Protein AF-A0A6G2RZP7-F1 (afdb_monomer)

Sequence (414 aa):
MEPIDTIKNPLIVTARSLATRGGRDAAGLCLVEGAGLIRQARAAGARLAYVLTSVDAATGEPCEPCLYDELNDARVPVHTVREGLLRKITGGAKPVDWLAVAHLPAPVQASEPYGDFAVVCERIADPGNLGTIVRTARALGVRDVVLTDEATDLSSRRVVDASRGSVLDCRARRFADPATAVAALRAAGFQIVVTSPRGTHLQAMAPLRGQRLALVVGNETEGVSEAVQAQADLVVQIPMAGAVESLNVGVATGISIYELRMRMILTMLTDRIRDTLGRNLGVSATLVRQVFDAELRRIGDLDSSQAVLLMVLACEQRTPLDQLGRDIGAGSTEVRDVVAPLLDRGYVETVADNPADLTLTTEGKQAIAALWAVQERVEDALYAGFSAAERDQLQGLLRRVQDNALRLAQTPDD

pLDDT: mean 85.37, std 11.04, range [41.47, 98.25]

Structure (mmCIF, N/CA/C/O backbone):
data_AF-A0A6G2RZP7-F1
#
_entry.id   AF-A0A6G2RZP7-F1
#
loop_
_atom_site.group_PDB
_atom_site.id
_atom_site.type_symbol
_atom_site.label_atom_id
_atom_site.label_alt_id
_atom_site.label_comp_id
_atom_site.label_asym_id
_atom_site.label_entity_id
_atom_site.label_seq_id
_atom_site.pdbx_PDB_ins_code
_atom_site.Cartn_x
_atom_site.Cartn_y
_atom_site.Cartn_z
_atom_site.occupancy
_atom_site.B_iso_or_equiv
_atom_site.auth_seq_id
_atom_site.auth_comp_id
_atom_site.auth_asym_id
_atom_site.auth_atom_id
_atom_site.pdbx_PDB_model_num
ATOM 1 N N . MET A 1 1 ? 34.193 -15.082 -14.127 1.00 68.50 1 MET A N 1
ATOM 2 C CA . MET A 1 1 ? 33.648 -14.144 -15.130 1.00 68.50 1 MET A CA 1
ATOM 3 C C . MET A 1 1 ? 33.738 -14.769 -16.509 1.00 68.50 1 MET A C 1
ATOM 5 O O . MET A 1 1 ? 34.828 -15.159 -16.903 1.00 68.50 1 MET A O 1
ATOM 9 N N . GLU A 1 2 ? 32.620 -14.894 -17.220 1.00 74.06 2 GLU A N 1
ATOM 10 C CA . GLU A 1 2 ? 32.614 -15.351 -18.616 1.00 74.06 2 GLU A CA 1
ATOM 11 C C . GLU A 1 2 ? 32.500 -14.123 -19.542 1.00 74.06 2 GLU A C 1
ATOM 13 O O . GLU A 1 2 ? 31.507 -13.392 -19.434 1.00 74.06 2 GLU A O 1
ATOM 18 N N . PRO A 1 3 ? 33.502 -13.842 -20.398 1.00 83.00 3 PRO A N 1
ATOM 19 C CA . PRO A 1 3 ? 33.484 -12.677 -21.275 1.00 83.00 3 PRO A CA 1
ATOM 20 C C . PRO A 1 3 ? 32.537 -12.871 -22.463 1.00 83.00 3 PRO A C 1
ATOM 22 O O . PRO A 1 3 ? 32.521 -13.916 -23.114 1.00 83.00 3 PRO A O 1
ATOM 25 N N . ILE A 1 4 ? 31.766 -11.832 -22.784 1.00 86.19 4 ILE A N 1
ATOM 26 C CA . ILE A 1 4 ? 30.863 -11.787 -23.934 1.00 86.19 4 ILE A CA 1
ATOM 27 C C . ILE A 1 4 ? 31.326 -10.693 -24.900 1.00 86.19 4 ILE A C 1
ATOM 29 O O . ILE A 1 4 ? 31.142 -9.496 -24.677 1.00 86.19 4 ILE A O 1
ATOM 33 N N . ASP A 1 5 ? 31.877 -11.125 -26.034 1.00 80.94 5 ASP A N 1
ATOM 34 C CA . ASP A 1 5 ? 32.471 -10.227 -27.032 1.00 80.94 5 ASP A CA 1
ATOM 35 C C . ASP A 1 5 ? 31.560 -9.897 -28.223 1.00 80.94 5 ASP A C 1
ATOM 37 O O . ASP A 1 5 ? 31.864 -9.004 -29.017 1.00 80.94 5 ASP A O 1
ATOM 41 N N . THR A 1 6 ? 30.441 -10.610 -28.387 1.00 85.06 6 THR A N 1
ATOM 42 C CA . THR A 1 6 ? 29.589 -10.498 -29.579 1.00 85.06 6 THR A CA 1
ATOM 43 C C . THR A 1 6 ? 28.178 -10.020 -29.267 1.00 85.06 6 THR A C 1
ATOM 45 O O . THR A 1 6 ? 27.496 -10.528 -28.380 1.00 85.06 6 THR A O 1
ATOM 48 N N . ILE A 1 7 ? 27.686 -9.089 -30.089 1.00 85.69 7 ILE A N 1
ATOM 49 C CA . ILE A 1 7 ? 26.306 -8.584 -30.023 1.00 85.69 7 ILE A CA 1
ATOM 50 C C . ILE A 1 7 ? 25.256 -9.647 -30.378 1.00 85.69 7 ILE A C 1
ATOM 52 O O . ILE A 1 7 ? 24.079 -9.467 -30.081 1.00 85.69 7 ILE A O 1
ATOM 56 N N . LYS A 1 8 ? 25.676 -10.740 -31.031 1.00 89.38 8 LYS A N 1
ATOM 57 C CA . LYS A 1 8 ? 24.810 -11.873 -31.386 1.00 89.38 8 LYS A CA 1
ATOM 58 C C . LYS A 1 8 ? 24.626 -12.866 -30.234 1.00 89.38 8 LYS A C 1
ATOM 60 O O . LYS A 1 8 ? 23.868 -13.816 -30.392 1.00 89.38 8 LYS A O 1
ATOM 65 N N . ASN A 1 9 ? 25.318 -12.679 -29.105 1.00 93.50 9 ASN A N 1
ATOM 66 C CA . ASN A 1 9 ? 25.161 -13.549 -27.944 1.00 93.50 9 ASN A CA 1
ATOM 67 C C . ASN A 1 9 ? 23.694 -13.504 -27.453 1.00 93.50 9 ASN A C 1
ATOM 69 O O . ASN A 1 9 ? 23.144 -12.403 -27.336 1.00 93.50 9 ASN A O 1
ATOM 73 N N . PRO A 1 10 ? 23.062 -14.654 -27.145 1.00 93.25 10 PRO A N 1
ATOM 74 C CA . PRO A 1 10 ? 21.659 -14.711 -26.724 1.00 93.25 10 PRO A CA 1
ATOM 75 C C . PRO A 1 10 ? 21.306 -13.795 -25.542 1.00 93.25 10 PRO A C 1
ATOM 77 O O . PRO A 1 10 ? 20.240 -13.177 -25.550 1.00 93.25 10 PRO A O 1
ATOM 80 N N . LEU A 1 11 ? 22.204 -13.637 -24.562 1.00 94.19 11 LEU A N 1
ATOM 81 C CA . LEU A 1 11 ? 22.000 -12.763 -23.399 1.00 94.19 11 LEU A CA 1
ATOM 82 C C . LEU A 1 11 ? 21.978 -11.281 -23.799 1.00 94.19 11 LEU A C 1
ATOM 84 O O . LEU A 1 11 ? 21.186 -10.495 -23.278 1.00 94.19 11 LEU A O 1
ATOM 88 N N . ILE A 1 12 ? 22.804 -10.887 -24.769 1.00 93.25 12 ILE A N 1
ATOM 89 C CA . ILE A 1 12 ? 22.840 -9.511 -25.284 1.00 93.25 12 ILE A CA 1
ATOM 90 C C . ILE A 1 12 ? 21.608 -9.225 -26.140 1.00 93.25 12 ILE A C 1
ATOM 92 O O . ILE A 1 12 ? 21.003 -8.161 -26.019 1.00 93.25 12 ILE A O 1
ATOM 96 N N . VAL A 1 13 ? 21.212 -10.174 -26.991 1.00 93.81 13 VAL A N 1
ATOM 97 C CA . VAL A 1 13 ? 19.995 -10.063 -27.809 1.00 93.81 13 VAL A CA 1
ATOM 98 C C . VAL A 1 13 ? 18.764 -9.923 -26.914 1.00 93.81 13 VAL A C 1
ATOM 100 O O . VAL A 1 13 ? 17.956 -9.020 -27.137 1.00 93.81 13 VAL A O 1
ATOM 103 N N . THR A 1 14 ? 18.673 -10.744 -25.864 1.00 95.31 14 THR A N 1
ATOM 104 C CA . THR A 1 14 ? 17.609 -10.656 -24.857 1.00 95.31 14 THR A CA 1
ATOM 105 C C . THR A 1 14 ? 17.608 -9.279 -24.207 1.00 95.31 14 THR A C 1
ATOM 107 O O . THR A 1 14 ? 16.612 -8.573 -24.327 1.00 95.31 14 THR A O 1
ATOM 110 N N . ALA A 1 15 ? 18.731 -8.832 -23.633 1.00 94.56 15 ALA A N 1
ATOM 111 C CA . ALA A 1 15 ? 18.823 -7.529 -22.970 1.00 94.56 15 ALA A CA 1
ATOM 112 C C . ALA A 1 15 ? 18.432 -6.354 -23.892 1.00 94.56 15 ALA A C 1
ATOM 114 O O . ALA A 1 15 ? 17.749 -5.430 -23.458 1.00 94.56 15 ALA A O 1
ATOM 115 N N . ARG A 1 16 ? 18.787 -6.404 -25.186 1.00 93.81 16 ARG A N 1
ATOM 116 C CA . ARG A 1 16 ? 18.375 -5.392 -26.178 1.00 93.81 16 ARG A CA 1
ATOM 117 C C . ARG A 1 16 ? 16.869 -5.382 -26.432 1.00 93.81 16 ARG A C 1
ATOM 119 O O . ARG A 1 16 ? 16.301 -4.311 -26.628 1.00 93.81 16 ARG A O 1
ATOM 126 N N . SER A 1 17 ? 16.221 -6.546 -26.438 1.00 94.75 17 SER A N 1
ATOM 127 C CA . SER A 1 17 ? 14.769 -6.633 -26.652 1.00 94.75 17 SER A CA 1
ATOM 128 C C . SER A 1 17 ? 13.969 -5.931 -25.540 1.00 94.75 17 SER A C 1
ATOM 130 O O . SER A 1 17 ? 12.922 -5.336 -25.815 1.00 94.75 17 SER A O 1
ATOM 132 N N . LEU A 1 18 ? 14.520 -5.888 -24.317 1.00 95.44 18 LEU A N 1
ATOM 133 C CA . LEU A 1 18 ? 13.897 -5.298 -23.123 1.00 95.44 18 LEU A CA 1
ATOM 134 C C . LEU A 1 18 ? 13.777 -3.764 -23.171 1.00 95.44 18 LEU A C 1
ATOM 136 O O . LEU A 1 18 ? 13.100 -3.167 -22.330 1.00 95.44 18 LEU A O 1
ATOM 140 N N . ALA A 1 19 ? 14.378 -3.105 -24.167 1.00 91.81 19 ALA A N 1
ATOM 141 C CA . ALA A 1 19 ? 14.159 -1.681 -24.417 1.00 91.81 19 ALA A CA 1
ATOM 142 C C . ALA A 1 19 ? 12.684 -1.375 -24.749 1.00 91.81 19 ALA A C 1
ATOM 144 O O . ALA A 1 19 ? 12.170 -0.305 -24.417 1.00 91.81 19 ALA A O 1
ATOM 145 N N . THR A 1 20 ? 11.977 -2.332 -25.355 1.00 93.56 20 THR A N 1
ATOM 146 C CA . THR A 1 20 ? 10.564 -2.200 -25.737 1.00 93.56 20 THR A CA 1
ATOM 147 C C . THR A 1 20 ? 9.648 -2.904 -24.741 1.00 93.56 20 THR A C 1
ATOM 149 O O . THR A 1 20 ? 10.037 -3.910 -24.153 1.00 93.56 20 THR A O 1
ATOM 152 N N . ARG A 1 21 ? 8.412 -2.412 -24.577 1.00 93.62 21 ARG A N 1
ATOM 153 C CA . ARG A 1 21 ? 7.405 -3.069 -23.724 1.00 93.62 21 ARG A CA 1
ATOM 154 C C . ARG A 1 21 ? 7.119 -4.499 -24.184 1.00 93.62 21 ARG A C 1
ATOM 156 O O . ARG A 1 21 ? 7.225 -5.413 -23.383 1.00 93.62 21 ARG A O 1
ATOM 163 N N . GLY A 1 22 ? 6.889 -4.703 -25.483 1.00 94.81 22 GLY A N 1
ATOM 164 C CA . GLY A 1 22 ? 6.636 -6.040 -26.032 1.00 94.81 22 GLY A CA 1
ATOM 165 C C . GLY A 1 22 ? 7.769 -7.038 -25.762 1.00 94.81 22 GLY A C 1
ATOM 166 O O . GLY A 1 22 ? 7.497 -8.190 -25.446 1.00 94.81 22 GLY A O 1
ATOM 167 N N . GLY A 1 23 ? 9.033 -6.600 -25.817 1.00 95.69 23 GLY A N 1
ATOM 168 C CA . GLY A 1 23 ? 10.168 -7.453 -25.454 1.00 95.69 23 GLY A CA 1
ATOM 169 C C . GLY A 1 23 ? 10.223 -7.789 -23.961 1.00 95.69 23 GLY A C 1
ATOM 170 O O . GLY A 1 23 ? 10.534 -8.925 -23.611 1.00 95.69 23 GLY A O 1
ATOM 171 N N . ARG A 1 24 ? 9.876 -6.837 -23.083 1.00 96.00 24 ARG A N 1
ATOM 172 C CA . ARG A 1 24 ? 9.781 -7.080 -21.632 1.00 96.00 24 ARG A CA 1
ATOM 173 C C . ARG A 1 24 ? 8.664 -8.053 -21.286 1.00 96.00 24 ARG A C 1
ATOM 175 O O . ARG A 1 24 ? 8.914 -9.017 -20.569 1.00 96.00 24 ARG A O 1
ATOM 182 N N . ASP A 1 25 ? 7.477 -7.833 -21.843 1.00 93.25 25 ASP A N 1
ATOM 183 C CA . ASP A 1 25 ? 6.298 -8.666 -21.601 1.00 93.25 25 ASP A CA 1
ATOM 184 C C . ASP A 1 25 ? 6.527 -10.100 -22.107 1.00 93.25 25 ASP A C 1
ATOM 186 O O . ASP A 1 25 ? 6.257 -11.059 -21.389 1.00 93.25 25 ASP A O 1
ATOM 190 N N . ALA A 1 26 ? 7.104 -10.259 -23.306 1.00 94.94 26 ALA A N 1
ATOM 191 C CA . ALA A 1 26 ? 7.396 -11.574 -23.881 1.00 94.94 26 ALA A CA 1
ATOM 192 C C . ALA A 1 26 ? 8.471 -12.351 -23.103 1.00 94.94 26 ALA A C 1
ATOM 194 O O . ALA A 1 26 ? 8.391 -13.574 -23.000 1.00 94.94 26 ALA A O 1
ATOM 195 N N . ALA A 1 27 ? 9.481 -11.658 -22.571 1.00 95.50 27 ALA A N 1
ATOM 196 C CA . ALA A 1 27 ? 10.555 -12.289 -21.811 1.00 95.50 27 ALA A CA 1
ATOM 197 C C . ALA A 1 27 ? 10.222 -12.471 -20.319 1.00 95.50 27 ALA A C 1
ATOM 199 O O . ALA A 1 27 ? 10.864 -13.277 -19.650 1.00 95.50 27 ALA A O 1
ATOM 200 N N . GLY A 1 28 ? 9.266 -11.708 -19.777 1.00 95.62 28 GLY A N 1
ATOM 201 C CA . GLY A 1 28 ? 9.049 -11.599 -18.332 1.00 95.62 28 GLY A CA 1
ATOM 202 C C . GLY A 1 28 ? 10.232 -10.948 -17.600 1.00 95.62 28 GLY A C 1
ATOM 203 O O . GLY A 1 28 ? 10.501 -11.283 -16.444 1.00 95.62 28 GLY A O 1
ATOM 204 N N . LEU A 1 29 ? 10.973 -10.062 -18.276 1.00 96.81 29 LEU A N 1
ATOM 205 C CA . LEU A 1 29 ? 12.227 -9.470 -17.792 1.00 96.81 29 LEU A CA 1
ATOM 206 C C . LEU A 1 29 ? 12.251 -7.944 -17.982 1.00 96.81 29 LEU A C 1
ATOM 208 O O . LEU A 1 29 ? 11.590 -7.400 -18.864 1.00 96.81 29 LEU A O 1
ATOM 212 N N . CYS A 1 30 ? 13.081 -7.246 -17.207 1.00 96.69 30 CYS A N 1
ATOM 213 C CA . CYS A 1 30 ? 13.389 -5.827 -17.395 1.00 96.69 30 CYS A CA 1
ATOM 214 C C . CYS A 1 30 ? 14.872 -5.515 -17.151 1.00 96.69 30 CYS A C 1
ATOM 216 O O . CYS A 1 30 ? 15.631 -6.345 -16.647 1.00 96.69 30 CYS A O 1
ATOM 218 N N . LEU A 1 31 ? 15.274 -4.294 -17.506 1.00 95.62 31 LEU A N 1
ATOM 219 C CA . LEU A 1 31 ? 16.620 -3.777 -17.262 1.00 95.62 31 LEU A CA 1
ATOM 220 C C . LEU A 1 31 ? 16.672 -2.997 -15.945 1.00 95.62 31 LEU A C 1
ATOM 222 O O . LEU A 1 31 ? 15.743 -2.255 -15.626 1.00 95.62 31 LEU A O 1
ATOM 226 N N . VAL A 1 32 ? 17.781 -3.143 -15.223 1.00 95.56 32 VAL A N 1
ATOM 227 C CA . VAL A 1 32 ? 18.116 -2.376 -14.017 1.00 95.56 32 VAL A CA 1
ATOM 228 C C . VAL A 1 32 ? 19.535 -1.839 -14.183 1.00 95.56 32 VAL A C 1
ATOM 230 O O . VAL A 1 32 ? 20.478 -2.611 -14.350 1.00 95.56 32 VAL A O 1
ATOM 233 N N . GLU A 1 33 ? 19.694 -0.520 -14.163 1.00 92.38 33 GLU A N 1
ATOM 234 C CA . GLU A 1 33 ? 20.939 0.143 -14.550 1.00 92.38 33 GLU A CA 1
ATOM 235 C C . GLU A 1 33 ? 21.658 0.812 -13.381 1.00 92.38 33 GLU A C 1
ATOM 237 O O . GLU A 1 33 ? 21.078 1.598 -12.632 1.00 92.38 33 GLU A O 1
ATOM 242 N N . GLY A 1 34 ? 22.960 0.551 -13.277 1.00 91.00 34 GLY A N 1
ATOM 243 C CA . GLY A 1 34 ? 23.836 1.126 -12.267 1.00 91.00 34 GLY A CA 1
ATOM 244 C C . GLY A 1 34 ? 23.965 0.265 -11.011 1.00 91.00 34 GLY A C 1
ATOM 245 O O . GLY A 1 34 ? 22.996 -0.301 -10.503 1.00 91.00 34 GLY A O 1
ATOM 246 N N . ALA A 1 35 ? 25.181 0.227 -10.466 1.00 91.38 35 ALA A N 1
ATOM 247 C CA . ALA A 1 35 ? 25.541 -0.575 -9.300 1.00 91.38 35 ALA A CA 1
ATOM 248 C C . ALA A 1 35 ? 24.635 -0.309 -8.084 1.00 91.38 35 ALA A C 1
ATOM 250 O O . ALA A 1 35 ? 24.095 -1.233 -7.473 1.00 91.38 35 ALA A O 1
ATOM 251 N N . GLY A 1 36 ? 24.401 0.968 -7.760 1.00 91.69 36 GLY A N 1
ATOM 252 C CA . GLY A 1 36 ? 23.538 1.358 -6.641 1.00 91.69 36 GLY A CA 1
ATOM 253 C C . GLY A 1 36 ? 22.084 0.903 -6.800 1.00 91.69 36 GLY A C 1
ATOM 254 O O . GLY A 1 36 ? 21.478 0.444 -5.833 1.00 91.69 36 GLY A O 1
ATOM 255 N N . LEU A 1 37 ? 21.530 0.982 -8.014 1.00 93.69 37 LEU A N 1
ATOM 256 C CA . LEU A 1 37 ? 20.157 0.554 -8.277 1.00 93.69 37 LEU A CA 1
ATOM 257 C C . LEU A 1 37 ? 20.024 -0.971 -8.212 1.00 93.69 37 LEU A C 1
ATOM 259 O O . LEU A 1 37 ? 19.045 -1.470 -7.667 1.00 93.69 37 LEU A O 1
ATOM 263 N N . ILE A 1 38 ? 21.023 -1.708 -8.704 1.00 95.06 38 ILE A N 1
ATOM 264 C CA . ILE A 1 38 ? 21.076 -3.173 -8.606 1.00 95.06 38 ILE A CA 1
ATOM 265 C C . ILE A 1 38 ? 21.050 -3.612 -7.137 1.00 95.06 38 ILE A C 1
ATOM 267 O O . ILE A 1 38 ? 20.238 -4.465 -6.774 1.00 95.06 38 ILE A O 1
ATOM 271 N N . ARG A 1 39 ? 21.869 -2.993 -6.273 1.00 94.00 39 ARG A N 1
ATOM 272 C CA . ARG A 1 39 ? 21.853 -3.268 -4.825 1.00 94.00 39 ARG A CA 1
ATOM 273 C C . ARG A 1 39 ? 20.484 -2.982 -4.207 1.00 94.00 39 ARG A C 1
ATOM 275 O O . ARG A 1 39 ? 19.950 -3.821 -3.487 1.00 94.00 39 ARG A O 1
ATOM 282 N N . GLN A 1 40 ? 19.892 -1.830 -4.523 1.00 93.44 40 GLN A N 1
ATOM 283 C CA . GLN A 1 40 ? 18.579 -1.433 -4.001 1.00 93.44 40 GLN A CA 1
ATOM 284 C C . GLN A 1 40 ? 17.460 -2.373 -4.458 1.00 93.44 40 GLN A C 1
ATOM 286 O O . GLN A 1 40 ? 16.654 -2.803 -3.636 1.00 93.44 40 GLN A O 1
ATOM 291 N N . ALA A 1 41 ? 17.446 -2.752 -5.737 1.00 93.50 41 ALA A N 1
ATOM 292 C CA . ALA A 1 41 ? 16.482 -3.698 -6.281 1.00 93.50 41 ALA A CA 1
ATOM 293 C C . ALA A 1 41 ? 16.590 -5.059 -5.579 1.00 93.50 41 ALA A C 1
ATOM 295 O O . ALA A 1 41 ? 15.579 -5.609 -5.145 1.00 93.50 41 ALA A O 1
ATOM 296 N N . ARG A 1 42 ? 17.811 -5.580 -5.395 1.00 93.25 42 ARG A N 1
ATOM 297 C CA . ARG A 1 42 ? 18.041 -6.834 -4.659 1.00 93.25 42 ARG A CA 1
ATOM 298 C C . ARG A 1 42 ? 17.583 -6.744 -3.206 1.00 93.25 42 ARG A C 1
ATOM 300 O O . ARG A 1 42 ? 16.890 -7.644 -2.744 1.00 93.25 42 ARG A O 1
ATOM 307 N N . ALA A 1 43 ? 17.921 -5.659 -2.510 1.00 91.12 43 ALA A N 1
ATOM 308 C CA . ALA A 1 43 ? 17.483 -5.426 -1.134 1.00 91.12 43 ALA A CA 1
ATOM 309 C C . ALA A 1 43 ? 15.951 -5.334 -1.017 1.00 91.12 43 ALA A C 1
ATOM 311 O O . ALA A 1 43 ? 15.380 -5.750 -0.012 1.00 91.12 43 ALA A O 1
ATOM 312 N N . ALA A 1 44 ? 15.277 -4.840 -2.060 1.00 87.31 44 ALA A N 1
ATOM 313 C CA . ALA A 1 44 ? 13.821 -4.809 -2.142 1.00 87.31 44 ALA A CA 1
ATOM 314 C C . ALA A 1 44 ? 13.183 -6.173 -2.472 1.00 87.31 44 ALA A C 1
ATOM 316 O O . ALA A 1 44 ? 11.964 -6.283 -2.387 1.00 87.31 44 ALA A O 1
ATOM 317 N N . GLY A 1 45 ? 13.970 -7.201 -2.817 1.00 88.94 45 GLY A N 1
ATOM 318 C CA . GLY A 1 45 ? 13.491 -8.551 -3.141 1.00 88.94 45 GLY A CA 1
ATOM 319 C C . GLY A 1 45 ? 13.517 -8.914 -4.630 1.00 88.94 45 GLY A C 1
ATOM 320 O O . GLY A 1 45 ? 13.050 -9.991 -5.000 1.00 88.94 45 GLY A O 1
ATOM 321 N N . ALA A 1 46 ? 14.069 -8.059 -5.499 1.00 92.38 46 ALA A N 1
ATOM 322 C CA . ALA A 1 46 ? 14.139 -8.337 -6.930 1.00 92.38 46 ALA A CA 1
ATOM 323 C C . ALA A 1 46 ? 15.008 -9.567 -7.235 1.00 92.38 46 ALA A C 1
ATOM 325 O O . ALA A 1 46 ? 16.129 -9.712 -6.737 1.00 92.38 46 ALA A O 1
ATOM 326 N N . ARG A 1 47 ? 14.511 -10.428 -8.128 1.00 94.50 47 ARG A N 1
ATOM 327 C CA . ARG A 1 47 ? 15.234 -11.608 -8.615 1.00 94.50 47 ARG A CA 1
ATOM 328 C C . ARG A 1 47 ? 15.995 -11.251 -9.885 1.00 94.50 47 ARG A C 1
ATOM 330 O O . ARG A 1 47 ? 15.383 -10.956 -10.909 1.00 94.50 47 ARG A O 1
ATOM 337 N N . LEU A 1 48 ? 17.322 -11.286 -9.823 1.00 95.94 48 LEU A N 1
ATOM 338 C CA . LEU A 1 48 ? 18.176 -11.041 -10.985 1.00 95.94 48 LEU A CA 1
ATOM 339 C C . LEU A 1 48 ? 18.379 -12.338 -11.772 1.00 95.94 48 LEU A C 1
ATOM 341 O O . LEU A 1 48 ? 18.705 -13.365 -11.182 1.00 95.94 48 LEU A O 1
ATOM 345 N N . ALA A 1 49 ? 18.201 -12.277 -13.090 1.00 96.44 49 ALA A N 1
ATOM 346 C CA . ALA A 1 49 ? 18.489 -13.384 -13.995 1.00 96.44 49 ALA A CA 1
ATOM 347 C C . ALA A 1 49 ? 19.994 -13.467 -14.290 1.00 96.44 49 ALA A C 1
ATOM 349 O O . ALA A 1 49 ? 20.590 -14.535 -14.193 1.00 96.44 49 ALA A O 1
ATOM 350 N N . TYR A 1 50 ? 20.605 -12.331 -14.637 1.00 96.44 50 TYR A N 1
ATOM 351 C CA . TYR A 1 50 ? 22.046 -12.182 -14.842 1.00 96.44 50 TYR A CA 1
ATOM 352 C C . TYR A 1 50 ? 22.440 -10.700 -14.829 1.00 96.44 50 TYR A C 1
ATOM 354 O O . TYR A 1 50 ? 21.591 -9.809 -14.935 1.00 96.44 50 TYR A O 1
ATOM 362 N N . VAL A 1 51 ? 23.739 -10.436 -14.715 1.00 95.50 51 VAL A N 1
ATOM 363 C CA . VAL A 1 51 ? 24.325 -9.093 -14.721 1.00 95.50 51 VAL A CA 1
ATOM 364 C C . VAL A 1 51 ? 25.412 -9.003 -15.784 1.00 95.50 51 VAL A C 1
ATOM 366 O O . VAL A 1 51 ? 26.218 -9.915 -15.952 1.00 95.50 51 VAL A O 1
ATOM 369 N N . LEU A 1 52 ? 25.420 -7.892 -16.511 1.00 93.00 52 LEU A N 1
ATOM 370 C CA . LEU A 1 52 ? 26.447 -7.507 -17.466 1.00 93.00 52 LEU A CA 1
ATOM 371 C C . LEU A 1 52 ? 27.239 -6.342 -16.871 1.00 93.00 52 LEU A C 1
ATOM 373 O O . LEU A 1 52 ? 26.642 -5.361 -16.422 1.00 93.00 52 LEU A O 1
ATOM 377 N N . THR A 1 53 ? 28.563 -6.440 -16.877 1.00 91.69 53 THR A N 1
ATOM 378 C CA . THR A 1 53 ? 29.445 -5.390 -16.353 1.00 91.69 53 THR A CA 1
ATOM 379 C C . THR A 1 53 ? 30.548 -5.043 -17.348 1.00 91.69 53 THR A C 1
ATOM 381 O O . THR A 1 53 ? 31.049 -5.927 -18.055 1.00 91.69 53 THR A O 1
ATOM 384 N N . SER A 1 54 ? 30.890 -3.759 -17.453 1.00 86.94 54 SER A N 1
ATOM 385 C CA . SER A 1 54 ? 32.092 -3.328 -18.162 1.00 86.94 54 SER A CA 1
ATOM 386 C C . SER A 1 54 ? 33.328 -3.664 -17.329 1.00 86.94 54 SER A C 1
ATOM 388 O O . SER A 1 54 ? 33.300 -3.698 -16.099 1.00 86.94 54 SER A O 1
ATOM 390 N N . VAL A 1 55 ? 34.425 -3.948 -18.021 1.00 80.31 55 VAL A N 1
ATOM 391 C CA . VAL A 1 55 ? 35.746 -4.086 -17.403 1.00 80.31 55 VAL A CA 1
ATOM 392 C C . VAL A 1 55 ? 36.602 -2.893 -17.790 1.00 80.31 55 VAL A C 1
ATOM 394 O O . VAL A 1 55 ? 36.506 -2.402 -18.920 1.00 80.31 55 VAL A O 1
ATOM 397 N N . ASP A 1 56 ? 37.435 -2.440 -16.858 1.00 72.06 56 ASP A N 1
ATOM 398 C CA . ASP A 1 56 ? 38.447 -1.428 -17.128 1.00 72.06 56 ASP A CA 1
ATOM 399 C C . ASP A 1 56 ? 39.442 -1.975 -18.166 1.00 72.06 56 ASP A C 1
ATOM 401 O O . ASP A 1 56 ? 39.925 -3.106 -18.068 1.00 72.06 56 ASP A O 1
ATOM 405 N N . ALA A 1 57 ? 39.722 -1.186 -19.203 1.00 64.81 57 ALA A N 1
ATOM 406 C CA . ALA A 1 57 ? 40.564 -1.617 -20.315 1.00 64.81 57 ALA A CA 1
ATOM 407 C C . ALA A 1 57 ? 42.048 -1.792 -19.934 1.00 64.81 57 ALA A C 1
ATOM 409 O O . ALA A 1 57 ? 42.769 -2.501 -20.637 1.00 64.81 57 ALA A O 1
ATOM 410 N N . ALA A 1 58 ? 42.507 -1.144 -18.860 1.00 61.72 58 ALA A N 1
ATOM 411 C CA . ALA A 1 58 ? 43.877 -1.198 -18.368 1.00 61.72 58 ALA A CA 1
ATOM 412 C C . ALA A 1 58 ? 44.089 -2.314 -17.336 1.00 61.72 58 ALA A C 1
ATOM 414 O O . ALA A 1 58 ? 45.139 -2.956 -17.364 1.00 61.72 58 ALA A O 1
ATOM 415 N N . THR A 1 59 ? 43.122 -2.564 -16.445 1.00 69.12 59 THR A N 1
ATOM 416 C CA . THR A 1 59 ? 43.261 -3.586 -15.385 1.00 69.12 59 THR A CA 1
ATOM 417 C C . THR A 1 59 ? 42.567 -4.909 -15.712 1.00 69.12 59 THR A C 1
ATOM 419 O O . THR A 1 59 ? 42.942 -5.943 -15.165 1.00 69.12 59 THR A O 1
ATOM 422 N N . GLY A 1 60 ? 41.576 -4.913 -16.610 1.00 67.88 60 GLY A N 1
ATOM 423 C CA . GLY A 1 60 ? 40.739 -6.083 -16.895 1.00 67.88 60 GLY A CA 1
ATOM 424 C C . GLY A 1 60 ? 39.758 -6.433 -15.769 1.00 67.88 60 GLY A C 1
ATOM 425 O O . GLY A 1 60 ? 39.058 -7.443 -15.861 1.00 67.88 60 GLY A O 1
ATOM 426 N N . GLU A 1 61 ? 39.692 -5.609 -14.722 1.00 70.25 61 GLU A N 1
ATOM 427 C CA . GLU A 1 61 ? 38.832 -5.800 -13.557 1.00 70.25 61 GLU A CA 1
ATOM 428 C C . GLU A 1 61 ? 37.497 -5.047 -13.716 1.00 70.25 61 GLU A C 1
ATOM 430 O O . GLU A 1 61 ? 37.425 -4.043 -14.433 1.00 70.25 61 GLU A O 1
ATOM 435 N N . PRO A 1 62 ? 36.410 -5.514 -13.074 1.00 68.94 62 PRO A N 1
ATOM 436 C CA . PRO A 1 62 ? 35.151 -4.774 -13.038 1.00 68.94 62 PRO A CA 1
ATOM 437 C C . PRO A 1 62 ? 35.295 -3.439 -12.297 1.00 68.94 62 PRO A C 1
ATOM 439 O O . PRO A 1 62 ? 35.969 -3.355 -11.274 1.00 68.94 62 PRO A O 1
ATOM 442 N N . CYS A 1 63 ? 34.569 -2.413 -12.752 1.00 69.56 63 CYS A N 1
ATOM 443 C CA . CYS A 1 63 ? 34.642 -1.059 -12.184 1.00 69.56 63 CYS A CA 1
ATOM 444 C C . CYS A 1 63 ? 34.208 -0.955 -10.702 1.00 69.56 63 CYS A C 1
ATOM 446 O O . CYS A 1 63 ? 34.568 0.007 -10.032 1.00 69.56 63 CYS A O 1
ATOM 448 N N . GLU A 1 64 ? 33.450 -1.928 -10.175 1.00 79.56 64 GLU A N 1
ATOM 449 C CA . GLU A 1 64 ? 33.159 -2.060 -8.734 1.00 79.56 64 GLU A CA 1
ATOM 450 C C . GLU A 1 64 ? 33.378 -3.511 -8.251 1.00 79.56 64 GLU A C 1
ATOM 452 O O . GLU A 1 64 ? 32.429 -4.304 -8.259 1.00 79.56 64 GLU A O 1
ATOM 457 N N . PRO A 1 65 ? 34.588 -3.880 -7.790 1.00 76.69 65 PRO A N 1
ATOM 458 C CA . PRO A 1 65 ? 34.889 -5.241 -7.332 1.00 76.69 65 PRO A CA 1
ATOM 459 C C . PRO A 1 65 ? 33.961 -5.732 -6.210 1.00 76.69 65 PRO A C 1
ATOM 461 O O . PRO A 1 65 ? 33.466 -6.852 -6.270 1.00 76.69 65 PRO A O 1
ATOM 464 N N . CYS A 1 66 ? 33.602 -4.863 -5.256 1.00 85.19 66 CYS A N 1
ATOM 465 C CA . CYS A 1 66 ? 32.707 -5.233 -4.154 1.00 85.19 66 CYS A CA 1
ATOM 466 C C . CYS A 1 66 ? 31.323 -5.705 -4.634 1.00 85.19 66 CYS A C 1
ATOM 468 O O . CYS A 1 66 ? 30.761 -6.639 -4.071 1.00 85.19 66 CYS A O 1
ATOM 470 N N . LEU A 1 67 ? 30.765 -5.090 -5.688 1.00 87.75 67 LEU A N 1
ATOM 471 C CA . LE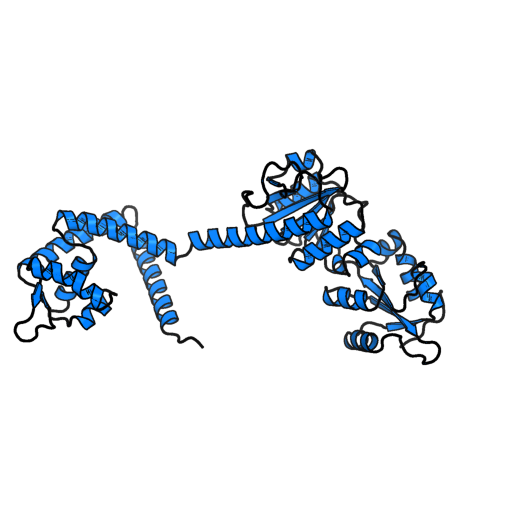U A 1 67 ? 29.470 -5.525 -6.224 1.00 87.75 67 LEU A CA 1
ATOM 472 C C . LEU A 1 67 ? 29.571 -6.901 -6.893 1.00 87.75 67 LEU A C 1
ATOM 474 O O . LEU A 1 67 ? 28.621 -7.680 -6.839 1.00 87.75 67 LEU A O 1
ATOM 478 N N . TYR A 1 68 ? 30.702 -7.198 -7.535 1.00 88.12 68 TYR A N 1
ATOM 479 C CA . TYR A 1 68 ? 30.933 -8.514 -8.119 1.00 88.12 68 TYR A CA 1
ATOM 480 C C . TYR A 1 68 ? 30.887 -9.601 -7.041 1.00 88.12 68 TYR A C 1
ATOM 482 O O . TYR A 1 68 ? 30.154 -10.577 -7.207 1.00 88.12 68 TYR A O 1
ATOM 490 N N . ASP A 1 69 ? 31.590 -9.393 -5.927 1.00 88.62 69 ASP A N 1
ATOM 491 C CA . ASP A 1 69 ? 31.616 -10.339 -4.808 1.00 88.62 69 ASP A CA 1
ATOM 492 C C . ASP A 1 69 ? 30.215 -10.516 -4.198 1.00 88.62 69 ASP A C 1
ATOM 494 O O . ASP A 1 69 ? 29.729 -11.642 -4.084 1.00 88.62 69 ASP A O 1
ATOM 498 N N . GLU A 1 70 ? 29.488 -9.415 -3.951 1.00 91.19 70 GLU A N 1
ATOM 499 C CA . GLU A 1 70 ? 28.096 -9.438 -3.465 1.00 91.19 70 GLU A CA 1
ATOM 500 C C . GLU A 1 70 ? 27.140 -10.239 -4.378 1.00 91.19 70 GLU A C 1
ATOM 502 O O . GLU A 1 70 ? 26.153 -10.830 -3.916 1.00 91.19 70 GLU A O 1
ATOM 507 N N . LEU A 1 71 ? 27.353 -10.194 -5.698 1.00 91.81 71 LEU A N 1
ATOM 508 C CA . LEU A 1 71 ? 26.549 -10.920 -6.686 1.00 91.81 71 LEU A CA 1
ATOM 509 C C . LEU A 1 71 ? 26.965 -12.389 -6.783 1.00 91.81 71 LEU A C 1
ATOM 511 O O . LEU A 1 71 ? 26.098 -13.258 -6.903 1.00 91.81 71 LEU A O 1
ATOM 515 N N . ASN A 1 72 ? 28.264 -12.664 -6.691 1.00 89.69 72 ASN A N 1
ATOM 516 C CA . ASN A 1 72 ? 28.820 -14.009 -6.729 1.00 89.69 72 ASN A CA 1
ATOM 517 C C . ASN A 1 72 ? 28.415 -14.826 -5.491 1.00 89.69 72 ASN A C 1
ATOM 519 O O . ASN A 1 72 ? 27.946 -15.956 -5.639 1.00 89.69 72 ASN A O 1
ATOM 523 N N . ASP A 1 73 ? 28.474 -14.231 -4.296 1.00 91.19 73 ASP A N 1
ATOM 524 C CA . ASP A 1 73 ? 27.996 -14.845 -3.046 1.00 91.19 73 ASP A CA 1
ATOM 525 C C . ASP A 1 73 ? 26.510 -15.207 -3.125 1.00 91.19 73 ASP A C 1
ATOM 527 O O . ASP A 1 73 ? 26.056 -16.244 -2.636 1.00 91.19 73 ASP A O 1
ATOM 531 N N . ALA A 1 74 ? 25.745 -14.374 -3.826 1.00 90.69 74 ALA A N 1
ATOM 532 C CA . ALA A 1 74 ? 24.332 -14.591 -4.087 1.00 90.69 74 ALA A CA 1
ATOM 533 C C . ALA A 1 74 ? 24.038 -15.512 -5.277 1.00 90.69 74 ALA A C 1
ATOM 535 O O . ALA A 1 74 ? 22.869 -15.710 -5.617 1.00 90.69 74 ALA A O 1
ATOM 536 N N . ARG A 1 75 ? 25.078 -16.069 -5.910 1.00 93.56 75 ARG A N 1
ATOM 537 C CA . ARG A 1 75 ? 25.002 -16.953 -7.080 1.00 93.56 75 ARG A CA 1
ATOM 538 C C . ARG A 1 75 ? 24.265 -16.335 -8.271 1.00 93.56 75 ARG A C 1
ATOM 540 O O . ARG A 1 75 ? 23.618 -17.047 -9.038 1.00 93.56 75 ARG A O 1
ATOM 547 N N . VAL A 1 76 ? 24.355 -15.016 -8.435 1.00 94.56 76 VAL A N 1
ATOM 548 C CA . VAL A 1 76 ? 23.837 -14.322 -9.618 1.00 94.56 76 VAL A CA 1
ATOM 549 C C . VAL A 1 76 ? 24.891 -14.406 -10.730 1.00 94.56 76 VAL A C 1
ATOM 551 O O . VAL A 1 76 ? 26.026 -13.990 -10.499 1.00 94.56 76 VAL A O 1
ATOM 554 N N . PRO A 1 77 ? 24.560 -14.904 -11.937 1.00 94.00 77 PRO A N 1
ATOM 555 C CA . PRO A 1 77 ? 25.507 -14.947 -13.048 1.00 94.00 77 PRO A CA 1
ATOM 556 C C . PRO A 1 77 ? 25.979 -13.544 -13.443 1.00 94.00 77 PRO A C 1
ATOM 558 O O . PRO A 1 77 ? 25.157 -12.674 -13.743 1.00 94.00 77 PRO A O 1
ATOM 561 N N . VAL A 1 78 ? 27.298 -13.327 -13.468 1.00 93.50 78 VAL A N 1
ATOM 562 C CA . VAL A 1 78 ? 27.911 -12.061 -13.899 1.00 93.50 78 VAL A CA 1
ATOM 563 C C . VAL A 1 78 ? 28.809 -12.295 -15.113 1.00 93.50 78 VAL A C 1
ATOM 565 O O . VAL A 1 78 ? 29.755 -13.088 -15.068 1.00 93.50 78 VAL A O 1
ATOM 568 N N . HIS A 1 79 ? 28.530 -11.563 -16.188 1.00 91.94 79 HIS A N 1
ATOM 569 C CA . HIS A 1 79 ? 29.263 -11.622 -17.448 1.00 91.94 79 HIS A CA 1
ATOM 570 C C . HIS A 1 79 ? 29.937 -10.285 -17.740 1.00 91.94 79 HIS A C 1
ATOM 572 O O . HIS A 1 79 ? 29.353 -9.218 -17.532 1.00 91.94 79 HIS A O 1
ATOM 578 N N . THR A 1 80 ? 31.161 -10.343 -18.252 1.00 90.25 80 THR A N 1
ATOM 579 C CA . THR A 1 80 ? 31.916 -9.146 -18.626 1.00 90.25 80 THR A CA 1
ATOM 580 C C . THR A 1 80 ? 31.704 -8.828 -20.096 1.00 90.25 80 THR A C 1
ATOM 582 O O . THR A 1 80 ? 31.631 -9.719 -20.942 1.00 90.25 80 THR A O 1
ATOM 585 N N . VAL A 1 81 ? 31.578 -7.546 -20.419 1.00 89.00 81 VAL A N 1
ATOM 586 C CA . VAL A 1 81 ? 31.377 -7.060 -21.787 1.00 89.00 81 VAL A CA 1
ATOM 587 C C . VAL A 1 81 ? 32.254 -5.843 -22.046 1.00 89.00 81 VAL A C 1
ATOM 589 O O . VAL A 1 81 ? 32.637 -5.116 -21.133 1.00 89.00 81 VAL A O 1
ATOM 592 N N . ARG A 1 82 ? 32.545 -5.574 -23.319 1.00 81.25 82 ARG A N 1
ATOM 593 C CA . ARG A 1 82 ? 33.215 -4.326 -23.711 1.00 81.25 82 ARG A CA 1
ATOM 594 C C . ARG A 1 82 ? 32.285 -3.138 -23.460 1.00 81.25 82 ARG A C 1
ATOM 596 O O . ARG A 1 82 ? 31.097 -3.221 -23.774 1.00 81.25 82 ARG A O 1
ATOM 603 N N . GLU A 1 83 ? 32.829 -2.014 -23.002 1.00 73.19 83 GLU A N 1
ATOM 604 C CA . GLU A 1 83 ? 32.074 -0.792 -22.665 1.00 73.19 83 GLU A CA 1
ATOM 605 C C . GLU A 1 83 ? 31.095 -0.363 -23.780 1.00 73.19 83 GLU A C 1
ATOM 607 O O . GLU A 1 83 ? 29.906 -0.122 -23.554 1.00 73.19 83 GLU A O 1
ATOM 612 N N . GLY A 1 84 ? 31.557 -0.378 -25.036 1.00 79.12 84 GLY A N 1
ATOM 613 C CA . GLY A 1 84 ? 30.740 -0.009 -26.195 1.00 79.12 84 GLY A CA 1
ATOM 614 C C . GLY A 1 84 ? 29.536 -0.924 -26.462 1.00 79.12 84 GLY A C 1
ATOM 615 O O . GLY A 1 84 ? 28.657 -0.550 -27.244 1.00 79.12 84 GLY A O 1
ATOM 616 N N . LEU A 1 85 ? 29.472 -2.114 -25.854 1.00 85.31 85 LEU A N 1
ATOM 617 C CA . LEU A 1 85 ? 28.348 -3.038 -25.996 1.00 85.31 85 LEU A CA 1
ATOM 618 C C . LEU A 1 85 ? 27.188 -2.667 -25.064 1.00 85.31 85 LEU A C 1
ATOM 620 O O . LEU A 1 85 ? 26.053 -2.640 -25.535 1.00 85.31 85 LEU A O 1
ATOM 624 N N . LEU A 1 86 ? 27.454 -2.296 -23.804 1.00 86.69 86 LEU A N 1
ATOM 625 C CA . LEU A 1 86 ? 26.411 -1.865 -22.856 1.00 86.69 86 LEU A CA 1
ATOM 626 C C . LEU A 1 86 ? 25.669 -0.629 -23.362 1.00 86.69 86 LEU A C 1
ATOM 628 O O . LEU A 1 86 ? 24.439 -0.601 -23.366 1.00 86.69 86 LEU A O 1
ATOM 632 N N . ARG A 1 87 ? 26.401 0.340 -23.923 1.00 85.00 87 ARG A N 1
ATOM 633 C CA . ARG A 1 87 ? 25.808 1.537 -24.539 1.00 85.00 87 ARG A CA 1
ATOM 634 C C . ARG A 1 87 ? 24.839 1.209 -25.682 1.00 85.00 87 ARG A C 1
ATOM 636 O O . ARG A 1 87 ? 23.838 1.898 -25.862 1.00 85.00 87 ARG A O 1
ATOM 643 N N . LYS A 1 88 ? 25.099 0.145 -26.452 1.00 85.19 88 LYS A N 1
ATOM 644 C CA . LYS A 1 88 ? 24.191 -0.319 -27.521 1.00 85.19 88 LYS A CA 1
ATOM 645 C C . LYS A 1 88 ? 22.924 -0.985 -26.982 1.00 85.19 88 LYS A C 1
ATOM 647 O O . LYS A 1 88 ? 21.946 -1.068 -27.721 1.00 85.19 88 LYS A O 1
ATOM 652 N N . ILE A 1 89 ? 22.947 -1.481 -25.744 1.00 87.25 89 ILE A N 1
ATOM 653 C CA . ILE A 1 89 ? 21.781 -2.071 -25.077 1.00 87.25 89 ILE A CA 1
ATOM 654 C C . ILE A 1 89 ? 20.907 -0.970 -24.482 1.00 87.25 89 ILE A C 1
ATOM 656 O O . ILE A 1 89 ? 19.707 -0.936 -24.731 1.00 87.25 89 ILE A O 1
ATOM 660 N N . THR A 1 90 ? 21.510 -0.048 -23.733 1.00 84.00 90 THR A N 1
ATOM 661 C CA . THR A 1 90 ? 20.773 0.973 -22.976 1.00 84.00 90 THR A CA 1
ATOM 662 C C . THR A 1 90 ? 20.343 2.165 -23.831 1.00 84.00 90 THR A C 1
ATOM 664 O O . THR A 1 90 ? 19.458 2.918 -23.422 1.00 84.00 90 THR A O 1
ATOM 667 N N . GLY A 1 91 ? 20.963 2.368 -25.002 1.00 78.81 91 GLY A N 1
ATOM 668 C CA . GLY A 1 91 ? 20.629 3.441 -25.948 1.00 78.81 91 GLY A CA 1
ATOM 669 C C . GLY A 1 91 ? 20.848 4.862 -25.409 1.00 78.81 91 GLY A C 1
ATOM 670 O O . GLY A 1 91 ? 20.426 5.827 -26.040 1.00 78.81 91 GLY A O 1
ATOM 671 N N . GLY A 1 92 ? 21.475 4.999 -24.236 1.00 70.75 92 GLY A N 1
ATOM 672 C CA . GLY A 1 92 ? 21.690 6.270 -23.552 1.00 70.75 92 GLY A CA 1
ATOM 673 C C . GLY A 1 92 ? 23.013 6.941 -23.922 1.00 70.75 92 GLY A C 1
ATOM 674 O O . GLY A 1 92 ? 23.953 6.300 -24.388 1.00 70.75 92 GLY A O 1
ATOM 675 N N . ALA A 1 93 ? 23.090 8.252 -23.672 1.00 64.56 93 ALA A N 1
ATOM 676 C CA . ALA A 1 93 ? 24.328 9.024 -23.809 1.00 64.56 93 ALA A CA 1
ATOM 677 C C . ALA A 1 93 ? 25.295 8.826 -22.627 1.00 64.56 93 ALA A C 1
ATOM 679 O O . ALA A 1 93 ? 26.492 9.058 -22.773 1.00 64.56 93 ALA A O 1
ATOM 680 N N . LYS A 1 94 ? 24.783 8.409 -21.460 1.00 74.62 94 LYS A N 1
ATOM 681 C CA . LYS A 1 94 ? 25.592 8.163 -20.261 1.00 74.62 94 LYS A CA 1
ATOM 682 C C . LYS A 1 94 ? 26.228 6.767 -20.318 1.00 74.62 94 LYS A C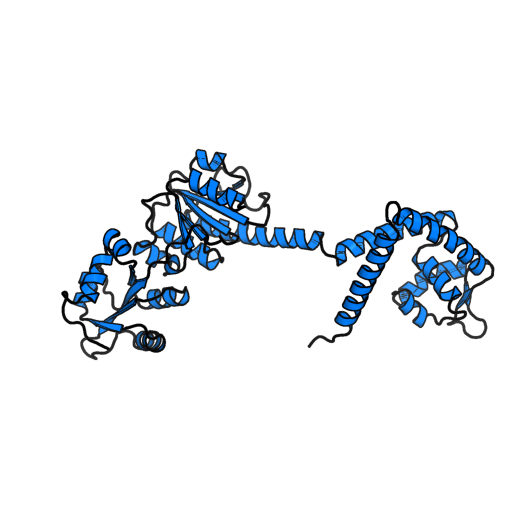 1
ATOM 684 O O . LYS A 1 94 ? 25.508 5.822 -20.656 1.00 74.62 94 LYS A O 1
ATOM 689 N N . PRO A 1 95 ? 27.523 6.629 -19.979 1.00 75.62 95 PRO A N 1
ATOM 690 C CA . PRO A 1 95 ? 28.142 5.328 -19.752 1.00 75.62 95 PRO A CA 1
ATOM 691 C C . PRO A 1 95 ? 27.359 4.543 -18.696 1.00 75.62 95 PRO A C 1
ATOM 693 O O . PRO A 1 95 ? 26.858 5.119 -17.728 1.00 75.62 95 PRO A O 1
ATOM 696 N N . VAL A 1 96 ? 27.215 3.240 -18.922 1.00 83.62 96 VAL A N 1
ATOM 697 C CA . VAL A 1 96 ? 26.578 2.310 -17.988 1.00 83.62 96 VAL A CA 1
ATOM 698 C C . VAL A 1 96 ? 27.582 1.208 -17.732 1.00 83.62 96 VAL A C 1
ATOM 700 O O . VAL A 1 96 ? 27.865 0.437 -18.645 1.00 83.62 96 VAL A O 1
ATOM 703 N N . ASP A 1 97 ? 28.090 1.151 -16.506 1.00 88.31 97 ASP A N 1
ATOM 704 C CA . ASP A 1 97 ? 29.114 0.174 -16.126 1.00 88.31 97 ASP A CA 1
ATOM 705 C C . ASP A 1 97 ? 28.505 -1.137 -15.638 1.00 88.31 97 ASP A C 1
ATOM 707 O O . ASP A 1 97 ? 29.079 -2.204 -15.811 1.00 88.31 97 ASP A O 1
ATOM 711 N N . TRP A 1 98 ? 27.296 -1.069 -15.079 1.00 91.38 98 TRP A N 1
ATOM 712 C CA . TRP A 1 98 ? 26.571 -2.217 -14.552 1.00 91.38 98 TRP A CA 1
ATOM 713 C C . TRP A 1 98 ? 25.141 -2.236 -15.076 1.00 91.38 98 TRP A C 1
ATOM 715 O O . TRP A 1 98 ? 24.396 -1.266 -14.919 1.00 91.38 98 TRP A O 1
ATOM 725 N N . LEU A 1 99 ? 24.748 -3.359 -15.667 1.00 93.69 99 LEU A N 1
ATOM 726 C CA . LEU A 1 99 ? 23.416 -3.589 -16.206 1.00 93.69 99 LEU A CA 1
ATOM 727 C C . LEU A 1 99 ? 22.921 -4.959 -15.755 1.00 93.69 99 LEU A C 1
ATOM 729 O O . LEU A 1 99 ? 23.422 -5.984 -16.209 1.00 93.69 99 LEU A O 1
ATOM 733 N N . ALA A 1 100 ? 21.914 -4.992 -14.892 1.00 95.62 100 ALA A N 1
ATOM 734 C CA . ALA A 1 100 ? 21.246 -6.233 -14.538 1.00 95.62 100 ALA A CA 1
ATOM 735 C C . ALA A 1 100 ? 20.006 -6.460 -15.402 1.00 95.62 100 ALA A C 1
ATOM 737 O O . ALA A 1 100 ? 19.294 -5.527 -15.785 1.00 95.62 100 ALA A O 1
ATOM 738 N N . VAL A 1 101 ? 19.736 -7.734 -15.660 1.00 97.19 101 VAL A N 1
ATOM 739 C CA . VAL A 1 101 ? 18.468 -8.214 -16.192 1.00 97.19 101 VAL A CA 1
ATOM 740 C C . VAL A 1 101 ? 17.723 -8.877 -15.044 1.00 97.19 101 VAL A C 1
ATOM 742 O O . VAL A 1 101 ? 18.223 -9.823 -14.436 1.00 97.19 101 VAL A O 1
ATOM 745 N N . ALA A 1 102 ? 16.548 -8.352 -14.714 1.00 97.19 102 ALA A N 1
ATOM 746 C CA . ALA A 1 102 ? 15.745 -8.793 -13.580 1.00 97.19 102 ALA A CA 1
ATOM 747 C C . ALA A 1 102 ? 14.409 -9.373 -14.041 1.00 97.19 102 ALA A C 1
ATOM 749 O O . ALA A 1 102 ? 13.881 -8.978 -15.079 1.00 97.19 102 ALA A O 1
ATOM 750 N N . HIS A 1 103 ? 13.862 -10.297 -13.257 1.00 96.25 103 HIS A N 1
ATOM 751 C CA . HIS A 1 103 ? 12.522 -10.822 -13.478 1.00 96.25 103 HIS A CA 1
ATOM 752 C C . HIS A 1 103 ? 11.468 -9.774 -13.136 1.00 96.25 103 HIS A C 1
ATOM 754 O O . HIS A 1 103 ? 11.550 -9.111 -12.099 1.00 96.25 103 HIS A O 1
ATOM 760 N N . LEU A 1 104 ? 10.457 -9.664 -13.995 1.00 94.81 104 LEU A N 1
ATOM 761 C CA . LEU A 1 104 ? 9.230 -8.968 -13.636 1.00 94.81 104 LEU A CA 1
ATOM 762 C C . LEU A 1 104 ? 8.511 -9.728 -12.509 1.00 94.81 104 LEU A C 1
ATOM 764 O O . LEU A 1 104 ? 8.652 -10.955 -12.417 1.00 94.81 104 LEU A O 1
ATOM 768 N N . PRO A 1 105 ? 7.737 -9.030 -11.657 1.00 90.06 105 PRO A N 1
ATOM 769 C CA . PRO A 1 105 ? 6.877 -9.688 -10.685 1.00 90.06 105 PRO A CA 1
ATOM 770 C C . PRO A 1 105 ? 5.993 -10.732 -11.364 1.00 90.06 105 PRO A C 1
ATOM 772 O O . PRO A 1 105 ? 5.470 -10.500 -12.457 1.00 90.06 105 PRO A O 1
ATOM 775 N N . ALA A 1 106 ? 5.807 -11.876 -10.707 1.00 85.69 106 ALA A N 1
ATOM 776 C CA . ALA A 1 106 ? 4.850 -12.861 -11.183 1.00 85.69 106 ALA A CA 1
ATOM 777 C C . ALA A 1 106 ? 3.444 -12.229 -11.230 1.00 85.69 106 ALA A C 1
ATOM 779 O O . ALA A 1 106 ? 3.094 -11.472 -10.317 1.00 85.69 106 ALA A O 1
ATOM 780 N N . PRO A 1 107 ? 2.630 -12.530 -12.257 1.00 84.81 107 PRO A N 1
ATOM 781 C CA . PRO A 1 107 ? 1.243 -12.092 -12.288 1.00 84.81 107 PRO A CA 1
ATOM 782 C C . PRO A 1 107 ? 0.517 -12.585 -11.037 1.00 84.81 107 PRO A C 1
ATOM 784 O O . PRO A 1 107 ? 0.541 -13.779 -10.738 1.00 84.81 107 PRO A O 1
ATOM 787 N N . VAL A 1 108 ? -0.125 -11.668 -10.318 1.00 88.56 108 VAL A N 1
ATOM 788 C CA . VAL A 1 108 ? -0.864 -12.012 -9.102 1.00 88.56 108 VAL A CA 1
ATOM 789 C C . VAL A 1 108 ? -2.132 -12.764 -9.495 1.00 88.56 108 VAL A C 1
ATOM 791 O O . VAL A 1 108 ? -2.949 -12.253 -10.268 1.00 88.56 108 VAL A O 1
ATOM 794 N N . GLN A 1 109 ? -2.325 -13.969 -8.962 1.00 85.62 109 GLN A N 1
ATOM 795 C CA . GLN A 1 109 ? -3.520 -14.756 -9.257 1.00 85.62 109 GLN A CA 1
ATOM 796 C C . GLN A 1 109 ? -4.766 -14.122 -8.623 1.00 85.62 109 GLN A C 1
ATOM 798 O O . GLN A 1 109 ? -4.708 -13.504 -7.557 1.00 85.62 109 GLN A O 1
ATOM 803 N N . ALA A 1 110 ? -5.930 -14.306 -9.251 1.00 78.88 110 ALA A N 1
ATOM 804 C CA . ALA A 1 110 ? -7.198 -13.781 -8.733 1.00 78.88 110 ALA A CA 1
ATOM 805 C C . ALA A 1 110 ? -7.533 -14.307 -7.322 1.00 78.88 110 ALA A C 1
ATOM 807 O O . ALA A 1 110 ? -8.146 -13.597 -6.534 1.00 78.88 110 ALA A O 1
ATOM 808 N N . SER A 1 111 ? -7.091 -15.525 -6.995 1.00 81.75 111 SER A N 1
ATOM 809 C CA . SER A 1 111 ? -7.276 -16.168 -5.690 1.00 81.75 111 SER A CA 1
ATOM 810 C C . SER A 1 111 ? -6.318 -15.683 -4.603 1.00 81.75 111 SER A C 1
ATOM 812 O O . SER A 1 111 ? -6.561 -15.946 -3.427 1.00 81.75 111 SER A O 1
ATOM 814 N N . GLU A 1 112 ? -5.214 -15.019 -4.958 1.00 87.94 112 GLU A N 1
ATOM 815 C CA . GLU A 1 112 ? -4.277 -14.529 -3.950 1.00 87.94 112 GLU A CA 1
ATOM 816 C C . GLU A 1 112 ? -4.937 -13.433 -3.106 1.00 87.94 112 GLU A C 1
ATOM 818 O O . GLU A 1 112 ? -5.562 -12.528 -3.664 1.00 87.94 112 GLU A O 1
ATOM 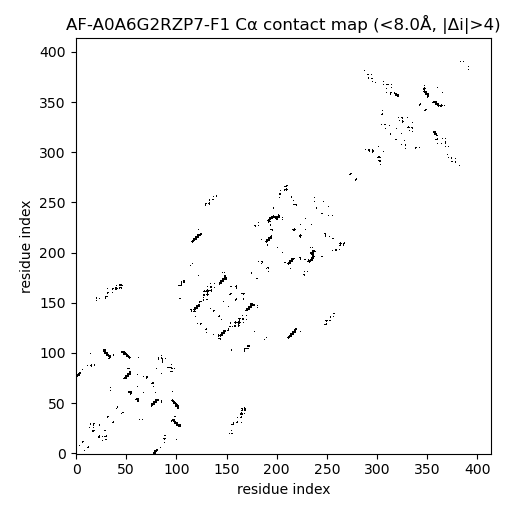823 N N . PRO A 1 113 ? -4.790 -13.454 -1.773 1.00 88.94 113 PRO A N 1
ATOM 824 C CA . PRO A 1 113 ? -5.376 -12.432 -0.926 1.00 88.94 113 PRO A CA 1
ATOM 825 C C . PRO A 1 113 ? -4.624 -11.105 -1.067 1.00 88.94 113 PRO A C 1
ATOM 827 O O . PRO A 1 113 ? -3.392 -11.058 -1.139 1.00 88.94 113 PRO A O 1
ATOM 830 N N . TYR A 1 114 ? -5.383 -10.014 -1.048 1.00 93.56 114 TYR A N 1
ATOM 831 C CA . TYR A 1 114 ? -4.844 -8.678 -0.808 1.00 93.56 114 TYR A CA 1
ATOM 832 C C . TYR A 1 114 ? -4.353 -8.544 0.638 1.00 93.56 114 TYR A C 1
ATOM 834 O O . TYR A 1 114 ? -4.860 -9.234 1.531 1.00 93.56 114 TYR A O 1
ATOM 842 N N . GLY A 1 115 ? -3.436 -7.609 0.879 1.00 93.44 115 GLY A N 1
ATOM 843 C CA . GLY A 1 115 ? -3.148 -7.077 2.206 1.00 93.44 115 GLY A CA 1
ATOM 844 C C . GLY A 1 115 ? -4.305 -6.249 2.779 1.00 93.44 115 GLY A C 1
ATOM 845 O O . GLY A 1 115 ? -5.460 -6.374 2.373 1.00 93.44 115 GLY A O 1
ATOM 846 N N . ASP A 1 116 ? -3.996 -5.409 3.760 1.00 94.62 116 ASP A N 1
ATOM 847 C CA . ASP A 1 116 ? -4.953 -4.504 4.405 1.00 94.62 116 ASP A CA 1
ATOM 848 C C . ASP A 1 116 ? -5.018 -3.117 3.745 1.00 94.62 116 ASP A C 1
ATOM 850 O O . ASP A 1 116 ? -5.932 -2.341 4.005 1.00 94.62 116 ASP A O 1
ATOM 854 N N . PHE A 1 117 ? -4.072 -2.801 2.865 1.00 97.31 117 PHE A N 1
ATOM 855 C CA . PHE A 1 117 ? -3.994 -1.516 2.189 1.00 97.31 117 PHE A CA 1
ATOM 856 C C . PHE A 1 117 ? -3.620 -1.740 0.729 1.00 97.31 117 PHE A C 1
ATOM 858 O O . PHE A 1 117 ? -2.632 -2.417 0.444 1.00 97.31 117 PHE A O 1
ATOM 865 N N . ALA A 1 118 ? -4.386 -1.149 -0.181 1.00 97.81 118 ALA A N 1
ATOM 866 C CA . ALA A 1 118 ? -4.095 -1.140 -1.609 1.00 97.81 118 ALA A CA 1
ATOM 867 C C . ALA A 1 118 ? -4.007 0.301 -2.123 1.00 97.81 118 ALA A C 1
ATOM 869 O O . ALA A 1 118 ? -4.761 1.168 -1.679 1.00 97.81 118 ALA A O 1
ATOM 870 N N . VAL A 1 119 ? -3.105 0.553 -3.071 1.00 98.25 119 VAL A N 1
ATOM 871 C CA . VAL A 1 119 ? -3.044 1.827 -3.803 1.00 98.25 119 VAL A CA 1
ATOM 872 C C . VAL A 1 119 ? -3.576 1.595 -5.208 1.00 98.25 119 VAL A C 1
ATOM 874 O O . VAL A 1 119 ? -3.043 0.767 -5.942 1.00 98.25 119 VAL A O 1
ATOM 877 N N . VAL A 1 120 ? -4.627 2.318 -5.574 1.00 98.06 120 VAL A N 1
ATOM 878 C CA . VAL A 1 120 ? -5.259 2.281 -6.891 1.00 98.06 120 VAL A CA 1
ATOM 879 C C . VAL A 1 120 ? -4.794 3.496 -7.681 1.00 98.06 120 VAL A C 1
ATOM 881 O O . VAL A 1 120 ? -5.139 4.628 -7.356 1.00 98.06 120 VAL A O 1
ATOM 884 N N . CYS A 1 121 ? -4.000 3.250 -8.714 1.00 97.31 121 CYS A N 1
ATOM 885 C CA . CYS A 1 121 ? -3.494 4.253 -9.637 1.00 97.31 121 CYS A CA 1
ATOM 886 C C . CYS A 1 121 ? -4.459 4.373 -10.820 1.00 97.31 121 CYS A C 1
ATOM 888 O O . CYS A 1 121 ? -4.447 3.526 -11.717 1.00 97.31 121 CYS A O 1
ATOM 890 N N . GLU A 1 122 ? -5.284 5.421 -10.834 1.00 95.31 122 GLU A N 1
ATOM 891 C CA . GLU A 1 122 ? -6.179 5.705 -11.951 1.00 95.31 122 GLU A CA 1
ATOM 892 C C . GLU A 1 122 ? -5.481 6.543 -13.024 1.00 95.31 122 GLU A C 1
ATOM 894 O O . GLU A 1 122 ? -5.356 7.758 -12.886 1.00 95.31 122 GLU A O 1
ATOM 899 N N . ARG A 1 123 ? -5.053 5.884 -14.112 1.00 91.81 123 ARG A N 1
ATOM 900 C CA . ARG A 1 123 ? -4.447 6.519 -15.297 1.00 91.81 123 ARG A CA 1
ATOM 901 C C . ARG A 1 123 ? -3.271 7.451 -14.971 1.00 91.81 123 ARG A C 1
ATOM 903 O O . ARG A 1 123 ? -3.179 8.554 -15.512 1.00 91.81 123 ARG A O 1
ATOM 910 N N . ILE A 1 124 ? -2.364 7.020 -14.092 1.00 94.62 124 ILE A N 1
ATOM 911 C CA . ILE A 1 124 ? -1.129 7.765 -13.793 1.00 94.62 124 ILE A CA 1
ATOM 912 C C . ILE A 1 124 ? -0.242 7.767 -15.037 1.00 94.62 124 ILE A C 1
ATOM 914 O O . ILE A 1 124 ? 0.268 6.721 -15.443 1.00 94.62 124 ILE A O 1
ATOM 918 N N . ALA A 1 125 ? -0.074 8.939 -15.649 1.00 90.88 125 ALA A N 1
ATOM 919 C CA . ALA A 1 125 ? 0.566 9.044 -16.952 1.00 90.88 125 ALA A CA 1
ATOM 920 C C . ALA A 1 125 ? 2.093 9.112 -16.846 1.00 90.88 125 ALA A C 1
ATOM 922 O O . ALA A 1 125 ? 2.787 8.564 -17.706 1.00 90.88 125 ALA A O 1
ATOM 923 N N . ASP A 1 126 ? 2.629 9.773 -15.814 1.00 94.88 126 ASP A N 1
ATOM 924 C CA . ASP A 1 126 ? 4.072 9.940 -15.671 1.00 94.88 126 ASP A CA 1
ATOM 925 C C . ASP A 1 126 ? 4.739 8.710 -15.011 1.00 94.88 126 ASP A C 1
ATOM 927 O O . ASP A 1 126 ? 4.447 8.367 -13.859 1.00 94.88 126 ASP A O 1
ATOM 931 N N . PRO A 1 127 ? 5.708 8.060 -15.687 1.00 94.62 127 PRO A N 1
ATOM 932 C CA . PRO A 1 127 ? 6.466 6.942 -15.123 1.00 94.62 127 PRO A CA 1
ATOM 933 C C . PRO A 1 127 ? 7.236 7.287 -13.838 1.00 94.62 127 PRO A C 1
ATOM 935 O O . PRO A 1 127 ? 7.453 6.416 -12.991 1.00 94.62 127 PRO A O 1
ATOM 938 N N . GLY A 1 128 ? 7.682 8.539 -13.690 1.00 96.12 128 GLY A N 1
ATOM 939 C CA . GLY A 1 128 ? 8.410 9.001 -12.509 1.00 96.12 128 GLY A CA 1
ATOM 940 C C . GLY A 1 128 ? 7.511 9.054 -11.274 1.00 96.12 128 GLY A C 1
ATOM 941 O O . GLY A 1 128 ? 7.873 8.537 -10.211 1.00 96.12 128 GLY A O 1
ATOM 942 N N . ASN A 1 129 ? 6.309 9.605 -11.436 1.00 96.75 129 ASN A N 1
ATOM 943 C CA . ASN A 1 129 ? 5.261 9.615 -10.422 1.00 96.75 129 ASN A CA 1
ATOM 944 C C . ASN A 1 129 ? 4.858 8.195 -10.039 1.00 96.75 129 ASN A C 1
ATOM 946 O O . ASN A 1 129 ? 4.853 7.867 -8.853 1.00 96.75 129 ASN A O 1
ATOM 950 N N . LEU A 1 130 ? 4.607 7.327 -11.022 1.00 96.94 130 LEU A N 1
ATOM 951 C CA . LEU A 1 130 ? 4.242 5.937 -10.762 1.00 96.94 130 LEU A CA 1
ATOM 952 C C . LEU A 1 130 ? 5.324 5.196 -9.964 1.00 96.94 130 LEU A C 1
ATOM 954 O O . LEU A 1 130 ? 5.019 4.543 -8.967 1.00 96.94 130 LEU A O 1
ATOM 958 N N . GLY A 1 131 ? 6.598 5.340 -10.342 1.00 96.75 131 GLY A N 1
ATOM 959 C CA . GLY A 1 131 ? 7.699 4.746 -9.582 1.00 96.75 131 GLY A CA 1
ATOM 960 C C . GLY A 1 131 ? 7.816 5.311 -8.163 1.00 96.75 131 GLY A C 1
ATOM 961 O O . GLY A 1 131 ? 8.046 4.557 -7.217 1.00 96.75 131 GLY A O 1
ATOM 962 N N . THR A 1 132 ? 7.588 6.615 -7.989 1.00 97.12 132 THR A N 1
ATOM 963 C CA . THR A 1 132 ? 7.575 7.271 -6.670 1.00 97.12 132 THR A CA 1
ATOM 964 C C . THR A 1 132 ? 6.439 6.754 -5.787 1.00 97.12 132 THR A C 1
ATOM 966 O O . THR A 1 132 ? 6.667 6.468 -4.608 1.00 97.12 132 THR A O 1
ATOM 969 N N . ILE A 1 133 ? 5.242 6.570 -6.355 1.00 97.75 133 ILE A N 1
ATOM 970 C CA . ILE A 1 133 ? 4.083 5.985 -5.671 1.00 97.75 133 ILE A CA 1
ATOM 971 C C . ILE A 1 133 ? 4.426 4.578 -5.188 1.00 97.75 133 ILE A C 1
ATOM 973 O O . ILE A 1 133 ? 4.308 4.300 -3.998 1.00 97.75 133 ILE A O 1
ATOM 977 N N . VAL A 1 134 ? 4.921 3.715 -6.080 1.00 96.81 134 VAL A N 1
ATOM 978 C CA . VAL A 1 134 ? 5.252 2.321 -5.748 1.00 96.81 134 VAL A CA 1
ATOM 979 C C . VAL A 1 134 ? 6.339 2.239 -4.677 1.00 96.81 134 VAL A C 1
ATOM 981 O O . VAL A 1 134 ? 6.210 1.474 -3.722 1.00 96.81 134 VAL A O 1
ATOM 984 N N . ARG A 1 135 ? 7.385 3.067 -4.778 1.00 96.06 135 ARG A N 1
ATOM 985 C CA . ARG A 1 135 ? 8.453 3.119 -3.772 1.00 96.06 135 ARG A CA 1
ATOM 986 C C . ARG A 1 135 ? 7.941 3.549 -2.410 1.00 96.06 135 ARG A C 1
ATOM 988 O O . ARG A 1 135 ? 8.310 2.950 -1.401 1.00 96.06 135 ARG A O 1
ATOM 995 N N . THR A 1 136 ? 7.106 4.580 -2.380 1.00 96.50 136 THR A N 1
ATOM 996 C CA . THR A 1 136 ? 6.547 5.099 -1.130 1.00 96.50 136 THR A CA 1
ATOM 997 C C . THR A 1 136 ? 5.580 4.099 -0.508 1.00 96.50 136 THR A C 1
ATOM 999 O O . THR A 1 136 ? 5.683 3.808 0.682 1.00 96.50 136 THR A O 1
ATOM 1002 N N . ALA A 1 137 ? 4.712 3.497 -1.324 1.00 96.31 137 ALA A N 1
ATOM 1003 C CA . ALA A 1 137 ? 3.834 2.409 -0.920 1.00 96.31 137 ALA A CA 1
ATOM 1004 C C . ALA A 1 137 ? 4.642 1.272 -0.280 1.00 96.31 137 ALA A C 1
ATOM 1006 O O . ALA A 1 137 ? 4.375 0.892 0.862 1.00 96.31 137 ALA A O 1
ATOM 1007 N N . ARG A 1 138 ? 5.709 0.814 -0.949 1.00 94.38 138 ARG A N 1
ATOM 1008 C CA . ARG A 1 138 ? 6.554 -0.273 -0.445 1.00 94.38 138 ARG A CA 1
ATOM 1009 C C . ARG A 1 138 ? 7.232 0.065 0.879 1.00 94.38 138 ARG A C 1
ATOM 1011 O O . ARG A 1 138 ? 7.284 -0.799 1.758 1.00 94.38 138 ARG A O 1
ATOM 1018 N N . ALA A 1 139 ? 7.738 1.290 1.017 1.00 93.62 139 ALA A N 1
ATOM 1019 C CA . ALA A 1 139 ? 8.375 1.774 2.242 1.00 93.62 139 ALA A CA 1
ATOM 1020 C C . ALA A 1 139 ? 7.399 1.821 3.431 1.00 93.62 139 ALA A C 1
ATOM 1022 O O . ALA A 1 139 ? 7.805 1.593 4.565 1.00 93.62 139 ALA A O 1
ATOM 1023 N N . LEU A 1 140 ? 6.109 2.050 3.166 1.00 94.12 140 LEU A N 1
ATOM 1024 C CA . LEU A 1 140 ? 5.033 2.090 4.162 1.00 94.12 140 LEU A CA 1
ATOM 1025 C C . LEU A 1 140 ? 4.294 0.744 4.305 1.00 94.12 140 LEU A C 1
ATOM 1027 O O . LEU A 1 140 ? 3.166 0.685 4.800 1.00 94.12 140 LEU A O 1
ATOM 1031 N N . GLY A 1 141 ? 4.919 -0.349 3.853 1.00 92.38 141 GLY A N 1
ATOM 1032 C CA . GLY A 1 141 ? 4.400 -1.712 3.996 1.00 92.38 141 GLY A CA 1
ATOM 1033 C C . GLY A 1 141 ? 3.246 -2.067 3.054 1.00 92.38 141 GLY A C 1
ATOM 1034 O O . GLY A 1 141 ? 2.632 -3.118 3.214 1.00 92.38 141 GLY A O 1
ATOM 1035 N N . VAL A 1 142 ? 2.940 -1.226 2.065 1.00 95.50 142 VAL A N 1
ATOM 1036 C CA . VAL A 1 142 ? 1.920 -1.489 1.044 1.00 95.50 142 VAL A CA 1
ATOM 1037 C C . VAL A 1 142 ? 2.567 -2.179 -0.155 1.00 95.50 142 VAL A C 1
ATOM 1039 O O . VAL A 1 142 ? 3.490 -1.642 -0.766 1.00 95.50 142 VAL A O 1
ATOM 1042 N N . ARG A 1 143 ? 2.083 -3.373 -0.510 1.00 93.88 143 ARG A N 1
ATOM 1043 C CA . ARG A 1 143 ? 2.559 -4.122 -1.690 1.00 93.88 143 ARG A CA 1
ATOM 1044 C C . ARG A 1 143 ? 1.509 -4.237 -2.788 1.00 93.88 143 ARG A C 1
ATOM 1046 O O . ARG A 1 143 ? 1.892 -4.444 -3.934 1.00 93.88 143 ARG A O 1
ATOM 1053 N N . ASP A 1 144 ? 0.228 -4.101 -2.454 1.00 96.62 144 ASP A N 1
ATOM 1054 C CA . ASP A 1 144 ? -0.870 -4.184 -3.413 1.00 96.62 144 ASP A CA 1
ATOM 1055 C C . ASP A 1 144 ? -1.002 -2.871 -4.194 1.00 96.62 144 ASP A C 1
ATOM 1057 O O . ASP A 1 144 ? -1.386 -1.832 -3.649 1.00 96.62 144 ASP A O 1
ATOM 1061 N N . VAL A 1 145 ? -0.671 -2.934 -5.484 1.00 96.81 145 VAL A N 1
ATOM 1062 C CA . VAL A 1 145 ? -0.785 -1.821 -6.433 1.00 96.81 145 VAL A CA 1
ATOM 1063 C C . VAL A 1 145 ? -1.799 -2.218 -7.493 1.00 96.81 145 VAL A C 1
ATOM 1065 O O . VAL A 1 145 ? -1.677 -3.265 -8.125 1.00 96.81 145 VAL A O 1
ATOM 1068 N N . VAL A 1 146 ? -2.812 -1.389 -7.691 1.00 97.00 146 VAL A N 1
ATOM 1069 C CA . VAL A 1 146 ? -3.895 -1.642 -8.634 1.00 97.00 146 VAL A CA 1
ATOM 1070 C C . VAL A 1 146 ? -3.814 -0.626 -9.762 1.00 97.00 146 VAL A C 1
ATOM 1072 O O . VAL A 1 146 ? -3.793 0.575 -9.516 1.00 97.00 146 VAL A O 1
ATOM 1075 N N . LEU A 1 147 ? -3.765 -1.111 -10.996 1.00 96.12 147 LEU A N 1
ATOM 1076 C CA . LEU A 1 147 ? -3.807 -0.300 -12.209 1.00 96.12 147 LEU A CA 1
ATOM 1077 C C . LEU A 1 147 ? -5.182 -0.445 -12.854 1.00 96.12 147 LEU A C 1
ATOM 1079 O O . LEU A 1 147 ? -5.715 -1.555 -12.913 1.00 96.12 147 LEU A O 1
ATOM 1083 N N . THR A 1 148 ? -5.738 0.652 -13.355 1.00 95.00 148 THR A N 1
ATOM 1084 C CA . THR A 1 148 ? -7.101 0.684 -13.912 1.00 95.00 148 THR A CA 1
ATOM 1085 C C . THR A 1 148 ? -7.134 0.932 -15.420 1.00 95.00 148 THR A C 1
ATOM 1087 O O . THR A 1 148 ? -8.143 1.388 -15.958 1.00 95.00 148 THR A O 1
ATOM 1090 N N . ASP A 1 149 ? -6.017 0.656 -16.095 1.00 91.94 149 ASP A N 1
ATOM 1091 C CA . ASP A 1 149 ? -5.866 0.770 -17.539 1.00 91.94 149 ASP A CA 1
ATOM 1092 C C . ASP A 1 149 ? -4.758 -0.163 -18.070 1.00 91.94 149 ASP A C 1
ATOM 1094 O O . ASP A 1 149 ? -3.929 -0.689 -17.319 1.00 91.94 149 ASP A O 1
ATOM 1098 N N . GLU A 1 150 ? -4.721 -0.351 -19.390 1.00 87.69 150 GLU A N 1
ATOM 1099 C CA . GLU A 1 150 ? -3.707 -1.152 -20.096 1.00 87.69 150 GLU A CA 1
ATOM 1100 C C . GLU A 1 150 ? -2.430 -0.371 -20.453 1.00 87.69 150 GLU A C 1
ATOM 1102 O O . GLU A 1 150 ? -1.368 -0.959 -20.685 1.00 87.69 150 GLU A O 1
ATOM 1107 N N . ALA A 1 151 ? -2.494 0.958 -20.499 1.00 88.62 151 ALA A N 1
ATOM 1108 C CA . ALA A 1 151 ? -1.406 1.804 -20.982 1.00 88.62 151 ALA A CA 1
ATOM 1109 C C . ALA A 1 151 ? -0.264 1.934 -19.961 1.00 88.62 151 ALA A C 1
ATOM 1111 O O . ALA A 1 151 ? 0.908 1.925 -20.342 1.00 88.62 151 ALA A O 1
ATOM 1112 N N . THR A 1 152 ? -0.600 1.989 -18.675 1.00 91.69 152 THR A N 1
ATOM 1113 C CA . THR A 1 152 ? 0.318 2.192 -17.558 1.00 91.69 152 THR A CA 1
ATOM 1114 C C . THR A 1 152 ? 1.328 1.050 -17.479 1.00 91.69 152 THR A C 1
ATOM 1116 O O . THR A 1 152 ? 0.955 -0.118 -17.349 1.00 91.69 152 THR A O 1
ATOM 1119 N N . ASP A 1 153 ? 2.621 1.366 -17.555 1.00 92.75 153 ASP A N 1
ATOM 1120 C CA . ASP A 1 153 ? 3.692 0.372 -17.667 1.00 92.75 153 ASP A CA 1
ATOM 1121 C C . ASP A 1 153 ? 4.664 0.409 -16.476 1.00 92.75 153 ASP A C 1
ATOM 1123 O O . ASP A 1 153 ? 5.639 1.168 -16.462 1.00 92.75 153 ASP A O 1
ATOM 1127 N N . LEU A 1 154 ? 4.428 -0.486 -15.509 1.00 94.12 154 LEU A N 1
ATOM 1128 C CA . LEU A 1 154 ? 5.288 -0.689 -14.338 1.00 94.12 154 LEU A CA 1
ATOM 1129 C C . LEU A 1 154 ? 6.669 -1.274 -14.673 1.00 94.12 154 LEU A C 1
ATOM 1131 O O . LEU A 1 154 ? 7.597 -1.139 -13.879 1.00 94.12 154 LEU A O 1
ATOM 1135 N N . SER A 1 155 ? 6.815 -1.919 -15.833 1.00 93.81 155 SER A N 1
ATOM 1136 C CA . SER A 1 155 ? 8.062 -2.568 -16.256 1.00 93.81 155 SER A CA 1
ATOM 1137 C C . SER A 1 155 ? 9.046 -1.607 -16.923 1.00 93.81 155 SER A C 1
ATOM 1139 O O . SER A 1 155 ? 10.189 -1.976 -17.208 1.00 93.81 155 SER A O 1
ATOM 1141 N N . SER A 1 156 ? 8.606 -0.384 -17.234 1.00 94.62 156 SER A N 1
ATOM 1142 C CA . SER A 1 156 ? 9.433 0.578 -17.953 1.00 94.62 156 SER A CA 1
ATOM 1143 C C . SER A 1 156 ? 10.663 0.977 -17.134 1.00 94.62 156 SER A C 1
ATOM 1145 O O . SER A 1 156 ? 10.600 1.152 -15.917 1.00 94.62 156 SER A O 1
ATOM 1147 N N . ARG A 1 157 ? 11.792 1.196 -17.819 1.00 92.56 157 ARG A N 1
ATOM 1148 C CA . ARG A 1 157 ? 13.058 1.611 -17.189 1.00 92.56 157 ARG A CA 1
ATOM 1149 C C . ARG A 1 157 ? 12.886 2.823 -16.272 1.00 92.56 157 ARG A C 1
ATOM 1151 O O . ARG A 1 1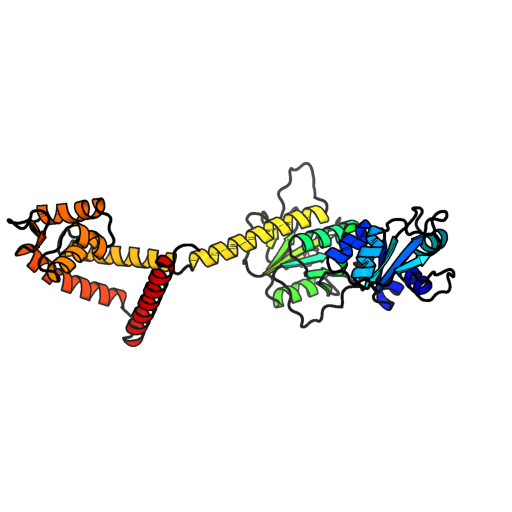57 ? 13.409 2.831 -15.170 1.00 92.56 157 ARG A O 1
ATOM 1158 N N . ARG A 1 158 ? 12.083 3.811 -16.684 1.00 94.25 158 ARG A N 1
ATOM 1159 C CA . ARG A 1 158 ? 11.810 5.001 -15.864 1.00 94.25 158 ARG A CA 1
ATOM 1160 C C . ARG A 1 158 ? 11.081 4.670 -14.558 1.00 94.25 158 ARG A C 1
ATOM 1162 O O . ARG A 1 158 ? 11.422 5.263 -13.541 1.00 94.25 158 ARG A O 1
ATOM 1169 N N . VAL A 1 159 ? 10.127 3.732 -14.563 1.00 96.44 159 VAL A N 1
ATOM 1170 C CA . VAL A 1 159 ? 9.455 3.285 -13.327 1.00 96.44 159 VAL A CA 1
ATOM 1171 C C . VAL A 1 159 ? 10.417 2.497 -12.446 1.00 96.44 159 VAL A C 1
ATOM 1173 O O . VAL A 1 159 ? 10.460 2.722 -11.236 1.00 96.44 159 VAL A O 1
ATOM 1176 N N . VAL A 1 160 ? 11.216 1.598 -13.026 1.00 95.81 160 VAL A N 1
ATOM 1177 C CA . VAL A 1 160 ? 12.235 0.833 -12.288 1.00 95.81 160 VAL A CA 1
ATOM 1178 C C . VAL A 1 160 ? 13.233 1.781 -11.614 1.00 95.81 160 VAL A C 1
ATOM 1180 O O . VAL A 1 160 ? 13.469 1.666 -10.411 1.00 95.81 160 VAL A O 1
ATOM 1183 N N . ASP A 1 161 ? 13.730 2.778 -12.344 1.00 94.38 161 ASP A N 1
ATOM 1184 C CA . ASP A 1 161 ? 14.659 3.786 -11.831 1.00 94.38 161 ASP A CA 1
ATOM 1185 C C . ASP A 1 161 ? 14.011 4.653 -10.740 1.00 94.38 161 ASP A C 1
ATOM 1187 O O . ASP A 1 161 ? 14.562 4.792 -9.646 1.00 94.38 161 ASP A O 1
ATOM 1191 N N . ALA A 1 162 ? 12.821 5.211 -10.990 1.00 95.88 162 ALA A N 1
ATOM 1192 C CA . ALA A 1 162 ? 12.124 6.077 -10.034 1.00 95.88 162 ALA A CA 1
ATOM 1193 C C . ALA A 1 162 ? 11.713 5.325 -8.757 1.00 95.88 162 ALA A C 1
ATOM 1195 O O . ALA A 1 162 ? 11.839 5.849 -7.645 1.00 95.88 162 ALA A O 1
ATOM 1196 N N . SER A 1 163 ? 11.301 4.063 -8.902 1.00 96.31 163 SER A N 1
ATOM 1197 C CA . SER A 1 163 ? 10.955 3.195 -7.775 1.00 96.31 163 SER A CA 1
ATOM 1198 C C . SER A 1 163 ? 12.174 2.646 -7.031 1.00 96.31 163 SER A C 1
ATOM 1200 O O . SER A 1 163 ? 12.025 2.012 -5.982 1.00 96.31 163 SER A O 1
ATOM 1202 N N . ARG A 1 164 ? 13.383 2.872 -7.558 1.00 95.00 164 ARG A N 1
ATOM 1203 C CA . ARG A 1 164 ? 14.628 2.267 -7.075 1.00 95.00 164 ARG A CA 1
ATOM 1204 C C . ARG A 1 164 ? 14.571 0.731 -7.032 1.00 95.00 164 ARG A C 1
ATOM 1206 O O . ARG A 1 164 ? 15.076 0.108 -6.105 1.00 95.00 164 ARG A O 1
ATOM 1213 N N . GLY A 1 165 ? 13.903 0.128 -8.015 1.00 94.00 165 GLY A N 1
ATOM 1214 C CA . GLY A 1 165 ? 13.735 -1.321 -8.152 1.00 94.00 165 GLY A CA 1
ATOM 1215 C C . GLY A 1 165 ? 12.642 -1.942 -7.278 1.00 94.00 165 GLY A C 1
ATOM 1216 O O . GLY A 1 165 ? 12.322 -3.111 -7.467 1.00 94.00 165 GLY A O 1
ATOM 1217 N N . SER A 1 166 ? 12.015 -1.182 -6.373 1.00 94.31 166 SER A N 1
ATOM 1218 C CA . SER A 1 166 ? 10.947 -1.703 -5.499 1.00 94.31 166 SER A CA 1
ATOM 1219 C C . SER A 1 166 ? 9.691 -2.156 -6.253 1.00 94.31 166 SER A C 1
ATOM 1221 O O . SER A 1 166 ? 8.939 -2.987 -5.747 1.00 94.31 166 SER A O 1
ATOM 1223 N N . VAL A 1 167 ? 9.493 -1.684 -7.490 1.00 95.88 167 VAL A N 1
ATOM 1224 C CA . VAL A 1 167 ? 8.427 -2.171 -8.380 1.00 95.88 167 VAL A CA 1
ATOM 1225 C C . VAL A 1 167 ? 8.546 -3.662 -8.704 1.00 95.88 167 VAL A C 1
ATOM 1227 O O . VAL A 1 167 ? 7.541 -4.310 -8.977 1.00 95.88 167 VAL A O 1
ATOM 1230 N N . LEU A 1 168 ? 9.743 -4.242 -8.606 1.00 94.81 168 LEU A N 1
ATOM 1231 C CA . LEU A 1 168 ? 9.981 -5.662 -8.886 1.00 94.81 168 LEU A CA 1
ATOM 1232 C C . LEU A 1 168 ? 9.523 -6.597 -7.753 1.00 94.81 168 LEU A C 1
ATOM 1234 O O . LEU A 1 168 ? 9.574 -7.813 -7.905 1.00 94.81 168 LEU A O 1
ATOM 1238 N N . ASP A 1 169 ? 9.049 -6.032 -6.641 1.00 90.06 169 ASP A N 1
ATOM 1239 C CA . ASP A 1 169 ? 8.521 -6.747 -5.474 1.00 90.06 169 ASP A CA 1
ATOM 1240 C C . ASP A 1 169 ? 7.050 -6.377 -5.168 1.00 90.06 169 ASP A C 1
ATOM 1242 O O . ASP A 1 169 ? 6.507 -6.693 -4.103 1.00 90.06 169 ASP A O 1
ATOM 1246 N N . CYS A 1 170 ? 6.386 -5.665 -6.087 1.00 91.19 170 CYS A N 1
ATOM 1247 C CA . CYS A 1 170 ? 4.995 -5.252 -5.914 1.00 91.19 170 CYS A CA 1
ATOM 1248 C C . CYS A 1 170 ? 4.001 -6.325 -6.390 1.00 91.19 170 CYS A C 1
ATOM 1250 O O . CYS A 1 170 ? 4.254 -7.072 -7.336 1.00 91.19 170 CYS A O 1
ATOM 1252 N N . ARG A 1 171 ? 2.833 -6.374 -5.741 1.00 93.50 171 ARG A N 1
ATOM 1253 C CA . ARG A 1 171 ? 1.677 -7.184 -6.143 1.00 93.50 171 ARG A CA 1
ATOM 1254 C C . ARG A 1 171 ? 0.785 -6.342 -7.045 1.00 93.50 171 ARG A C 1
ATOM 1256 O O . ARG A 1 171 ? -0.206 -5.765 -6.599 1.00 93.50 171 ARG A O 1
ATOM 1263 N N . ALA A 1 172 ? 1.186 -6.233 -8.307 1.00 93.69 172 ALA A N 1
ATOM 1264 C CA . ALA A 1 172 ? 0.449 -5.467 -9.298 1.00 93.69 172 ALA A CA 1
ATOM 1265 C C . ALA A 1 172 ? -0.774 -6.249 -9.799 1.00 93.69 172 ALA A C 1
ATOM 1267 O O . ALA A 1 172 ? -0.641 -7.352 -10.333 1.00 93.69 172 ALA A O 1
ATOM 1268 N N . ARG A 1 173 ? -1.965 -5.661 -9.678 1.00 94.56 173 ARG A N 1
ATOM 1269 C CA . ARG A 1 173 ? -3.193 -6.158 -10.313 1.00 94.56 173 ARG A CA 1
ATOM 1270 C C . ARG A 1 173 ? -3.691 -5.140 -11.317 1.00 94.56 173 ARG A C 1
ATOM 1272 O O . ARG A 1 173 ? -3.728 -3.950 -11.022 1.00 94.56 173 ARG A O 1
ATOM 1279 N N . ARG A 1 174 ? -4.087 -5.613 -12.492 1.00 93.25 174 ARG A N 1
ATOM 1280 C CA . ARG A 1 174 ? -4.599 -4.764 -13.564 1.00 93.25 174 ARG A CA 1
ATOM 1281 C C . ARG A 1 174 ? -6.075 -5.049 -13.786 1.00 93.25 174 ARG A C 1
ATOM 1283 O O . ARG A 1 174 ? -6.484 -6.207 -13.808 1.00 93.25 174 ARG A O 1
ATOM 1290 N N . PHE A 1 175 ? -6.844 -3.985 -13.945 1.00 93.75 175 PHE A N 1
ATOM 1291 C CA . PHE A 1 175 ? -8.248 -4.016 -14.325 1.00 93.75 175 PHE A CA 1
ATOM 1292 C C . PHE A 1 175 ? -8.432 -3.204 -15.602 1.00 93.75 175 PHE A C 1
ATOM 1294 O O . PHE A 1 175 ? -7.694 -2.249 -15.839 1.00 93.75 175 PHE A O 1
ATOM 1301 N N . ALA A 1 176 ? -9.422 -3.591 -16.405 1.00 91.56 176 ALA A N 1
ATOM 1302 C CA . ALA A 1 176 ? -9.720 -2.928 -17.671 1.00 91.56 176 ALA A CA 1
ATOM 1303 C C . ALA A 1 176 ? -10.173 -1.473 -17.479 1.00 91.56 176 ALA A C 1
ATOM 1305 O O . ALA A 1 176 ? -9.914 -0.630 -18.336 1.00 91.56 176 ALA A O 1
ATOM 1306 N N . ASP A 1 177 ? -10.845 -1.191 -16.361 1.00 92.38 177 ASP A N 1
ATOM 1307 C CA . ASP A 1 177 ? -11.369 0.125 -16.038 1.00 92.38 177 ASP A CA 1
ATOM 1308 C C . ASP A 1 177 ? -11.432 0.369 -14.513 1.00 92.38 177 ASP A C 1
ATOM 1310 O O . ASP A 1 177 ? -11.400 -0.581 -13.713 1.00 92.38 177 ASP A O 1
ATOM 1314 N N . PRO A 1 178 ? -11.542 1.640 -14.085 1.00 93.25 178 PRO A N 1
ATOM 1315 C CA . PRO A 1 178 ? -11.573 1.995 -12.669 1.00 93.25 178 PRO A CA 1
ATOM 1316 C C . PRO A 1 178 ? -12.784 1.462 -11.894 1.00 93.25 178 PRO A C 1
ATOM 1318 O O . PRO A 1 178 ? -12.642 1.109 -10.722 1.00 93.25 178 PRO A O 1
ATOM 1321 N N . ALA A 1 179 ? -13.964 1.373 -12.515 1.00 91.88 179 ALA A N 1
ATOM 1322 C CA . ALA A 1 179 ? -15.171 0.915 -11.831 1.00 91.88 179 ALA A CA 1
ATOM 1323 C C . ALA A 1 179 ? -15.073 -0.579 -11.489 1.00 91.88 179 ALA A C 1
ATOM 1325 O O . ALA A 1 179 ? -15.397 -0.980 -10.369 1.00 91.88 179 ALA A O 1
ATOM 1326 N N . THR A 1 180 ? -14.534 -1.391 -12.403 1.00 94.12 180 THR A N 1
ATOM 1327 C CA . THR A 1 180 ? -14.281 -2.817 -12.153 1.00 94.12 180 THR A CA 1
ATOM 1328 C C . THR A 1 180 ? -13.274 -3.024 -11.015 1.00 94.12 180 THR A C 1
ATOM 1330 O O . THR A 1 180 ? -13.487 -3.882 -10.155 1.00 94.12 180 THR A O 1
ATOM 1333 N N . ALA A 1 181 ? -12.214 -2.208 -10.945 1.00 95.31 181 ALA A N 1
ATOM 1334 C CA . ALA A 1 181 ? -11.259 -2.252 -9.834 1.00 95.31 181 ALA A CA 1
ATOM 1335 C C . ALA A 1 181 ? -11.922 -1.927 -8.483 1.00 95.31 181 ALA A C 1
ATOM 1337 O O . ALA A 1 181 ? -11.736 -2.656 -7.506 1.00 95.31 181 ALA A O 1
ATOM 1338 N N . VAL A 1 182 ? -12.724 -0.857 -8.431 1.00 95.94 182 VAL A N 1
ATOM 1339 C CA . VAL A 1 182 ? -13.453 -0.434 -7.224 1.00 95.94 182 VAL A CA 1
ATOM 1340 C C . VAL A 1 182 ? -14.428 -1.514 -6.758 1.00 95.94 182 VAL A C 1
ATOM 1342 O O . VAL A 1 182 ? -14.457 -1.840 -5.569 1.00 95.94 182 VAL A O 1
ATOM 1345 N N . ALA A 1 183 ? -15.185 -2.115 -7.679 1.00 94.75 183 ALA A N 1
ATOM 1346 C CA . ALA A 1 183 ? -16.117 -3.194 -7.365 1.00 94.75 183 ALA A CA 1
ATOM 1347 C C . ALA A 1 183 ? -15.399 -4.425 -6.784 1.00 94.75 183 ALA A C 1
ATOM 1349 O O . ALA A 1 183 ? -15.828 -4.962 -5.760 1.00 94.75 183 ALA A O 1
ATOM 1350 N N . ALA A 1 184 ? -14.278 -4.837 -7.385 1.00 94.62 184 ALA A N 1
ATOM 1351 C CA . ALA A 1 184 ? -13.486 -5.971 -6.910 1.00 94.62 184 ALA A CA 1
ATOM 1352 C C . ALA A 1 184 ? -12.891 -5.725 -5.512 1.00 94.62 184 ALA A C 1
ATOM 1354 O O . ALA A 1 184 ? -12.966 -6.592 -4.640 1.00 94.62 184 ALA A O 1
ATOM 1355 N N . LEU A 1 185 ? -12.347 -4.530 -5.266 1.00 95.69 185 LEU A N 1
ATOM 1356 C CA . LEU A 1 185 ? -11.797 -4.158 -3.960 1.00 95.69 185 LEU A CA 1
ATOM 1357 C C . LEU A 1 185 ? -12.888 -4.092 -2.887 1.00 95.69 185 LEU A C 1
ATOM 1359 O O . LEU A 1 185 ? -12.702 -4.605 -1.783 1.00 95.69 185 LEU A O 1
ATOM 1363 N N . ARG A 1 186 ? -14.060 -3.543 -3.215 1.00 95.00 186 ARG A N 1
ATOM 1364 C CA . ARG A 1 186 ? -15.208 -3.523 -2.302 1.00 95.00 186 ARG A CA 1
ATOM 1365 C C . ARG A 1 186 ? -15.668 -4.937 -1.944 1.00 95.00 186 ARG A C 1
ATOM 1367 O O . ARG A 1 186 ? -15.891 -5.218 -0.769 1.00 95.00 186 ARG A O 1
ATOM 1374 N N . ALA A 1 187 ? -15.752 -5.839 -2.923 1.00 93.94 187 ALA A N 1
ATOM 1375 C CA . ALA A 1 187 ? -16.065 -7.249 -2.680 1.00 93.94 187 ALA A CA 1
ATOM 1376 C C . ALA A 1 187 ? -15.010 -7.939 -1.790 1.00 93.94 187 ALA A C 1
ATOM 1378 O O . ALA A 1 187 ? -15.347 -8.816 -1.000 1.00 93.94 187 ALA A O 1
ATOM 1379 N N . ALA A 1 188 ? -13.750 -7.497 -1.857 1.00 93.25 188 ALA A N 1
ATOM 1380 C CA . ALA A 1 188 ? -12.663 -7.936 -0.980 1.00 93.25 188 ALA A CA 1
ATOM 1381 C C . ALA A 1 188 ? -12.630 -7.227 0.398 1.00 93.25 188 ALA A C 1
ATOM 1383 O O . ALA A 1 188 ? -11.652 -7.374 1.143 1.00 93.25 188 ALA A O 1
ATOM 1384 N N . GLY A 1 189 ? -13.676 -6.467 0.744 1.00 93.62 189 GLY A N 1
ATOM 1385 C CA . GLY A 1 189 ? -13.866 -5.837 2.053 1.00 93.62 189 GLY A CA 1
ATOM 1386 C C . GLY A 1 189 ? -13.137 -4.506 2.247 1.00 93.62 189 GLY A C 1
ATOM 1387 O O . GLY A 1 189 ? -13.022 -4.045 3.381 1.00 93.62 189 GLY A O 1
ATOM 1388 N N . PHE A 1 190 ? -12.621 -3.889 1.182 1.00 97.06 190 PHE A N 1
ATOM 1389 C CA . PHE A 1 190 ? -11.946 -2.596 1.278 1.00 97.06 190 PHE A CA 1
ATOM 1390 C C . PHE A 1 190 ? -12.933 -1.435 1.413 1.00 97.06 190 PHE A C 1
ATOM 1392 O O . PHE A 1 190 ? -13.922 -1.356 0.685 1.00 97.06 190 PHE A O 1
ATOM 1399 N N . GLN A 1 191 ? -12.606 -0.487 2.293 1.00 96.69 191 GLN A N 1
ATOM 1400 C CA . GLN A 1 191 ? -13.160 0.862 2.247 1.00 96.69 191 GLN A CA 1
ATOM 1401 C C . GLN A 1 191 ? -12.458 1.651 1.135 1.00 96.69 191 GLN A C 1
ATOM 1403 O O . GLN A 1 191 ? -11.228 1.741 1.117 1.00 96.69 191 GLN A O 1
ATOM 1408 N N . ILE A 1 192 ? -13.233 2.224 0.218 1.00 97.69 192 ILE A N 1
ATOM 1409 C CA . ILE A 1 192 ? -12.726 2.957 -0.944 1.00 97.69 192 ILE A CA 1
ATOM 1410 C C . ILE A 1 192 ? -12.542 4.428 -0.571 1.00 97.69 192 ILE A C 1
ATOM 1412 O O . ILE A 1 192 ? -13.513 5.134 -0.290 1.00 97.69 192 ILE A O 1
ATOM 1416 N N . VAL A 1 193 ? -11.296 4.896 -0.576 1.00 97.62 193 VAL A N 1
ATOM 1417 C CA . VAL A 1 193 ? -10.922 6.262 -0.199 1.00 97.62 193 VAL A CA 1
ATOM 1418 C C . VAL A 1 193 ? -10.282 6.951 -1.394 1.00 97.62 193 VAL A C 1
ATOM 1420 O O . VAL A 1 193 ? -9.214 6.553 -1.843 1.00 97.62 193 VAL A O 1
ATOM 1423 N N . VAL A 1 194 ? -10.924 7.993 -1.908 1.00 97.69 194 VAL A N 1
ATOM 1424 C CA . VAL A 1 194 ? -10.455 8.767 -3.061 1.00 97.69 194 VAL A CA 1
ATOM 1425 C C . VAL A 1 194 ? -9.783 10.052 -2.593 1.00 97.69 194 VAL A C 1
ATOM 1427 O O . VAL A 1 194 ? -10.357 10.784 -1.788 1.00 97.69 194 VAL A O 1
ATOM 1430 N N . THR A 1 195 ? -8.609 10.376 -3.135 1.00 95.38 195 THR A N 1
ATOM 1431 C CA . THR A 1 195 ? -7.987 11.693 -2.926 1.00 95.38 195 THR A CA 1
ATOM 1432 C C . THR A 1 195 ? -8.519 12.718 -3.922 1.00 95.38 195 THR A C 1
ATOM 1434 O O . THR A 1 195 ? -8.501 12.477 -5.129 1.00 95.38 195 THR A O 1
ATOM 1437 N N . SER A 1 196 ? -8.925 13.889 -3.438 1.00 93.19 196 SER A N 1
ATOM 1438 C CA . SER A 1 196 ? -9.279 15.039 -4.273 1.00 93.19 196 SER A CA 1
ATOM 1439 C C . SER A 1 196 ? -8.948 16.341 -3.540 1.00 93.19 196 SER A C 1
ATOM 1441 O O . SER A 1 196 ? -9.285 16.455 -2.362 1.00 93.19 196 SER A O 1
ATOM 1443 N N . PRO A 1 197 ? -8.379 17.366 -4.205 1.00 87.62 197 PRO A N 1
ATOM 1444 C CA . PRO A 1 197 ? -8.229 18.702 -3.617 1.00 87.62 197 PRO A CA 1
ATOM 1445 C C . PRO A 1 197 ? -9.560 19.316 -3.157 1.00 87.62 197 PRO A C 1
ATOM 1447 O O . PRO A 1 197 ? -9.580 20.179 -2.289 1.00 87.62 197 PRO A O 1
ATOM 1450 N N . ARG A 1 198 ? -10.681 18.862 -3.734 1.00 86.25 198 ARG A N 1
ATOM 1451 C CA . ARG A 1 198 ? -12.048 19.292 -3.401 1.00 86.25 198 ARG A CA 1
ATOM 1452 C C . ARG A 1 198 ? -12.811 18.238 -2.588 1.00 86.25 198 ARG A C 1
ATOM 1454 O O . ARG A 1 198 ? -14.038 18.210 -2.610 1.00 86.25 198 ARG A O 1
ATOM 1461 N N . GLY A 1 199 ? -12.097 17.341 -1.906 1.00 88.50 199 GLY A N 1
ATOM 1462 C CA . GLY A 1 199 ? -12.700 16.289 -1.092 1.00 88.50 199 GLY A CA 1
ATOM 1463 C C . GLY A 1 199 ? -13.550 16.838 0.054 1.00 88.50 199 GLY A C 1
ATOM 1464 O O . GLY A 1 199 ? -13.237 17.862 0.656 1.00 88.50 199 GLY A O 1
ATOM 1465 N N . THR A 1 200 ? -14.635 16.144 0.383 1.00 90.75 200 THR A N 1
ATOM 1466 C CA . THR A 1 200 ? -15.585 16.571 1.423 1.00 90.75 200 THR A CA 1
ATOM 1467 C C . THR A 1 200 ? -15.077 16.326 2.843 1.00 90.75 200 THR A C 1
ATOM 1469 O O . THR A 1 200 ? -15.625 16.879 3.792 1.00 90.75 200 THR A O 1
ATOM 1472 N N . HIS A 1 201 ? -14.023 15.523 3.000 1.00 93.25 201 HIS A N 1
ATOM 1473 C CA . HIS A 1 201 ? -13.450 15.175 4.295 1.00 93.25 201 HIS A CA 1
ATOM 1474 C C . HIS A 1 201 ? -11.989 15.605 4.379 1.00 93.25 201 HIS A C 1
ATOM 1476 O O . HIS A 1 201 ? -11.195 15.310 3.487 1.00 93.25 201 HIS A O 1
ATOM 1482 N N . LEU A 1 202 ? -11.595 16.224 5.492 1.00 92.56 202 LEU A N 1
ATOM 1483 C CA . LEU A 1 202 ? -10.175 16.344 5.810 1.00 92.56 202 LEU A CA 1
ATOM 1484 C C . LEU A 1 202 ? -9.624 14.948 6.088 1.00 92.56 202 LEU A C 1
ATOM 1486 O O . LEU A 1 202 ? -10.172 14.218 6.921 1.00 92.56 202 LEU A O 1
ATOM 1490 N N . GLN A 1 203 ? -8.543 14.577 5.406 1.00 92.12 203 GLN A N 1
ATOM 1491 C CA . GLN A 1 203 ? -7.970 13.236 5.508 1.00 92.12 203 GLN A CA 1
ATOM 1492 C C . GLN A 1 203 ? -7.653 12.837 6.957 1.00 92.12 203 GLN A C 1
ATOM 1494 O O . GLN A 1 203 ? -7.938 11.704 7.345 1.00 92.12 203 GLN A O 1
ATOM 1499 N N . ALA A 1 204 ? -7.206 13.786 7.783 1.00 89.81 204 ALA A N 1
ATOM 1500 C CA . ALA A 1 204 ? -6.872 13.567 9.189 1.00 89.81 204 ALA A CA 1
ATOM 1501 C C . ALA A 1 204 ? -8.092 13.266 10.083 1.00 89.81 204 ALA A C 1
ATOM 1503 O O . ALA A 1 204 ? -7.944 12.744 11.188 1.00 89.81 204 ALA A O 1
ATOM 1504 N N . MET A 1 205 ? -9.304 13.568 9.611 1.00 88.94 205 MET A N 1
ATOM 1505 C CA . MET A 1 205 ? -10.555 13.442 10.371 1.00 88.94 205 MET A CA 1
ATOM 1506 C C . MET A 1 205 ? -11.555 12.468 9.737 1.00 88.94 205 MET A C 1
ATOM 1508 O O . MET A 1 205 ? -12.575 12.158 10.345 1.00 88.94 205 MET A O 1
ATOM 1512 N N . ALA A 1 206 ? -11.278 11.954 8.537 1.00 89.25 206 ALA A N 1
ATOM 1513 C CA . ALA A 1 206 ? -12.207 11.101 7.801 1.00 89.25 206 ALA A CA 1
ATOM 1514 C C . ALA A 1 206 ? -12.573 9.816 8.586 1.00 89.25 206 ALA A C 1
ATOM 1516 O O . ALA A 1 206 ? -11.671 9.183 9.138 1.00 89.25 206 ALA A O 1
ATOM 1517 N N . PRO A 1 207 ? -13.843 9.390 8.662 1.00 90.19 207 PRO A N 1
ATOM 1518 C CA . PRO A 1 207 ? -14.253 8.247 9.483 1.00 90.19 207 PRO A CA 1
ATOM 1519 C C . PRO A 1 207 ? -13.837 6.908 8.846 1.00 90.19 207 PRO A C 1
ATOM 1521 O O . PRO A 1 207 ? -14.550 6.327 8.024 1.00 90.19 207 PRO A O 1
ATOM 1524 N N . LEU A 1 208 ? -12.649 6.418 9.209 1.00 91.19 208 LEU A N 1
ATOM 1525 C CA . LEU A 1 208 ? -12.127 5.142 8.717 1.00 91.19 208 LEU A CA 1
ATOM 1526 C C . LEU A 1 208 ? -12.775 3.967 9.459 1.00 91.19 208 LEU A C 1
ATOM 1528 O O . LEU A 1 208 ? -12.965 4.022 10.669 1.00 91.19 208 LEU A O 1
ATOM 1532 N N . ARG A 1 209 ? -13.043 2.871 8.739 1.00 84.94 209 ARG A N 1
ATOM 1533 C CA . ARG A 1 209 ? -13.528 1.597 9.308 1.00 84.94 209 ARG A CA 1
ATOM 1534 C C . ARG A 1 209 ? -12.393 0.716 9.861 1.00 84.94 209 ARG A C 1
ATOM 1536 O O . ARG A 1 209 ? -12.650 -0.356 10.390 1.00 84.94 209 ARG A O 1
ATOM 1543 N N . GLY A 1 210 ? -11.135 1.134 9.695 1.00 69.25 210 GLY A N 1
ATOM 1544 C CA . GLY A 1 210 ? -9.955 0.565 10.362 1.00 69.25 210 GLY A CA 1
ATOM 1545 C C . GLY A 1 210 ? -9.423 -0.783 9.851 1.00 69.25 210 GLY A C 1
ATOM 1546 O O . GLY A 1 210 ? -8.295 -1.124 10.182 1.00 69.25 210 GLY A O 1
ATOM 1547 N N . GLN A 1 211 ? -10.170 -1.544 9.043 1.00 82.31 211 GLN A N 1
ATOM 1548 C CA . GLN A 1 211 ? -9.792 -2.930 8.705 1.00 82.31 211 GLN A CA 1
ATOM 1549 C C . GLN A 1 211 ? -9.050 -3.083 7.373 1.00 82.31 211 GLN A C 1
ATOM 1551 O O . GLN A 1 211 ? -8.036 -3.774 7.308 1.00 82.31 211 GLN A O 1
ATOM 1556 N N . ARG A 1 212 ? -9.566 -2.470 6.303 1.00 94.69 212 ARG A N 1
ATOM 1557 C CA . ARG A 1 212 ? -8.987 -2.537 4.956 1.00 94.69 212 ARG A CA 1
ATOM 1558 C C . ARG A 1 212 ? -9.255 -1.248 4.190 1.00 94.69 212 ARG A C 1
ATOM 1560 O O . ARG A 1 212 ? -10.398 -0.794 4.167 1.00 94.69 212 ARG A O 1
ATOM 1567 N N . LEU A 1 213 ? -8.237 -0.680 3.546 1.00 97.06 213 LEU A N 1
ATOM 1568 C CA . LEU A 1 213 ? -8.334 0.612 2.855 1.00 97.06 213 LEU A CA 1
ATOM 1569 C C . LEU A 1 213 ? -7.753 0.562 1.439 1.00 97.06 213 LEU A C 1
ATOM 1571 O O . LEU A 1 213 ? -6.621 0.136 1.230 1.00 97.06 213 LEU A O 1
ATOM 1575 N N . ALA A 1 214 ? -8.545 0.976 0.454 1.00 98.00 214 ALA A N 1
ATOM 1576 C CA . ALA A 1 214 ? -8.102 1.148 -0.921 1.00 98.00 214 ALA A CA 1
ATOM 1577 C C . ALA A 1 214 ? -8.008 2.645 -1.211 1.00 98.00 214 ALA A C 1
ATOM 1579 O O . ALA A 1 214 ? -9.029 3.327 -1.295 1.00 98.00 214 ALA A O 1
ATOM 1580 N N . LEU A 1 215 ? -6.782 3.148 -1.333 1.00 98.25 215 LEU A N 1
ATOM 1581 C CA . LEU A 1 215 ? -6.508 4.543 -1.643 1.00 98.25 215 LEU A CA 1
ATOM 1582 C C . LEU A 1 215 ? -6.490 4.731 -3.158 1.00 98.25 215 LEU A C 1
ATOM 1584 O O . LEU A 1 215 ? -5.587 4.227 -3.820 1.00 98.25 215 LEU A O 1
ATOM 1588 N N . VAL A 1 216 ? -7.451 5.470 -3.697 1.00 98.19 216 VAL A N 1
ATOM 1589 C CA . VAL A 1 216 ? -7.518 5.803 -5.119 1.00 98.19 216 VAL A CA 1
ATOM 1590 C C . VAL A 1 216 ? -6.898 7.170 -5.362 1.00 98.19 216 VAL A C 1
ATOM 1592 O O . VAL A 1 216 ? -7.345 8.178 -4.808 1.00 98.19 216 VAL A O 1
ATOM 1595 N N . VAL A 1 217 ? -5.885 7.184 -6.223 1.00 97.00 217 VAL A N 1
ATOM 1596 C CA . VAL A 1 217 ? -5.176 8.379 -6.675 1.00 97.00 217 VAL A CA 1
ATOM 1597 C C . VAL A 1 217 ? -5.328 8.507 -8.183 1.00 97.00 217 VAL A C 1
ATOM 1599 O O . VAL A 1 217 ? -5.297 7.514 -8.908 1.00 97.00 217 VAL A O 1
ATOM 1602 N N . GLY A 1 218 ? -5.556 9.731 -8.641 1.00 93.62 218 GLY A N 1
ATOM 1603 C CA . GLY A 1 218 ? -5.940 10.004 -10.020 1.00 93.62 218 GLY A CA 1
ATOM 1604 C C . GLY A 1 218 ? -4.819 10.569 -10.868 1.00 93.62 218 GLY A C 1
ATOM 1605 O O . GLY A 1 218 ? -3.745 10.902 -10.366 1.00 93.62 218 GLY A O 1
ATOM 1606 N N . ASN A 1 219 ? -5.118 10.717 -12.154 1.00 93.56 219 ASN A N 1
ATOM 1607 C CA . ASN A 1 219 ? -4.246 11.344 -13.132 1.00 93.56 219 ASN A CA 1
ATOM 1608 C C . ASN A 1 219 ? -3.812 12.749 -12.678 1.00 93.56 219 ASN A C 1
ATOM 1610 O O . ASN A 1 219 ? -4.569 13.477 -12.039 1.00 93.56 219 ASN A O 1
ATOM 1614 N N . GLU A 1 220 ? -2.603 13.151 -13.056 1.00 90.25 220 GLU A N 1
ATOM 1615 C CA . GLU A 1 220 ? -1.992 14.416 -12.654 1.00 90.25 220 GLU A CA 1
ATOM 1616 C C . GLU A 1 220 ? -2.801 15.658 -13.056 1.00 90.25 220 GLU A C 1
ATOM 1618 O O . GLU A 1 220 ? -2.723 16.677 -12.377 1.00 90.25 220 GLU A O 1
ATOM 1623 N N . THR A 1 221 ? -3.545 15.584 -14.163 1.00 87.75 221 THR A N 1
ATOM 1624 C CA . THR A 1 221 ? -4.319 16.708 -14.714 1.00 87.75 221 THR A CA 1
ATOM 1625 C C . THR A 1 221 ? -5.812 16.549 -14.454 1.00 87.75 221 THR A C 1
ATOM 1627 O O . THR A 1 221 ? -6.466 17.488 -14.008 1.00 87.75 221 THR A O 1
ATOM 1630 N N . GLU A 1 222 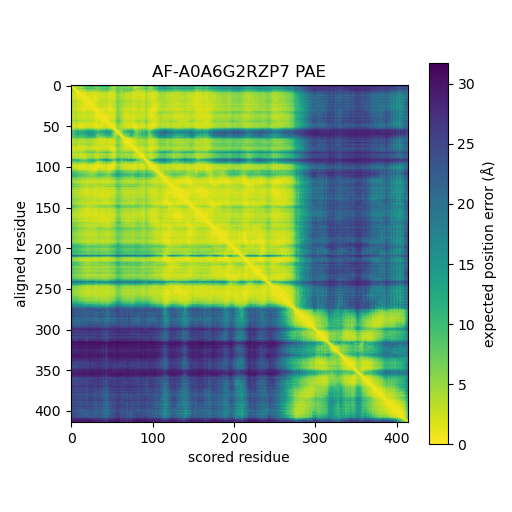? -6.363 15.364 -14.723 1.00 89.88 222 GLU A N 1
ATOM 1631 C CA . GLU A 1 222 ? -7.808 15.117 -14.606 1.00 89.88 222 GLU A CA 1
ATOM 1632 C C . GLU A 1 222 ? -8.243 14.744 -13.183 1.00 89.88 222 GLU A C 1
ATOM 1634 O O . GLU A 1 222 ? -9.421 14.854 -12.840 1.00 89.88 222 GLU A O 1
ATOM 1639 N N . GLY A 1 223 ? -7.310 14.290 -12.344 1.00 92.38 223 GLY A N 1
ATOM 1640 C CA . GLY A 1 223 ? -7.626 13.675 -11.064 1.00 92.38 223 GLY A CA 1
ATOM 1641 C C . GLY A 1 223 ? -8.334 12.327 -11.223 1.00 92.38 223 GLY A C 1
ATOM 1642 O O . GLY A 1 223 ? -8.164 11.607 -12.208 1.00 92.38 223 GLY A O 1
ATOM 1643 N N . VAL A 1 224 ? -9.086 11.948 -10.190 1.00 95.25 224 VAL A N 1
ATOM 1644 C CA . VAL A 1 224 ? -9.903 10.724 -10.167 1.00 95.25 224 VAL A CA 1
ATOM 1645 C C . VAL A 1 224 ? -11.217 10.999 -10.893 1.00 95.25 224 VAL A C 1
ATOM 1647 O O . VAL A 1 224 ? -11.825 12.048 -10.671 1.00 95.25 224 VAL A O 1
ATOM 1650 N N . SER A 1 225 ? -11.687 10.077 -11.736 1.00 94.69 225 SER A N 1
ATOM 1651 C CA . SER A 1 225 ? -12.930 10.287 -12.491 1.00 94.69 225 SER A CA 1
ATOM 1652 C C . SER A 1 225 ? -14.150 10.475 -11.582 1.00 94.69 225 SER A C 1
ATOM 1654 O O . SER A 1 225 ? -14.246 9.892 -10.499 1.00 94.69 225 SER A O 1
ATOM 1656 N N . GLU A 1 226 ? -15.130 11.261 -12.036 1.00 92.81 226 GLU A N 1
ATOM 1657 C CA . GLU A 1 226 ? -16.376 11.494 -11.287 1.00 92.81 226 GLU A CA 1
ATOM 1658 C C . GLU A 1 226 ? -17.125 10.189 -10.985 1.00 92.81 226 GLU A C 1
ATOM 1660 O O . GLU A 1 226 ? -17.670 10.020 -9.896 1.00 92.81 226 GLU A O 1
ATOM 1665 N N . ALA A 1 227 ? -17.086 9.228 -11.913 1.00 91.62 227 ALA A N 1
ATOM 1666 C CA . ALA A 1 227 ? -17.696 7.913 -11.739 1.00 91.62 227 ALA A CA 1
ATOM 1667 C C . ALA A 1 227 ? -17.095 7.128 -10.560 1.00 91.62 227 ALA A C 1
ATOM 1669 O O . ALA A 1 227 ? -17.820 6.418 -9.862 1.00 91.62 227 ALA A O 1
ATOM 1670 N N . VAL A 1 228 ? -15.785 7.256 -10.326 1.00 95.00 228 VAL A N 1
ATOM 1671 C CA . VAL A 1 228 ? -15.100 6.632 -9.186 1.00 95.00 228 VAL A CA 1
ATOM 1672 C C . VAL A 1 228 ? -15.327 7.432 -7.909 1.00 95.00 228 VAL A C 1
ATOM 1674 O O . VAL A 1 228 ? -15.593 6.836 -6.867 1.00 95.00 228 VAL A O 1
ATOM 1677 N N . GLN A 1 229 ? -15.306 8.767 -7.980 1.00 94.88 229 GLN A N 1
ATOM 1678 C CA . GLN A 1 229 ? -15.638 9.630 -6.840 1.00 94.88 229 GLN A CA 1
ATOM 1679 C C . GLN A 1 229 ? -17.047 9.344 -6.299 1.00 94.88 229 GLN A C 1
ATOM 1681 O O . GLN A 1 229 ? -17.222 9.229 -5.089 1.00 94.88 229 GLN A O 1
ATOM 1686 N N . ALA A 1 230 ? -18.034 9.150 -7.180 1.00 93.25 230 ALA A N 1
ATOM 1687 C CA . ALA A 1 230 ? -19.408 8.807 -6.806 1.00 93.25 230 ALA A CA 1
ATOM 1688 C C . ALA A 1 230 ? -19.537 7.423 -6.142 1.00 93.25 230 ALA A C 1
ATOM 1690 O O . ALA A 1 230 ? -20.493 7.172 -5.411 1.00 93.25 230 ALA A O 1
ATOM 1691 N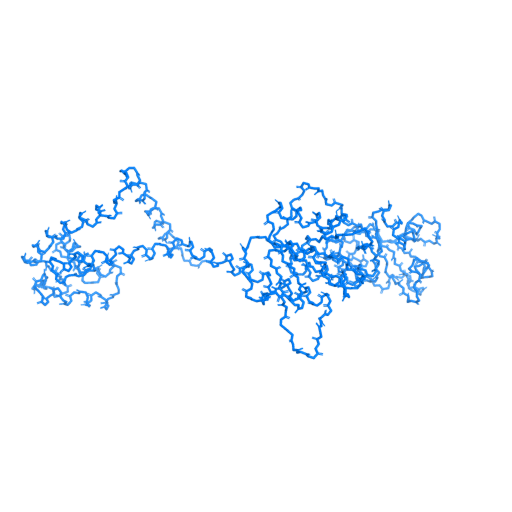 N . GLN A 1 231 ? -18.580 6.525 -6.386 1.00 94.00 231 GLN A N 1
ATOM 1692 C CA . GLN A 1 231 ? -18.513 5.193 -5.782 1.00 94.00 231 GLN A CA 1
ATOM 1693 C C . GLN A 1 231 ? -17.591 5.136 -4.556 1.00 94.00 231 GLN A C 1
ATOM 1695 O O . GLN A 1 231 ? -17.439 4.068 -3.961 1.00 94.00 231 GLN A O 1
ATOM 1700 N N . ALA A 1 232 ? -16.954 6.238 -4.166 1.00 95.38 232 ALA A N 1
ATOM 1701 C CA . ALA A 1 232 ? -16.078 6.264 -3.004 1.00 95.38 232 ALA A CA 1
ATOM 1702 C C . ALA A 1 232 ? -16.889 6.135 -1.705 1.00 95.38 232 ALA A C 1
ATOM 1704 O O . ALA A 1 232 ? -17.969 6.709 -1.578 1.00 95.38 232 ALA A O 1
ATOM 1705 N N . ASP A 1 233 ? -16.357 5.424 -0.706 1.00 95.75 233 ASP A N 1
ATOM 1706 C CA . ASP A 1 233 ? -16.880 5.539 0.661 1.00 95.75 233 ASP A CA 1
ATOM 1707 C C . ASP A 1 233 ? -16.505 6.904 1.255 1.00 95.75 233 ASP A C 1
ATOM 1709 O O . ASP A 1 233 ? -17.264 7.474 2.034 1.00 95.75 233 ASP A O 1
ATOM 1713 N N . LEU A 1 234 ? -15.318 7.414 0.902 1.00 96.00 234 LEU A N 1
ATOM 1714 C CA . LEU A 1 234 ? -14.791 8.696 1.358 1.00 96.00 234 LEU A CA 1
ATOM 1715 C C . LEU A 1 234 ? -14.056 9.411 0.226 1.00 96.00 234 LEU A C 1
ATOM 1717 O O . LEU A 1 234 ? -13.213 8.815 -0.441 1.00 96.00 234 LEU A O 1
ATOM 1721 N N . VAL A 1 235 ? -14.302 10.713 0.085 1.00 97.12 235 VAL A N 1
ATOM 1722 C CA . VAL A 1 235 ? -13.467 11.605 -0.728 1.00 97.12 235 VAL A CA 1
ATOM 1723 C C . VAL A 1 235 ? -12.714 12.532 0.217 1.00 97.12 235 VAL A C 1
ATOM 1725 O O . VAL A 1 235 ? -13.316 13.384 0.878 1.00 97.12 235 VAL A O 1
ATOM 1728 N N . VAL A 1 236 ? -11.401 12.336 0.310 1.00 96.12 236 VAL A N 1
ATOM 1729 C CA . VAL A 1 236 ? -10.527 13.026 1.260 1.00 96.12 236 VAL A CA 1
ATOM 1730 C C . VAL A 1 236 ? -9.669 14.077 0.570 1.00 96.12 236 VAL A C 1
ATOM 1732 O O . VAL A 1 236 ? -9.254 13.905 -0.576 1.00 96.12 236 VAL A O 1
ATOM 1735 N N . GLN A 1 237 ? -9.376 15.151 1.294 1.00 94.12 237 GLN A N 1
ATOM 1736 C CA . GLN A 1 237 ? -8.442 16.193 0.884 1.00 94.12 237 GLN A CA 1
ATOM 1737 C C . GLN A 1 237 ? -7.290 16.322 1.885 1.00 94.12 237 GLN A C 1
ATOM 1739 O O . GLN A 1 237 ? -7.479 16.179 3.099 1.00 94.12 237 GLN A O 1
ATOM 1744 N N . ILE A 1 238 ? -6.105 16.636 1.359 1.00 93.56 238 ILE A N 1
ATOM 1745 C CA . ILE A 1 238 ? -4.972 17.134 2.140 1.00 93.56 238 ILE A CA 1
ATOM 1746 C C . ILE A 1 238 ? -5.149 18.656 2.232 1.00 93.56 238 ILE A C 1
ATOM 1748 O O . ILE A 1 238 ? -5.206 19.301 1.184 1.00 93.56 238 ILE A O 1
ATOM 1752 N N . PRO A 1 239 ? -5.247 19.246 3.436 1.00 89.38 239 PRO A N 1
ATOM 1753 C CA . PRO A 1 239 ? -5.314 20.696 3.580 1.00 89.38 239 PRO A CA 1
ATOM 1754 C C . PRO A 1 239 ? -4.089 21.368 2.943 1.00 89.38 239 PRO A C 1
ATOM 1756 O O . PRO A 1 239 ? -2.953 21.021 3.266 1.00 89.38 239 PRO A O 1
ATOM 1759 N N . MET A 1 240 ? -4.313 22.344 2.063 1.00 88.25 240 MET A N 1
ATOM 1760 C CA . MET A 1 240 ? -3.254 23.111 1.399 1.00 88.25 240 MET A CA 1
ATOM 1761 C C . MET A 1 240 ? -3.417 24.605 1.678 1.00 88.25 240 MET A C 1
ATOM 1763 O O . MET A 1 240 ? -4.531 25.115 1.787 1.00 88.25 240 MET A O 1
ATOM 1767 N N . ALA A 1 241 ? -2.298 25.324 1.768 1.00 84.94 241 ALA A N 1
ATOM 1768 C CA . ALA A 1 241 ? -2.323 26.782 1.742 1.00 84.94 241 ALA A CA 1
ATOM 1769 C C . ALA A 1 241 ? -2.735 27.251 0.334 1.00 84.94 241 ALA A C 1
ATOM 1771 O O . ALA A 1 241 ? -2.194 26.767 -0.658 1.00 84.94 241 ALA A O 1
ATOM 1772 N N . GLY A 1 242 ? -3.670 28.202 0.240 1.00 76.94 242 GLY A N 1
ATOM 17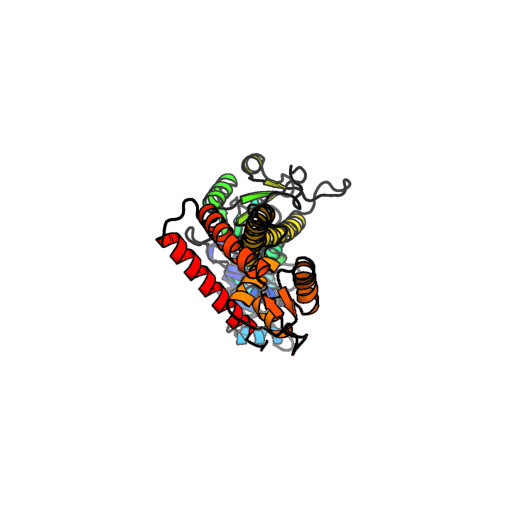73 C CA . GLY A 1 242 ? -4.395 28.533 -1.000 1.00 76.94 242 GLY A CA 1
ATOM 1774 C C . GLY A 1 242 ? -3.588 29.105 -2.177 1.00 76.94 242 GLY A C 1
ATOM 1775 O O . GLY A 1 242 ? -4.188 29.479 -3.175 1.00 76.94 242 GLY A O 1
ATOM 1776 N N . ALA A 1 243 ? -2.258 29.191 -2.089 1.00 80.62 243 ALA A N 1
ATOM 1777 C CA . ALA A 1 243 ? -1.398 29.614 -3.198 1.00 80.62 243 ALA A CA 1
ATOM 1778 C C . ALA A 1 243 ? -1.065 28.475 -4.183 1.00 80.62 243 ALA A C 1
ATOM 1780 O O . ALA A 1 243 ? -0.533 28.737 -5.259 1.00 80.62 243 ALA A O 1
ATOM 1781 N N . VAL A 1 244 ? -1.338 27.220 -3.810 1.00 83.31 244 VAL A N 1
ATOM 1782 C CA . VAL A 1 244 ? -1.043 26.033 -4.621 1.00 83.31 244 VAL A CA 1
ATOM 1783 C C . VAL A 1 244 ? -2.322 25.219 -4.796 1.00 83.31 244 VAL A C 1
ATOM 1785 O O . VAL A 1 244 ? -2.956 24.836 -3.816 1.00 83.31 244 VAL A O 1
ATOM 1788 N N . GLU A 1 245 ? -2.695 24.951 -6.049 1.00 80.12 245 GLU A N 1
ATOM 1789 C CA . GLU A 1 245 ? -3.950 24.260 -6.386 1.00 80.12 245 GLU A CA 1
ATOM 1790 C C . GLU A 1 245 ? -3.890 22.744 -6.152 1.00 80.12 245 GLU A C 1
ATOM 1792 O O . GLU A 1 245 ? -4.909 22.118 -5.862 1.00 80.12 245 GLU A O 1
ATOM 1797 N N . SER A 1 246 ? -2.705 22.138 -6.286 1.00 84.25 246 SER A N 1
ATOM 1798 C CA . SER A 1 246 ? -2.497 20.704 -6.079 1.00 84.25 246 SER A CA 1
ATOM 1799 C C . SER A 1 246 ? -1.037 20.355 -5.779 1.00 84.25 246 SER A C 1
ATOM 1801 O O . SER A 1 246 ? -0.105 21.088 -6.111 1.00 84.25 246 SER A O 1
ATOM 1803 N N . LEU A 1 247 ? -0.838 19.201 -5.144 1.00 90.25 247 LEU A N 1
ATOM 1804 C CA . LEU A 1 247 ? 0.473 18.588 -4.946 1.00 90.25 247 LEU A CA 1
ATOM 1805 C C . LEU A 1 247 ? 0.793 17.632 -6.099 1.00 90.25 247 LEU A C 1
ATOM 1807 O O . LEU A 1 247 ? -0.104 17.048 -6.703 1.00 90.25 247 LEU A O 1
ATOM 1811 N N . ASN A 1 248 ? 2.084 17.390 -6.337 1.00 94.75 248 ASN A N 1
ATOM 1812 C CA . ASN A 1 248 ? 2.515 16.274 -7.177 1.00 94.75 248 ASN A CA 1
ATOM 1813 C C . ASN A 1 248 ? 1.873 14.963 -6.679 1.00 94.75 248 ASN A C 1
ATOM 1815 O O . ASN A 1 248 ? 1.903 14.683 -5.478 1.00 94.75 248 ASN A O 1
ATOM 1819 N N . VAL A 1 249 ? 1.334 14.148 -7.592 1.00 95.44 249 VAL A N 1
ATOM 1820 C CA . VAL A 1 249 ? 0.577 12.939 -7.229 1.00 95.44 249 VAL A CA 1
ATOM 1821 C C . VAL A 1 249 ? 1.402 11.949 -6.403 1.00 95.44 249 VAL A C 1
ATOM 1823 O O . VAL A 1 249 ? 0.876 11.368 -5.458 1.00 95.44 249 VAL A O 1
ATOM 1826 N N . GLY A 1 250 ? 2.705 11.805 -6.665 1.00 95.38 250 GLY A N 1
ATOM 1827 C CA . GLY A 1 250 ? 3.592 10.962 -5.861 1.00 95.38 250 GLY A CA 1
ATOM 1828 C C . GLY A 1 250 ? 3.732 11.462 -4.421 1.00 95.38 250 GLY A C 1
ATOM 1829 O O . GLY A 1 250 ? 3.653 10.670 -3.482 1.00 95.38 250 GLY A O 1
ATOM 1830 N N . VAL A 1 251 ? 3.861 12.779 -4.238 1.00 95.50 251 VAL A N 1
ATOM 1831 C CA . VAL A 1 251 ? 3.929 13.421 -2.913 1.00 95.50 251 VAL A CA 1
ATOM 1832 C C . VAL A 1 251 ? 2.596 13.299 -2.174 1.00 95.50 251 VAL A C 1
ATOM 1834 O O . VAL A 1 251 ? 2.573 12.857 -1.026 1.00 95.50 251 VAL A O 1
ATOM 1837 N N . ALA A 1 252 ? 1.486 13.637 -2.836 1.00 95.50 252 ALA A N 1
ATOM 1838 C CA . ALA A 1 252 ? 0.144 13.526 -2.270 1.00 95.50 252 ALA A CA 1
ATOM 1839 C C . ALA A 1 252 ? -0.157 12.086 -1.838 1.00 95.50 252 ALA A C 1
ATOM 1841 O O . ALA A 1 252 ? -0.627 11.856 -0.723 1.00 95.50 252 ALA A O 1
ATOM 1842 N N . THR A 1 253 ? 0.189 11.111 -2.682 1.00 97.25 253 THR A N 1
ATOM 1843 C CA . THR A 1 253 ? 0.041 9.684 -2.374 1.00 97.25 253 THR A CA 1
ATOM 1844 C C . THR A 1 253 ? 0.868 9.300 -1.152 1.00 97.25 253 THR A C 1
ATOM 1846 O O . THR A 1 253 ? 0.361 8.620 -0.268 1.00 97.25 253 THR A O 1
ATOM 1849 N N . GLY A 1 254 ? 2.114 9.769 -1.047 1.00 97.44 254 GLY A N 1
ATOM 1850 C CA . GLY A 1 254 ? 2.964 9.489 0.109 1.00 97.44 254 GLY A CA 1
ATOM 1851 C C . GLY A 1 254 ? 2.403 10.018 1.429 1.00 97.44 254 GLY A C 1
ATOM 1852 O O . GLY A 1 254 ? 2.325 9.266 2.402 1.00 97.44 254 GLY A O 1
ATOM 1853 N N . ILE A 1 255 ? 1.950 11.277 1.443 1.00 96.94 255 ILE A N 1
ATOM 1854 C CA . ILE A 1 255 ? 1.276 11.885 2.603 1.00 96.94 255 ILE A CA 1
ATOM 1855 C C . ILE A 1 255 ? 0.022 11.080 2.962 1.00 96.94 255 ILE A C 1
ATOM 1857 O O . ILE A 1 255 ? -0.195 10.749 4.128 1.00 96.94 255 ILE A O 1
ATOM 1861 N N . SER A 1 256 ? -0.769 10.719 1.950 1.00 97.19 256 SER A N 1
ATOM 1862 C CA . SER A 1 256 ? -2.017 9.975 2.120 1.00 97.19 256 SER A CA 1
ATOM 1863 C C . SER A 1 256 ? -1.789 8.591 2.715 1.00 97.19 256 SER A C 1
ATOM 1865 O O . SER A 1 256 ? -2.435 8.236 3.697 1.00 97.19 256 SER A O 1
ATOM 1867 N N . ILE A 1 257 ? -0.846 7.810 2.175 1.00 97.25 257 ILE A N 1
ATOM 1868 C CA . ILE A 1 257 ? -0.544 6.469 2.693 1.00 97.25 257 ILE A CA 1
ATOM 1869 C C . ILE A 1 257 ? -0.054 6.564 4.137 1.00 97.25 257 ILE A C 1
ATOM 1871 O O . ILE A 1 257 ? -0.542 5.816 4.979 1.00 97.25 257 ILE A O 1
ATOM 1875 N N . TYR A 1 258 ? 0.877 7.476 4.437 1.00 96.75 258 TYR A N 1
ATOM 1876 C CA . TYR A 1 258 ? 1.433 7.608 5.784 1.00 96.75 258 TYR A CA 1
ATOM 1877 C C . TYR A 1 258 ? 0.347 7.941 6.812 1.00 96.75 258 TYR A C 1
ATOM 1879 O O . TYR A 1 258 ? 0.185 7.229 7.805 1.00 96.75 258 TYR A O 1
ATOM 1887 N N . GLU A 1 259 ? -0.435 8.991 6.560 1.00 95.75 259 GLU A N 1
ATOM 1888 C CA . GLU A 1 259 ? -1.454 9.441 7.502 1.00 95.75 259 GLU A CA 1
ATOM 1889 C C . GLU A 1 259 ? -2.583 8.415 7.642 1.00 95.75 259 GLU A C 1
ATOM 1891 O O . GLU A 1 259 ? -2.935 8.039 8.760 1.00 95.75 259 GLU A O 1
ATOM 1896 N N . LEU A 1 260 ? -3.116 7.894 6.531 1.00 95.31 260 LEU A N 1
ATOM 1897 C CA . LEU A 1 260 ? -4.195 6.905 6.576 1.00 95.31 260 LEU A CA 1
ATOM 1898 C C . LEU A 1 260 ? -3.743 5.606 7.248 1.00 95.31 260 LEU A C 1
ATOM 1900 O O . LEU A 1 260 ? -4.503 5.046 8.035 1.00 95.31 260 LEU A O 1
ATOM 1904 N N . ARG A 1 261 ? -2.500 5.156 7.021 1.00 93.06 261 ARG A N 1
ATOM 1905 C CA . ARG A 1 261 ? -1.929 3.989 7.710 1.00 93.06 261 ARG A CA 1
ATOM 1906 C C . ARG A 1 261 ? -1.876 4.205 9.219 1.00 93.06 261 ARG A C 1
ATOM 1908 O O . ARG A 1 261 ? -2.334 3.345 9.970 1.00 93.06 261 ARG A O 1
ATOM 1915 N N . MET A 1 262 ? -1.355 5.348 9.666 1.00 91.69 262 MET A N 1
ATOM 1916 C CA . MET A 1 262 ? -1.305 5.680 11.093 1.00 91.69 262 MET A CA 1
ATOM 1917 C C . MET A 1 262 ? -2.707 5.731 11.704 1.00 91.69 262 MET A C 1
ATOM 1919 O O . MET A 1 262 ? -2.934 5.202 12.791 1.00 91.69 262 MET A O 1
ATOM 1923 N N . ARG A 1 263 ? -3.681 6.294 10.984 1.00 91.44 263 ARG A N 1
ATOM 1924 C CA . ARG A 1 263 ? -5.076 6.349 11.438 1.00 91.44 263 ARG A CA 1
ATOM 1925 C C . ARG A 1 263 ? -5.739 4.976 11.488 1.00 91.44 263 ARG A C 1
ATOM 1927 O O . ARG A 1 263 ? -6.489 4.727 12.428 1.00 91.44 263 ARG A O 1
ATOM 1934 N N . MET A 1 264 ? -5.451 4.076 10.546 1.00 90.12 264 MET A N 1
ATOM 1935 C CA . MET A 1 264 ? -5.903 2.682 10.624 1.00 90.12 264 MET A CA 1
ATOM 1936 C C . MET A 1 264 ? -5.385 2.020 11.903 1.00 90.12 264 MET A C 1
ATOM 1938 O O . MET A 1 264 ? -6.184 1.484 12.665 1.00 90.12 264 MET A O 1
ATOM 1942 N N . ILE A 1 265 ? -4.086 2.150 12.196 1.00 87.31 265 ILE A N 1
ATOM 1943 C CA . ILE A 1 265 ? -3.474 1.605 13.419 1.00 87.31 265 ILE A CA 1
ATOM 1944 C C . ILE A 1 265 ? -4.150 2.178 14.672 1.00 87.31 265 ILE A C 1
ATOM 1946 O O . ILE A 1 265 ? -4.555 1.420 15.550 1.00 87.31 265 ILE A O 1
ATOM 1950 N N . LEU A 1 266 ? -4.328 3.500 14.749 1.00 87.06 266 LEU A N 1
ATOM 1951 C CA . LEU A 1 266 ? -4.982 4.150 15.891 1.00 87.06 266 LEU A CA 1
ATOM 1952 C C . LEU A 1 266 ? -6.449 3.734 16.051 1.00 87.06 266 LEU A C 1
ATOM 1954 O O . LEU A 1 266 ? -6.912 3.566 17.179 1.00 87.06 266 LEU A O 1
ATOM 1958 N N . THR A 1 267 ? -7.173 3.543 14.947 1.00 84.69 267 THR A N 1
ATOM 1959 C CA . THR A 1 267 ? -8.566 3.068 14.970 1.00 84.69 267 THR A CA 1
ATOM 1960 C C . THR A 1 267 ? -8.620 1.643 15.514 1.00 84.69 267 THR A C 1
ATOM 1962 O O . THR A 1 267 ? -9.328 1.391 16.483 1.00 84.69 267 THR A O 1
ATOM 1965 N N . MET A 1 268 ? -7.774 0.743 14.998 1.00 81.44 268 MET A N 1
ATOM 1966 C CA . MET A 1 268 ? -7.673 -0.636 15.487 1.00 81.44 268 MET A CA 1
ATOM 1967 C C . MET A 1 268 ? -7.273 -0.707 16.966 1.00 81.44 268 MET A C 1
ATOM 1969 O O . MET A 1 268 ? -7.799 -1.537 17.705 1.00 81.44 268 MET A O 1
ATOM 1973 N N . LEU A 1 269 ? -6.352 0.153 17.413 1.00 79.25 269 LEU A N 1
ATOM 1974 C CA . LEU A 1 269 ? -5.976 0.251 18.824 1.00 79.25 269 LEU A CA 1
ATOM 1975 C C . LEU A 1 269 ? -7.133 0.772 19.674 1.00 79.25 269 LEU A C 1
ATOM 1977 O O . LEU A 1 269 ? -7.384 0.221 20.737 1.00 79.25 269 LEU A O 1
ATOM 1981 N N . THR A 1 270 ? -7.853 1.795 19.215 1.00 76.06 270 THR A N 1
ATOM 1982 C CA . THR A 1 270 ? -9.001 2.353 19.942 1.00 76.06 270 THR A CA 1
ATOM 1983 C C . THR A 1 270 ? -10.110 1.319 20.099 1.00 76.06 270 THR A C 1
ATOM 1985 O O . THR A 1 270 ? -10.644 1.176 21.198 1.00 76.06 270 THR A O 1
ATOM 1988 N N . ASP A 1 271 ? -10.416 0.571 19.039 1.00 71.31 271 ASP A N 1
ATOM 1989 C CA . ASP A 1 271 ? -11.409 -0.504 19.076 1.00 71.31 271 ASP A CA 1
ATOM 1990 C C . ASP A 1 271 ? -10.959 -1.616 20.030 1.00 71.31 271 ASP A C 1
ATOM 1992 O O . ASP A 1 271 ? -11.697 -1.989 20.940 1.00 71.31 271 ASP A O 1
ATOM 1996 N N . ARG A 1 272 ? -9.692 -2.049 19.941 1.00 68.94 272 ARG A N 1
ATOM 1997 C CA . ARG A 1 272 ? -9.125 -3.015 20.895 1.00 68.94 272 ARG A CA 1
ATOM 1998 C C . ARG A 1 272 ? -9.155 -2.514 22.337 1.00 68.94 272 ARG A C 1
ATOM 2000 O O . ARG A 1 272 ? -9.429 -3.311 23.222 1.00 68.94 272 ARG A O 1
ATOM 2007 N N . ILE A 1 273 ? -8.876 -1.231 22.584 1.00 64.50 273 ILE A N 1
ATOM 2008 C CA . ILE A 1 273 ? -8.897 -0.616 23.921 1.00 64.50 273 ILE A CA 1
ATOM 2009 C C . ILE A 1 273 ? -10.317 -0.595 24.489 1.00 64.50 273 ILE A C 1
ATOM 2011 O O . ILE A 1 273 ? -10.492 -0.899 25.672 1.00 64.50 273 ILE A O 1
ATOM 2015 N N . ARG A 1 274 ? -11.321 -0.239 23.674 1.00 59.78 274 ARG A N 1
ATOM 2016 C CA . ARG A 1 274 ? -12.735 -0.271 24.086 1.00 59.78 274 ARG A CA 1
ATOM 2017 C C . ARG A 1 274 ? -13.154 -1.672 24.524 1.00 59.78 274 ARG A C 1
ATOM 2019 O O . ARG A 1 274 ? -13.838 -1.779 25.534 1.00 59.78 274 ARG A O 1
ATOM 2026 N N . ASP A 1 275 ? -12.631 -2.702 23.865 1.00 60.47 275 ASP A N 1
ATOM 2027 C CA . ASP A 1 275 ? -12.944 -4.104 24.154 1.00 60.47 275 ASP A CA 1
ATOM 2028 C C . ASP A 1 275 ? -11.933 -4.797 25.086 1.00 60.47 275 ASP A C 1
ATOM 2030 O O . ASP A 1 275 ? -11.959 -6.021 25.243 1.00 60.47 275 ASP A O 1
ATOM 2034 N N . THR A 1 276 ? -11.026 -4.055 25.736 1.00 64.31 276 THR A N 1
ATOM 2035 C CA . THR A 1 276 ? -10.093 -4.687 26.679 1.00 64.31 276 THR A CA 1
ATOM 2036 C C . THR A 1 276 ? -10.841 -5.264 27.874 1.00 64.31 276 THR A C 1
ATOM 2038 O O . THR A 1 276 ? -11.617 -4.578 28.543 1.00 64.31 276 THR A O 1
ATOM 2041 N N . LEU A 1 277 ? -10.521 -6.519 28.201 1.00 65.81 277 LEU A N 1
ATOM 2042 C CA . LEU A 1 277 ? -11.014 -7.200 29.397 1.00 65.81 277 LEU A CA 1
ATOM 2043 C C . LEU A 1 277 ? -10.826 -6.334 30.653 1.00 65.81 277 LEU A C 1
ATOM 2045 O O . LEU A 1 277 ? -11.754 -6.200 31.439 1.00 65.81 277 LEU A O 1
ATOM 2049 N N . GLY A 1 278 ? -9.669 -5.677 30.801 1.00 68.38 278 GLY A N 1
ATOM 2050 C CA . GLY A 1 278 ? -9.389 -4.788 31.933 1.00 68.38 278 GLY A CA 1
ATOM 2051 C C . GLY A 1 278 ? -10.340 -3.590 32.033 1.00 68.38 278 GLY A C 1
ATOM 2052 O O . GLY A 1 278 ? -10.838 -3.299 33.118 1.00 68.38 278 GLY A O 1
ATOM 2053 N N . ARG A 1 279 ? -10.659 -2.923 30.914 1.00 69.69 279 ARG A N 1
ATOM 2054 C CA . ARG A 1 279 ? -11.609 -1.799 30.911 1.00 69.69 279 ARG A CA 1
ATOM 2055 C C . ARG A 1 279 ? -13.036 -2.268 31.177 1.00 69.69 279 ARG A C 1
ATOM 2057 O O . ARG A 1 279 ? -13.717 -1.662 32.000 1.00 69.69 279 ARG A O 1
ATOM 2064 N N . ASN A 1 280 ? -13.475 -3.341 30.519 1.00 72.44 280 ASN A N 1
ATOM 2065 C CA . ASN A 1 280 ? -14.824 -3.883 30.698 1.00 72.44 280 ASN A CA 1
ATOM 2066 C C . ASN A 1 280 ? -15.044 -4.382 32.131 1.00 72.44 280 ASN A C 1
ATOM 2068 O O . ASN A 1 280 ? -16.071 -4.061 32.731 1.00 72.44 280 ASN A O 1
ATOM 2072 N N . LEU A 1 281 ? -14.064 -5.080 32.716 1.00 75.62 281 LEU A N 1
ATOM 2073 C CA . LEU A 1 281 ? -14.098 -5.472 34.127 1.00 75.62 281 LEU A CA 1
ATOM 2074 C C . LEU A 1 281 ? -14.065 -4.255 35.056 1.00 75.62 281 LEU A C 1
ATOM 2076 O O . LEU A 1 281 ? -14.858 -4.203 35.987 1.00 75.62 281 LEU A O 1
ATOM 2080 N N . GLY A 1 282 ? -13.219 -3.254 34.793 1.00 77.06 282 GLY A N 1
ATOM 2081 C CA . GLY A 1 282 ? -13.129 -2.047 35.623 1.00 77.06 282 GLY A CA 1
ATOM 2082 C C . GLY A 1 282 ? -14.420 -1.219 35.646 1.00 77.06 282 GLY A C 1
ATOM 2083 O O . GLY A 1 282 ? -14.879 -0.806 36.714 1.00 77.06 282 GLY A O 1
ATOM 2084 N N . VAL A 1 283 ? -15.049 -1.013 34.482 1.00 76.69 283 VAL A N 1
ATOM 2085 C CA . VAL A 1 283 ? -16.352 -0.329 34.381 1.00 76.69 283 VAL A CA 1
ATOM 2086 C C . VAL A 1 283 ? -17.438 -1.148 35.077 1.00 76.69 283 VAL A C 1
ATOM 2088 O O . VAL A 1 283 ? -18.188 -0.595 35.879 1.00 76.69 283 VAL A O 1
ATOM 2091 N N . SER A 1 284 ? -17.490 -2.461 34.827 1.00 78.19 284 SER A N 1
ATOM 2092 C CA . SER A 1 284 ? -18.479 -3.350 35.450 1.00 78.19 284 SER A CA 1
ATOM 2093 C C . SER A 1 284 ? -18.339 -3.372 36.972 1.00 78.19 284 SER A C 1
ATOM 2095 O O . SER A 1 284 ? -19.327 -3.178 37.670 1.00 78.19 284 SER A O 1
ATOM 2097 N N . ALA A 1 285 ? -17.118 -3.510 37.498 1.00 79.69 285 ALA A N 1
ATOM 2098 C CA . ALA A 1 285 ? -16.845 -3.476 38.934 1.00 79.69 285 ALA A CA 1
ATOM 2099 C C . ALA A 1 285 ? -17.271 -2.142 39.568 1.00 79.69 285 ALA A C 1
ATOM 2101 O O . ALA A 1 285 ? -17.872 -2.134 40.639 1.00 79.69 285 ALA A O 1
ATOM 2102 N N . THR A 1 286 ? -17.028 -1.016 38.885 1.00 78.94 286 THR A N 1
ATOM 2103 C CA . THR A 1 286 ? -17.461 0.309 39.359 1.00 78.94 286 THR A CA 1
ATOM 2104 C C . THR A 1 286 ? -18.986 0.412 39.440 1.00 78.94 286 THR A C 1
ATOM 2106 O O . THR A 1 286 ? -19.507 0.898 40.441 1.00 78.94 286 THR A O 1
ATOM 2109 N N . LEU A 1 287 ? -19.707 -0.057 38.416 1.00 80.19 287 LEU A N 1
ATOM 2110 C CA . LEU A 1 287 ? -21.174 -0.044 38.395 1.00 80.19 287 LEU A CA 1
ATOM 2111 C C . LEU A 1 287 ? -21.770 -0.978 39.456 1.00 80.19 287 LEU A C 1
ATOM 2113 O O . LEU A 1 287 ? -22.683 -0.576 40.172 1.00 80.19 287 LEU A O 1
ATOM 2117 N N . VAL A 1 288 ? -21.225 -2.190 39.605 1.00 81.50 288 VAL A N 1
ATOM 2118 C CA . VAL A 1 288 ? -21.626 -3.139 40.657 1.00 81.50 288 VAL A CA 1
ATOM 2119 C C . VAL A 1 288 ? -21.445 -2.511 42.036 1.00 81.50 288 VAL A C 1
ATOM 2121 O O . VAL A 1 288 ? -22.371 -2.538 42.845 1.00 81.50 288 VAL A O 1
ATOM 2124 N N . ARG A 1 289 ? -20.297 -1.864 42.279 1.00 78.44 289 ARG A N 1
ATOM 2125 C CA . ARG A 1 289 ? -20.027 -1.159 43.535 1.00 78.44 289 ARG A CA 1
ATOM 2126 C C . ARG A 1 289 ? -21.042 -0.047 43.802 1.00 78.44 289 ARG A C 1
ATOM 2128 O O . ARG A 1 289 ? -21.567 0.030 44.902 1.00 78.44 289 ARG A O 1
ATOM 2135 N N . GLN A 1 290 ? -21.378 0.759 42.793 1.00 80.00 290 GLN A N 1
ATOM 2136 C CA . GLN A 1 290 ? -22.380 1.825 42.924 1.00 80.00 290 GLN A CA 1
ATOM 2137 C C . GLN A 1 290 ? -23.773 1.296 43.288 1.00 80.00 290 GLN A C 1
ATOM 2139 O O . GLN A 1 290 ? -24.463 1.915 44.097 1.00 80.00 290 GLN A O 1
ATOM 2144 N N . VAL A 1 291 ? -24.192 0.167 42.706 1.00 81.50 291 VAL A N 1
ATOM 2145 C CA . VAL A 1 291 ? -25.469 -0.482 43.050 1.00 81.50 291 VAL A CA 1
ATOM 2146 C C . VAL A 1 291 ? -25.436 -0.991 44.490 1.00 81.50 291 VAL A C 1
ATOM 2148 O O . VAL A 1 291 ? -26.378 -0.753 45.244 1.00 81.50 291 VAL A O 1
ATOM 2151 N N . PHE A 1 292 ? -24.335 -1.631 44.889 1.00 77.62 292 PHE A N 1
ATOM 2152 C CA . PHE A 1 292 ? -24.157 -2.135 46.247 1.00 77.62 292 PHE A CA 1
ATOM 2153 C C . PHE A 1 292 ? -24.171 -0.995 47.280 1.00 77.62 292 PHE A C 1
ATOM 2155 O O . PHE A 1 292 ? -24.945 -1.044 48.231 1.00 77.62 292 PHE A O 1
ATOM 2162 N N . ASP A 1 293 ? -23.413 0.082 47.044 1.00 78.12 293 ASP A N 1
ATOM 2163 C CA . ASP A 1 293 ? -23.393 1.284 47.891 1.00 78.12 293 ASP A CA 1
ATOM 2164 C C . ASP A 1 293 ? -24.786 1.929 48.007 1.00 78.12 293 ASP A C 1
ATOM 2166 O O . ASP A 1 293 ? -25.171 2.413 49.072 1.00 78.12 293 ASP A O 1
ATOM 2170 N N . ALA A 1 294 ? -25.568 1.941 46.922 1.00 80.31 294 ALA A N 1
ATOM 2171 C CA . ALA A 1 294 ? -26.920 2.494 46.930 1.00 80.31 294 ALA A CA 1
ATOM 2172 C C . ALA A 1 294 ? -27.893 1.673 47.794 1.00 80.31 294 ALA A C 1
ATOM 2174 O O . ALA A 1 294 ? -28.737 2.262 48.472 1.00 80.31 294 ALA A O 1
ATOM 2175 N N . GLU A 1 295 ? -27.786 0.340 47.790 1.00 78.62 295 GLU A N 1
ATOM 2176 C CA . GLU A 1 295 ? -28.597 -0.525 48.656 1.00 78.62 295 GLU A CA 1
ATOM 2177 C C . GLU A 1 295 ? -28.115 -0.506 50.110 1.00 78.62 295 GLU A C 1
ATOM 2179 O O . GLU A 1 295 ? -28.945 -0.489 51.021 1.00 78.62 295 GLU A O 1
ATOM 2184 N N . LEU A 1 296 ? -26.802 -0.431 50.348 1.00 77.94 296 LEU A N 1
ATOM 2185 C CA . LEU A 1 296 ? -26.247 -0.282 51.694 1.00 77.94 296 LEU A CA 1
ATOM 2186 C C . LEU A 1 296 ? -26.766 0.984 52.373 1.00 77.94 296 LEU A C 1
ATOM 2188 O O . LEU A 1 296 ? -27.293 0.892 53.480 1.00 77.94 296 LEU A O 1
ATOM 2192 N N . ARG A 1 297 ? -26.762 2.122 51.663 1.00 77.81 297 ARG A N 1
ATOM 2193 C CA . ARG A 1 297 ? -27.324 3.400 52.144 1.00 77.81 297 ARG A CA 1
ATOM 2194 C C . ARG A 1 297 ? -28.783 3.319 52.602 1.00 77.81 297 ARG A C 1
ATOM 2196 O O . ARG A 1 297 ? -29.232 4.193 53.338 1.00 77.81 297 ARG A O 1
ATOM 2203 N N . ARG A 1 298 ? -29.548 2.307 52.172 1.00 75.75 298 ARG A N 1
ATOM 2204 C CA . ARG A 1 298 ? -30.943 2.109 52.608 1.00 75.75 298 ARG A CA 1
ATOM 2205 C C . ARG A 1 298 ? -31.065 1.413 53.959 1.00 75.75 298 ARG A C 1
ATOM 2207 O O . ARG A 1 298 ? -32.099 1.567 54.604 1.00 75.75 298 ARG A O 1
ATOM 2214 N N . ILE A 1 299 ? -30.062 0.637 54.363 1.00 73.06 299 ILE A N 1
ATOM 2215 C CA . ILE A 1 299 ? -30.059 -0.103 55.635 1.00 73.06 299 ILE A CA 1
ATOM 2216 C C . ILE A 1 299 ? -29.136 0.527 56.687 1.00 73.06 299 ILE A C 1
ATOM 2218 O O . ILE A 1 299 ? -29.273 0.228 57.869 1.00 73.06 299 ILE A O 1
ATOM 2222 N N . GLY A 1 300 ? -28.233 1.419 56.275 1.00 71.19 300 GLY A N 1
ATOM 2223 C CA . GLY A 1 300 ? -27.340 2.178 57.146 1.00 71.19 300 GLY A CA 1
ATOM 2224 C C . GLY A 1 300 ? -26.364 3.026 56.330 1.00 71.19 300 GLY A C 1
ATOM 2225 O O . GLY A 1 300 ? -26.295 2.908 55.117 1.00 71.19 300 GLY A O 1
ATOM 2226 N N . ASP A 1 301 ? -25.578 3.886 56.970 1.00 73.19 301 ASP A N 1
ATOM 2227 C CA . ASP A 1 301 ? -24.624 4.767 56.273 1.00 73.19 301 ASP A CA 1
ATOM 2228 C C . ASP A 1 301 ? -23.295 4.051 55.932 1.00 73.19 301 ASP A C 1
ATOM 2230 O O . ASP A 1 301 ? -22.209 4.566 56.187 1.00 73.19 301 ASP A O 1
ATOM 2234 N N . LEU A 1 302 ? -23.375 2.811 55.438 1.00 77.44 302 LEU A N 1
ATOM 2235 C CA . LEU A 1 302 ? -22.221 1.973 55.090 1.00 77.44 302 LEU A CA 1
ATOM 2236 C C . LEU A 1 302 ? -21.906 2.058 53.592 1.00 77.44 302 LEU A C 1
ATOM 2238 O O . LEU A 1 302 ? -22.817 2.124 52.765 1.00 77.44 302 LEU A O 1
ATOM 2242 N N . ASP A 1 303 ? -20.622 1.998 53.245 1.00 77.88 303 ASP A N 1
ATOM 2243 C CA . ASP A 1 303 ? -20.163 1.746 51.875 1.00 77.88 303 ASP A CA 1
ATOM 2244 C C . ASP A 1 303 ? -19.674 0.298 51.685 1.00 77.88 303 ASP A C 1
ATOM 2246 O O . ASP A 1 303 ? -19.551 -0.487 52.628 1.00 77.88 303 ASP A O 1
ATOM 2250 N N . SER A 1 304 ? -19.441 -0.081 50.433 1.00 72.69 304 SER A N 1
ATOM 2251 C CA . SER A 1 304 ? -18.998 -1.418 50.029 1.00 72.69 304 SER A CA 1
ATOM 2252 C C . SER A 1 304 ? -17.673 -1.843 50.665 1.00 72.69 304 SER A C 1
ATOM 2254 O O . SER A 1 304 ? -17.542 -3.005 51.047 1.00 72.69 304 SER A O 1
ATOM 2256 N N . SER A 1 305 ? -16.717 -0.930 50.845 1.00 75.88 305 SER A N 1
ATOM 2257 C CA . SER A 1 305 ? -15.443 -1.223 51.517 1.00 75.88 305 SER A CA 1
ATOM 2258 C C . SER A 1 305 ? -15.656 -1.526 53.003 1.00 75.88 305 SER A C 1
ATOM 2260 O O . SER A 1 305 ? -15.100 -2.485 53.537 1.00 75.88 305 SER A O 1
ATOM 2262 N N . GLN A 1 306 ? -16.513 -0.746 53.663 1.00 81.31 306 GLN A N 1
ATOM 2263 C CA . GLN A 1 306 ? -16.910 -0.934 55.058 1.00 81.31 306 GLN A CA 1
ATOM 2264 C C . GLN A 1 306 ? -17.699 -2.234 55.263 1.00 81.31 306 GLN A C 1
ATOM 2266 O O . GLN A 1 306 ? -17.490 -2.934 56.253 1.00 81.31 306 GLN A O 1
ATOM 2271 N N . ALA A 1 307 ? -18.576 -2.591 54.322 1.00 76.00 307 ALA A N 1
ATOM 2272 C CA . ALA A 1 307 ? -19.329 -3.841 54.360 1.00 76.00 307 ALA A CA 1
ATOM 2273 C C . ALA A 1 307 ? -18.413 -5.070 54.230 1.00 76.00 307 ALA A C 1
ATOM 2275 O O . ALA A 1 307 ? -18.520 -5.990 55.042 1.00 76.00 307 ALA A O 1
ATOM 2276 N N . VAL A 1 308 ? -17.477 -5.067 53.269 1.00 74.31 308 VAL A N 1
ATOM 2277 C CA . VAL A 1 308 ? -16.481 -6.145 53.115 1.00 74.31 308 VAL A CA 1
ATOM 2278 C C . VAL A 1 308 ? -15.646 -6.284 54.384 1.00 74.31 308 VAL A C 1
ATOM 2280 O O . VAL A 1 308 ? -15.445 -7.393 54.869 1.00 74.31 308 VAL A O 1
ATOM 2283 N N . LEU A 1 309 ? -15.224 -5.166 54.973 1.00 76.50 309 LEU A N 1
ATOM 2284 C CA . LEU A 1 309 ? -14.470 -5.164 56.219 1.00 76.50 309 LEU A CA 1
ATOM 2285 C C . LEU A 1 309 ? -15.242 -5.820 57.381 1.00 76.50 309 LEU A C 1
ATOM 2287 O O . LEU A 1 309 ? -14.696 -6.676 58.080 1.00 76.50 309 LEU A O 1
ATOM 2291 N N . LEU A 1 310 ? -16.516 -5.464 57.575 1.00 78.00 310 LEU A N 1
ATOM 2292 C CA . LEU A 1 310 ? -17.359 -6.096 58.595 1.00 78.00 310 LEU A CA 1
ATOM 2293 C C . LEU A 1 310 ? -17.516 -7.606 58.346 1.00 78.00 310 LEU A C 1
ATOM 2295 O O . LEU A 1 310 ? -17.495 -8.382 59.299 1.00 78.00 310 LEU A O 1
ATOM 2299 N N . MET A 1 311 ? -17.625 -8.034 57.084 1.00 74.12 311 MET A N 1
ATOM 2300 C CA . MET A 1 311 ? -17.697 -9.455 56.720 1.00 74.12 311 MET A CA 1
ATOM 2301 C C . MET A 1 311 ? -16.389 -10.209 57.000 1.00 74.12 311 MET A C 1
ATOM 2303 O O . MET A 1 311 ? -16.437 -11.331 57.500 1.00 74.12 311 MET A O 1
ATOM 2307 N N . VAL A 1 312 ? -15.229 -9.604 56.726 1.00 73.88 312 VAL A N 1
ATOM 2308 C CA . VAL A 1 312 ? -13.913 -10.188 57.048 1.00 73.88 312 VAL A CA 1
ATOM 2309 C C . VAL A 1 312 ? -13.766 -10.370 58.562 1.00 73.88 312 VAL A C 1
ATOM 2311 O O . VAL A 1 312 ? -13.477 -11.478 59.013 1.00 73.88 312 VAL A O 1
ATOM 2314 N N . LEU A 1 313 ? -14.085 -9.340 59.357 1.00 73.81 313 LEU A N 1
ATOM 2315 C CA . LEU A 1 313 ? -14.063 -9.404 60.829 1.00 73.81 313 LEU A CA 1
ATOM 2316 C C . LEU A 1 313 ? -15.085 -10.398 61.414 1.00 73.81 313 LEU A C 1
ATOM 2318 O O . LEU A 1 313 ? -14.930 -10.873 62.538 1.00 73.81 313 LEU A O 1
ATOM 2322 N N . ALA A 1 314 ? -16.153 -10.717 60.679 1.00 73.75 314 ALA A N 1
ATOM 2323 C CA . ALA A 1 314 ? -17.116 -11.740 61.086 1.00 73.75 314 ALA A CA 1
ATOM 2324 C C . ALA A 1 314 ? -16.541 -13.157 60.953 1.00 73.75 314 ALA A C 1
ATOM 2326 O O . ALA A 1 314 ? -16.858 -14.033 61.762 1.00 73.75 314 ALA A O 1
ATOM 2327 N N . CYS A 1 315 ? -15.710 -13.376 59.931 1.00 68.31 315 CYS A N 1
ATOM 2328 C CA . CYS A 1 315 ? -15.042 -14.647 59.667 1.00 68.31 315 CYS A CA 1
ATOM 2329 C C . CYS A 1 315 ? -13.834 -14.851 60.587 1.00 68.31 315 CYS A C 1
ATOM 2331 O O . CYS A 1 315 ? -13.642 -15.935 61.140 1.00 68.31 315 CYS A O 1
ATOM 2333 N N . GLU A 1 316 ? -13.040 -13.803 60.777 1.00 62.28 316 GLU A N 1
ATOM 2334 C CA . GLU A 1 316 ? -11.842 -13.810 61.602 1.00 62.28 316 GLU A CA 1
ATOM 2335 C C . GLU A 1 316 ? -12.131 -13.045 62.892 1.00 62.28 316 GLU A C 1
ATOM 2337 O O . GLU A 1 316 ? -12.110 -11.822 62.925 1.00 62.28 316 GLU A O 1
ATOM 2342 N N . GLN A 1 317 ? -12.428 -13.763 63.980 1.00 56.03 317 GLN A N 1
ATOM 2343 C CA . GLN A 1 317 ? -12.858 -13.164 65.256 1.00 56.03 317 GLN A CA 1
ATOM 2344 C C . GLN A 1 317 ? -11.898 -12.094 65.826 1.00 56.03 317 GLN A C 1
ATOM 2346 O O . GLN A 1 317 ? -12.284 -11.392 66.763 1.00 56.03 317 GLN A O 1
ATOM 2351 N N . ARG A 1 318 ? -10.660 -12.000 65.307 1.00 61.78 318 ARG A N 1
ATOM 2352 C CA . ARG A 1 318 ? -9.660 -10.948 65.553 1.00 61.78 318 ARG A CA 1
ATOM 2353 C C . ARG A 1 318 ? -8.746 -10.820 64.332 1.00 61.78 318 ARG A C 1
ATOM 2355 O O . ARG A 1 318 ? -8.129 -11.817 63.960 1.00 61.78 318 ARG A O 1
ATOM 2362 N N . THR A 1 319 ? -8.589 -9.613 63.789 1.00 63.19 319 THR A N 1
ATOM 2363 C CA . THR A 1 319 ? -7.687 -9.373 62.649 1.00 63.19 319 THR A CA 1
ATOM 2364 C C . THR A 1 319 ? -6.810 -8.138 62.893 1.00 63.19 319 THR A C 1
ATOM 2366 O O . THR A 1 319 ? -7.348 -7.059 63.166 1.00 63.19 319 THR A O 1
ATOM 2369 N N . PRO A 1 320 ? -5.474 -8.264 62.779 1.00 64.88 320 PRO A N 1
ATOM 2370 C CA . PRO A 1 320 ? -4.555 -7.128 62.783 1.00 64.88 320 PRO A CA 1
ATOM 2371 C C . PRO A 1 320 ? -4.810 -6.171 61.606 1.00 64.88 320 PRO A C 1
ATOM 2373 O O . PRO A 1 320 ? -5.039 -6.604 60.474 1.00 64.88 320 PRO A O 1
ATOM 2376 N N . LEU A 1 321 ? -4.720 -4.858 61.843 1.00 63.34 321 LEU A N 1
ATOM 2377 C CA . LEU A 1 321 ? -4.976 -3.808 60.836 1.00 63.34 321 LEU A CA 1
ATOM 2378 C C . LEU A 1 321 ? -4.126 -3.917 59.550 1.00 63.34 321 LEU A C 1
ATOM 2380 O O . LEU A 1 321 ? -4.562 -3.494 58.480 1.00 63.34 321 LEU A O 1
ATOM 2384 N N . ASP A 1 322 ? -2.913 -4.462 59.633 1.00 60.53 322 ASP A N 1
ATOM 2385 C CA . ASP A 1 322 ? -1.999 -4.661 58.500 1.00 60.53 322 ASP A CA 1
ATOM 2386 C C . ASP A 1 322 ? -2.358 -5.886 57.642 1.00 60.53 322 ASP A C 1
ATOM 2388 O O . ASP A 1 322 ? -2.099 -5.913 56.436 1.00 60.53 322 ASP A O 1
ATOM 2392 N N . GLN A 1 323 ? -2.972 -6.903 58.245 1.00 62.69 323 GLN A N 1
ATOM 2393 C CA . GLN A 1 323 ? -3.520 -8.053 57.532 1.00 62.69 323 GLN A CA 1
ATOM 2394 C C . GLN A 1 323 ? -4.814 -7.676 56.802 1.00 62.69 323 GLN A C 1
ATOM 2396 O O . GLN A 1 323 ? -4.959 -7.965 55.618 1.00 62.69 323 GLN A O 1
ATOM 2401 N N . LEU A 1 324 ? -5.645 -6.865 57.453 1.00 63.00 324 LEU A N 1
ATOM 2402 C CA . LEU A 1 324 ? -6.894 -6.326 56.922 1.00 63.00 324 LEU A CA 1
ATOM 2403 C C . LEU A 1 324 ? -6.726 -5.580 55.588 1.00 63.00 324 LEU A C 1
ATOM 2405 O O . LEU A 1 324 ? -7.521 -5.762 54.672 1.00 63.00 324 LEU A O 1
ATOM 2409 N N . GLY A 1 325 ? -5.665 -4.773 55.456 1.00 60.03 325 GLY A N 1
ATOM 2410 C CA . GLY A 1 325 ? -5.357 -4.061 54.211 1.00 60.03 325 GLY A CA 1
ATOM 2411 C C . GLY A 1 325 ? -5.066 -4.990 53.033 1.00 60.03 325 GLY A C 1
ATOM 2412 O O . GLY A 1 325 ? -5.437 -4.689 51.901 1.00 60.03 325 GLY A O 1
ATOM 2413 N N . ARG A 1 326 ? -4.474 -6.164 53.284 1.00 61.56 326 ARG A N 1
ATOM 2414 C CA . ARG A 1 326 ? -4.225 -7.161 52.232 1.00 61.56 326 ARG A CA 1
ATOM 2415 C C . ARG A 1 326 ? -5.513 -7.840 51.775 1.00 61.56 326 ARG A C 1
ATOM 2417 O O . ARG A 1 326 ? -5.684 -8.021 50.573 1.00 61.56 326 ARG A O 1
ATOM 2424 N N . ASP A 1 327 ? -6.423 -8.136 52.698 1.00 60.72 327 ASP A N 1
ATOM 2425 C CA . ASP A 1 327 ? -7.656 -8.876 52.400 1.00 60.72 327 ASP A CA 1
ATOM 2426 C C . ASP A 1 327 ? -8.715 -8.022 51.689 1.00 60.72 327 ASP A C 1
ATOM 2428 O O . ASP A 1 327 ? -9.480 -8.534 50.872 1.00 60.72 327 ASP A O 1
ATOM 2432 N N . ILE A 1 328 ? -8.719 -6.706 51.929 1.00 61.19 328 ILE A N 1
ATOM 2433 C CA . ILE A 1 328 ? -9.585 -5.753 51.211 1.00 61.19 328 ILE A CA 1
ATOM 2434 C C . ILE A 1 328 ? -8.886 -5.083 50.014 1.00 61.19 328 ILE A C 1
ATOM 2436 O O . ILE A 1 328 ? -9.503 -4.282 49.313 1.00 61.19 328 ILE A O 1
ATOM 2440 N N . GLY A 1 329 ? -7.608 -5.402 49.771 1.00 57.62 329 GLY A N 1
ATOM 2441 C CA . GLY A 1 329 ? -6.817 -4.857 48.664 1.00 57.62 329 GLY A CA 1
ATOM 2442 C C . GLY A 1 329 ? -6.513 -3.356 48.771 1.00 57.62 329 GLY A C 1
ATOM 2443 O O . GLY A 1 329 ? -6.415 -2.694 47.740 1.00 57.62 329 GLY A O 1
ATOM 2444 N N . ALA A 1 330 ? -6.379 -2.823 49.990 1.00 59.75 330 ALA A N 1
ATOM 2445 C CA . ALA A 1 330 ? -6.182 -1.402 50.280 1.00 59.75 330 ALA A CA 1
ATOM 2446 C C . ALA A 1 330 ? -4.838 -1.117 50.982 1.00 59.75 330 ALA A C 1
ATOM 2448 O O . ALA A 1 330 ? -4.326 -1.923 51.765 1.00 59.75 330 ALA A O 1
ATOM 2449 N N . GLY A 1 331 ? -4.258 0.059 50.727 1.00 55.56 331 GLY A N 1
ATOM 2450 C CA . GLY A 1 331 ? -3.042 0.525 51.405 1.00 55.56 331 GLY A CA 1
ATOM 2451 C C . GLY A 1 331 ? -3.272 0.864 52.888 1.00 55.56 331 GLY A C 1
ATOM 2452 O O . GLY A 1 331 ? -4.392 1.121 53.317 1.00 55.56 331 GLY A O 1
ATOM 2453 N N . SER A 1 332 ? -2.207 0.933 53.696 1.00 53.72 332 SER A N 1
ATOM 2454 C CA . SER A 1 332 ? -2.308 1.166 55.153 1.00 53.72 332 SER A CA 1
ATOM 2455 C C . SER A 1 332 ? -2.980 2.492 55.552 1.00 53.72 332 SER A C 1
ATOM 2457 O O . SER A 1 332 ? -3.587 2.577 56.621 1.00 53.72 332 SER A O 1
ATOM 2459 N N . THR A 1 333 ? -2.904 3.521 54.705 1.00 54.28 333 THR A N 1
ATOM 2460 C CA . THR A 1 333 ? -3.629 4.793 54.863 1.00 54.28 333 THR A CA 1
ATOM 2461 C C . THR A 1 333 ? -5.121 4.647 54.560 1.00 54.28 333 THR A C 1
ATOM 2463 O O . THR A 1 333 ? -5.941 5.139 55.327 1.00 54.28 333 THR A O 1
ATOM 2466 N N . GLU A 1 334 ? -5.476 3.907 53.508 1.00 64.31 334 GLU A N 1
ATOM 2467 C CA . GLU A 1 334 ? -6.867 3.677 53.087 1.00 64.31 334 GLU A CA 1
ATOM 2468 C C . GLU A 1 334 ? -7.639 2.832 54.110 1.00 64.31 334 GLU A C 1
ATOM 2470 O O . GLU A 1 334 ? -8.813 3.085 54.366 1.00 64.31 334 GLU A O 1
ATOM 2475 N N . VAL A 1 335 ? -6.970 1.881 54.774 1.00 67.19 335 VAL A N 1
ATOM 2476 C CA . VAL A 1 335 ? -7.577 1.073 55.847 1.00 67.19 335 VAL A CA 1
ATOM 2477 C C . VAL A 1 335 ? -8.074 1.953 56.997 1.00 67.19 335 VAL A C 1
ATOM 2479 O O . VAL A 1 335 ? -9.157 1.716 57.527 1.00 67.19 335 VAL A O 1
ATOM 2482 N N . ARG A 1 336 ? -7.327 2.997 57.383 1.00 71.75 336 ARG A N 1
ATOM 2483 C CA . ARG A 1 336 ? -7.746 3.899 58.473 1.00 71.75 336 ARG A CA 1
ATOM 2484 C C . ARG A 1 336 ? -8.974 4.722 58.104 1.00 71.75 336 ARG A C 1
ATOM 2486 O O . ARG A 1 336 ? -9.857 4.875 58.946 1.00 71.75 336 ARG A O 1
ATOM 2493 N N . ASP A 1 337 ? -9.041 5.196 56.864 1.00 75.38 337 ASP A N 1
ATOM 2494 C CA . ASP A 1 337 ? -10.172 5.980 56.361 1.00 75.38 337 ASP A CA 1
ATOM 2495 C C . ASP A 1 337 ? -11.459 5.138 56.276 1.00 75.38 337 ASP A C 1
ATOM 2497 O O . ASP A 1 337 ? -12.555 5.655 56.489 1.00 75.38 337 ASP A O 1
ATOM 2501 N N . VAL A 1 338 ? -11.332 3.825 56.047 1.00 76.38 338 VAL A N 1
ATOM 2502 C CA . VAL A 1 338 ? -12.455 2.872 56.074 1.00 76.38 338 VAL A CA 1
ATOM 2503 C C . VAL A 1 338 ? -12.864 2.504 57.510 1.00 76.38 338 VAL A C 1
ATOM 2505 O O . V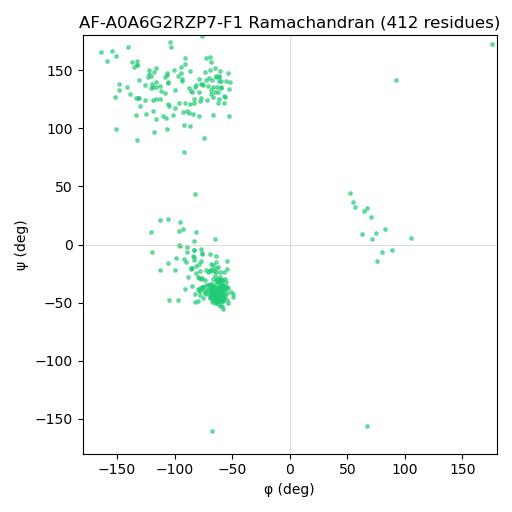AL A 1 338 ? -14.054 2.367 57.793 1.00 76.38 338 VAL A O 1
ATOM 2508 N N . VAL A 1 339 ? -11.905 2.362 58.433 1.00 80.06 339 VAL A N 1
ATOM 2509 C CA . VAL A 1 339 ? -12.141 1.920 59.824 1.00 80.06 339 VAL A CA 1
ATOM 2510 C C . VAL A 1 339 ? -12.709 3.028 60.716 1.00 80.06 339 VAL A C 1
ATOM 2512 O O . VAL A 1 339 ? -13.577 2.753 61.545 1.00 80.06 339 VAL A O 1
ATOM 2515 N N . ALA A 1 340 ? -12.248 4.275 60.577 1.00 83.00 340 ALA A N 1
ATOM 2516 C CA . ALA A 1 340 ? -12.644 5.362 61.479 1.00 83.00 340 ALA A CA 1
ATOM 2517 C C . ALA A 1 340 ? -14.173 5.585 61.552 1.00 83.00 340 ALA A C 1
ATOM 2519 O O . ALA A 1 340 ? -14.695 5.649 62.666 1.00 83.00 340 ALA A O 1
ATOM 2520 N N . PRO A 1 341 ? -14.931 5.596 60.435 1.00 84.12 341 PRO A N 1
ATOM 2521 C CA . PRO A 1 341 ? -16.392 5.706 60.481 1.00 84.12 341 PRO A CA 1
ATOM 2522 C C . PRO A 1 341 ? -17.086 4.511 61.148 1.00 84.12 341 PRO A C 1
ATOM 2524 O O . PRO A 1 341 ? -18.186 4.658 61.676 1.00 84.12 341 PRO A O 1
ATOM 2527 N N . LEU A 1 342 ? -16.479 3.319 61.121 1.00 85.25 342 LEU A N 1
ATOM 2528 C CA . LEU A 1 342 ? -17.031 2.131 61.778 1.00 85.25 342 LEU A CA 1
ATOM 2529 C C . LEU A 1 342 ? -16.856 2.185 63.298 1.00 85.25 342 LEU A C 1
ATOM 2531 O O . LEU A 1 342 ? -17.761 1.761 64.019 1.00 85.25 342 LEU A O 1
ATOM 2535 N N . LEU A 1 343 ? -15.726 2.722 63.772 1.00 84.75 343 LEU A N 1
ATOM 2536 C CA . LEU A 1 343 ? -15.478 2.985 65.194 1.00 84.75 343 LEU A CA 1
ATOM 2537 C C . LEU A 1 343 ? -16.440 4.054 65.728 1.00 84.75 343 LEU A C 1
ATOM 2539 O O . LEU A 1 343 ? -17.091 3.836 66.745 1.00 84.75 343 LEU A O 1
ATOM 2543 N N . ASP A 1 344 ? -16.584 5.172 65.010 1.00 84.62 344 ASP A N 1
ATOM 2544 C CA . ASP A 1 344 ? -17.441 6.299 65.416 1.00 84.62 344 ASP A CA 1
ATOM 2545 C C . ASP A 1 344 ? -18.918 5.895 65.549 1.00 84.62 344 ASP A C 1
ATOM 2547 O O . ASP A 1 344 ? -19.649 6.391 66.405 1.00 84.62 344 ASP A O 1
ATOM 2551 N N . ARG A 1 345 ? -19.358 4.952 64.709 1.00 84.00 345 ARG A N 1
ATOM 2552 C CA . ARG A 1 345 ? -20.727 4.416 64.706 1.00 84.00 345 ARG A CA 1
ATOM 2553 C C . ARG A 1 345 ? -20.914 3.217 65.637 1.00 84.00 345 ARG A C 1
ATOM 2555 O O . ARG A 1 345 ? -22.024 2.699 65.725 1.00 84.00 345 ARG A O 1
ATOM 2562 N N . GLY A 1 346 ? -19.853 2.767 66.306 1.00 85.25 346 GLY A N 1
ATOM 2563 C CA . GLY A 1 346 ? -19.898 1.655 67.249 1.00 85.25 346 GLY A CA 1
ATOM 2564 C C . GLY A 1 346 ? -20.108 0.286 66.603 1.00 85.25 346 GLY A C 1
ATOM 2565 O O . GLY A 1 346 ? -20.585 -0.615 67.279 1.00 85.25 346 GLY A O 1
ATOM 2566 N N . TYR A 1 347 ? -19.776 0.095 65.321 1.00 85.19 347 TYR A N 1
ATOM 2567 C CA . TYR A 1 347 ? -19.853 -1.225 64.670 1.00 85.19 347 TYR A CA 1
ATOM 2568 C C . TYR A 1 347 ? -18.655 -2.123 65.001 1.00 85.19 347 TYR A C 1
ATOM 2570 O O . TYR A 1 347 ? -18.765 -3.351 64.998 1.00 85.19 347 TYR A O 1
ATOM 2578 N N . VAL A 1 348 ? -17.509 -1.512 65.289 1.00 85.62 348 VAL A N 1
ATOM 2579 C CA . VAL A 1 348 ? -16.279 -2.195 65.697 1.00 85.62 348 VAL A CA 1
ATOM 2580 C C . VAL A 1 348 ? -15.691 -1.495 66.916 1.00 85.62 348 VAL A C 1
ATOM 2582 O O . VAL A 1 348 ? -15.922 -0.306 67.123 1.00 85.62 348 VAL A O 1
ATOM 2585 N N . GLU A 1 349 ? -14.921 -2.228 67.710 1.00 85.50 349 GLU A N 1
ATOM 2586 C CA . GLU A 1 349 ? -14.178 -1.704 68.855 1.00 85.50 349 GLU A CA 1
ATOM 2587 C C . GLU A 1 349 ? -12.750 -2.266 68.867 1.00 85.50 349 GLU A C 1
ATOM 2589 O O . GLU A 1 349 ? -12.487 -3.352 68.344 1.00 85.50 349 GLU A O 1
ATOM 2594 N N . THR A 1 350 ? -11.811 -1.519 69.448 1.00 82.94 350 THR A N 1
ATOM 2595 C CA . THR A 1 350 ? -10.435 -1.994 69.649 1.00 82.94 350 THR A CA 1
ATOM 2596 C C . THR A 1 350 ? -10.379 -2.975 70.813 1.00 82.94 350 THR A C 1
ATOM 2598 O O . THR A 1 350 ? -10.969 -2.720 71.866 1.00 82.94 350 THR A O 1
ATOM 2601 N N . VAL A 1 351 ? -9.624 -4.062 70.670 1.00 77.69 351 VAL A N 1
ATOM 2602 C CA . VAL A 1 351 ? -9.472 -5.058 71.738 1.00 77.69 351 VAL A CA 1
ATOM 2603 C C . VAL A 1 351 ? -8.690 -4.452 72.910 1.00 77.69 351 VAL A C 1
ATOM 2605 O O . VAL A 1 351 ? -7.603 -3.909 72.725 1.00 77.69 351 VAL A O 1
ATOM 2608 N N . ALA A 1 352 ? -9.221 -4.576 74.132 1.00 68.50 352 ALA A N 1
ATOM 2609 C CA . ALA A 1 352 ? -8.649 -3.960 75.337 1.00 68.50 352 ALA A CA 1
ATOM 2610 C C . ALA A 1 352 ? -7.176 -4.339 75.603 1.00 68.50 352 ALA A C 1
ATOM 2612 O O . ALA A 1 352 ? -6.414 -3.515 76.106 1.00 68.50 352 ALA A O 1
ATOM 2613 N N . ASP A 1 353 ? -6.772 -5.555 75.223 1.00 69.00 353 ASP A N 1
ATOM 2614 C CA . ASP A 1 353 ? -5.411 -6.073 75.417 1.00 69.00 353 ASP A CA 1
ATOM 2615 C C . ASP A 1 353 ? -4.465 -5.777 74.234 1.00 69.00 353 ASP A C 1
ATOM 2617 O O . ASP A 1 353 ? -3.248 -5.897 74.376 1.00 69.00 353 ASP A O 1
ATOM 2621 N N . ASN A 1 354 ? -4.999 -5.393 73.065 1.00 72.69 354 ASN A N 1
ATOM 2622 C CA . ASN A 1 354 ? -4.218 -5.061 71.872 1.00 72.69 354 ASN A CA 1
ATOM 2623 C C . ASN A 1 354 ? -4.952 -4.023 70.994 1.00 72.69 354 ASN A C 1
ATOM 2625 O O . ASN A 1 354 ? -5.796 -4.397 70.179 1.00 72.69 354 ASN A O 1
ATOM 2629 N N . PRO A 1 355 ? -4.598 -2.727 71.085 1.00 67.69 355 PRO A N 1
ATOM 2630 C CA . PRO A 1 355 ? -5.234 -1.660 70.306 1.00 67.69 355 PRO A CA 1
ATOM 2631 C C . PRO A 1 355 ? -5.044 -1.773 68.785 1.00 67.69 355 PRO A C 1
ATOM 2633 O O . PRO A 1 355 ? -5.649 -1.004 68.041 1.00 67.69 355 PRO A O 1
ATOM 2636 N N . ALA A 1 356 ? -4.174 -2.679 68.321 1.00 67.38 356 ALA A N 1
ATOM 2637 C CA . ALA A 1 356 ? -3.969 -2.962 66.902 1.00 67.38 356 ALA A CA 1
ATOM 2638 C C . ALA A 1 356 ? -4.994 -3.955 66.319 1.00 67.38 356 ALA A C 1
ATOM 2640 O O . ALA A 1 356 ? -5.055 -4.093 65.095 1.00 67.38 356 ALA A O 1
ATOM 2641 N N . ASP A 1 357 ? -5.796 -4.600 67.175 1.00 75.62 357 ASP A N 1
ATOM 2642 C CA . ASP A 1 357 ? -6.818 -5.569 66.785 1.00 75.62 357 ASP A CA 1
ATOM 2643 C C . ASP A 1 357 ? -8.220 -4.961 66.912 1.00 75.62 357 ASP A C 1
ATOM 2645 O O . ASP A 1 357 ? -8.541 -4.267 67.885 1.00 75.62 357 ASP A O 1
ATOM 2649 N N . LEU A 1 358 ? -9.079 -5.271 65.941 1.00 80.00 358 LEU A N 1
ATOM 2650 C CA . LEU A 1 358 ? -10.492 -4.894 65.934 1.00 80.00 358 LEU A CA 1
ATOM 2651 C C . LEU A 1 358 ? -11.380 -6.109 66.214 1.00 80.00 358 LEU A C 1
ATOM 2653 O O . LEU A 1 358 ? -11.087 -7.223 65.778 1.00 80.00 358 LEU A O 1
ATOM 2657 N N . THR A 1 359 ? -12.491 -5.878 66.910 1.00 83.12 359 THR A N 1
ATOM 2658 C CA . THR A 1 359 ? -13.562 -6.862 67.111 1.00 83.12 359 THR A CA 1
ATOM 2659 C C . THR A 1 359 ? -14.931 -6.243 66.832 1.00 83.12 359 THR A C 1
ATOM 2661 O O . THR A 1 359 ? -15.121 -5.031 66.933 1.00 83.12 359 THR A O 1
ATOM 2664 N N . LEU A 1 360 ? -15.898 -7.087 66.470 1.00 84.31 360 LEU A N 1
ATOM 2665 C CA . LEU A 1 360 ? -17.277 -6.683 66.204 1.00 84.31 360 LEU A CA 1
ATOM 2666 C C . LEU A 1 360 ? -18.068 -6.484 67.497 1.00 84.31 360 LEU A C 1
ATOM 2668 O O . LEU A 1 360 ? -18.139 -7.388 68.340 1.00 84.31 360 LEU A O 1
ATOM 2672 N N . THR A 1 361 ? -18.753 -5.348 67.585 1.00 87.44 361 THR A N 1
ATOM 2673 C CA . THR A 1 361 ? -19.724 -5.060 68.646 1.00 87.44 361 THR A CA 1
ATOM 2674 C C . THR A 1 361 ? -21.046 -5.798 68.404 1.00 87.44 361 THR A C 1
ATOM 2676 O O . THR A 1 361 ? -21.228 -6.523 67.417 1.00 87.44 361 THR A O 1
ATOM 2679 N N . THR A 1 362 ? -22.011 -5.618 69.309 1.00 84.19 362 THR A N 1
ATOM 2680 C CA . THR A 1 362 ? -23.369 -6.144 69.107 1.00 84.19 362 THR A CA 1
ATOM 2681 C C . THR A 1 362 ? -24.060 -5.446 67.933 1.00 84.19 362 THR A C 1
ATOM 2683 O O . THR A 1 362 ? -24.660 -6.137 67.105 1.00 84.19 362 THR A O 1
ATOM 2686 N N . GLU A 1 363 ? -23.925 -4.119 67.798 1.00 82.75 363 GLU A N 1
ATOM 2687 C CA . GLU A 1 363 ? -24.419 -3.388 66.625 1.00 82.75 363 GLU A CA 1
ATOM 2688 C C . GLU A 1 363 ? -23.736 -3.853 65.332 1.00 82.75 363 GLU A C 1
ATOM 2690 O O . GLU A 1 363 ? -24.414 -4.056 64.326 1.00 82.75 363 GLU A O 1
ATOM 2695 N N . GLY A 1 364 ? -22.420 -4.103 65.349 1.00 83.25 364 GLY A N 1
ATOM 2696 C CA . GLY A 1 364 ? -21.687 -4.624 64.189 1.00 83.25 364 GLY A CA 1
ATOM 2697 C C . GLY A 1 364 ? -22.210 -5.979 63.714 1.00 83.25 364 GLY A C 1
ATOM 2698 O O . GLY A 1 364 ? -22.438 -6.185 62.522 1.00 83.25 364 GLY A O 1
ATOM 2699 N N . LYS A 1 365 ? -22.490 -6.895 64.649 1.00 82.75 365 LYS A N 1
ATOM 2700 C CA . LYS A 1 365 ? -23.083 -8.210 64.340 1.00 82.75 365 LYS A CA 1
ATOM 2701 C C . LYS A 1 365 ? -24.491 -8.093 63.752 1.00 82.75 365 LYS A C 1
ATOM 2703 O O . LYS A 1 365 ? -24.833 -8.846 62.842 1.00 82.75 365 LYS A O 1
ATOM 2708 N N . GLN A 1 366 ? -25.299 -7.151 64.239 1.00 81.31 366 GLN A N 1
ATOM 2709 C CA . GLN A 1 366 ? -26.625 -6.876 63.674 1.00 81.31 366 GLN A CA 1
ATOM 2710 C C . GLN A 1 366 ? -26.533 -6.259 62.274 1.00 81.31 366 GLN A C 1
ATOM 2712 O O . GLN A 1 366 ? -27.291 -6.653 61.388 1.00 81.31 366 GLN A O 1
ATOM 2717 N N . ALA A 1 367 ? -25.573 -5.356 62.049 1.00 80.94 367 ALA A N 1
ATOM 2718 C CA . ALA A 1 367 ? -25.311 -4.786 60.734 1.00 80.94 367 ALA A CA 1
ATOM 2719 C C . ALA A 1 367 ? -24.942 -5.882 59.721 1.00 80.94 367 ALA A C 1
ATOM 2721 O O . ALA A 1 367 ? -25.528 -5.926 58.644 1.00 80.94 367 ALA A O 1
ATOM 2722 N N . ILE A 1 368 ? -24.076 -6.833 60.090 1.00 80.94 368 ILE A N 1
ATOM 2723 C CA . ILE A 1 368 ? -23.708 -7.978 59.235 1.00 80.94 368 ILE A CA 1
ATOM 2724 C C . ILE A 1 368 ? -24.919 -8.835 58.858 1.00 80.94 368 ILE A C 1
ATOM 2726 O O . ILE A 1 368 ? -25.058 -9.230 57.701 1.00 80.94 368 ILE A O 1
ATOM 2730 N N . ALA A 1 369 ? -25.827 -9.098 59.800 1.00 79.62 369 ALA A N 1
ATOM 2731 C CA . ALA A 1 369 ? -27.048 -9.842 59.494 1.00 79.62 369 ALA A CA 1
ATOM 2732 C C . ALA A 1 369 ? -27.913 -9.118 58.441 1.00 79.62 369 ALA A C 1
ATOM 2734 O O . ALA A 1 369 ? -28.501 -9.763 57.573 1.00 79.62 369 ALA A O 1
ATOM 2735 N N . ALA A 1 370 ? -27.951 -7.782 58.475 1.00 78.19 370 ALA A N 1
ATOM 2736 C CA . ALA A 1 370 ? -28.635 -6.974 57.468 1.00 78.19 370 ALA A CA 1
ATOM 2737 C C . ALA A 1 370 ? -27.884 -6.925 56.120 1.00 78.19 370 ALA A C 1
ATOM 2739 O O . ALA A 1 370 ? -28.533 -6.844 55.073 1.00 78.19 370 ALA A O 1
ATOM 2740 N N . LEU A 1 371 ? -26.544 -7.024 56.127 1.00 79.44 371 LEU A N 1
ATOM 2741 C CA . LEU A 1 371 ? -25.718 -7.075 54.911 1.00 79.44 371 LEU A CA 1
ATOM 2742 C C . LEU A 1 371 ? -26.071 -8.278 54.031 1.00 79.44 371 LEU A C 1
ATOM 2744 O O . LEU A 1 371 ? -26.142 -8.125 52.814 1.00 79.44 371 LEU A O 1
ATOM 2748 N N . TRP A 1 372 ? -26.363 -9.441 54.624 1.00 76.69 372 TRP A N 1
ATOM 2749 C CA . TRP A 1 372 ? -26.720 -10.646 53.864 1.00 76.69 372 TRP A CA 1
ATOM 2750 C C . TRP A 1 372 ? -27.930 -10.419 52.945 1.00 76.69 372 TRP A C 1
ATOM 2752 O O . TRP A 1 372 ? -27.886 -10.719 51.755 1.00 76.69 372 TRP A O 1
ATOM 2762 N N . ALA A 1 373 ? -28.986 -9.793 53.472 1.00 79.12 373 ALA A N 1
ATOM 2763 C CA . ALA A 1 373 ? -30.195 -9.487 52.707 1.00 79.12 373 ALA A CA 1
ATOM 2764 C C . ALA A 1 373 ? -29.982 -8.398 51.638 1.00 79.12 373 ALA A C 1
ATOM 2766 O O . ALA A 1 373 ? -30.766 -8.283 50.692 1.00 79.12 373 ALA A O 1
ATOM 2767 N N . VAL A 1 374 ? -28.968 -7.540 51.794 1.00 80.12 374 VAL A N 1
ATOM 2768 C CA . VAL A 1 374 ? -28.549 -6.601 50.742 1.00 80.12 374 VAL A CA 1
ATOM 2769 C C . VAL A 1 374 ? -27.786 -7.339 49.654 1.00 80.12 374 VAL A C 1
ATOM 2771 O O . VAL A 1 374 ? -28.105 -7.164 48.482 1.00 80.12 374 VAL A O 1
ATOM 2774 N N . GLN A 1 375 ? -26.844 -8.200 50.033 1.00 77.25 375 GLN A N 1
ATOM 2775 C CA . GLN A 1 375 ? -26.042 -8.955 49.084 1.00 77.25 375 GLN A CA 1
ATOM 2776 C C . GLN A 1 375 ? -26.901 -9.863 48.202 1.00 77.25 375 GLN A C 1
ATOM 2778 O O . GLN A 1 375 ? -26.792 -9.780 46.983 1.00 77.25 375 GLN A O 1
ATOM 2783 N N . GLU A 1 376 ? -27.816 -10.635 48.792 1.00 79.44 376 GLU A N 1
ATOM 2784 C CA . GLU A 1 376 ? -28.728 -11.515 48.049 1.00 79.44 376 GLU A CA 1
ATOM 2785 C C . GLU A 1 376 ? -29.583 -10.729 47.040 1.00 79.44 376 GLU A C 1
ATOM 2787 O O . GLU A 1 376 ? -29.640 -11.077 45.863 1.00 79.44 376 GLU A O 1
ATOM 2792 N N . ARG A 1 377 ? -30.161 -9.590 47.453 1.00 80.75 377 ARG A N 1
ATOM 2793 C CA . ARG A 1 377 ? -30.952 -8.732 46.552 1.00 80.75 377 ARG A CA 1
ATOM 2794 C C . ARG A 1 377 ? -30.135 -8.137 45.413 1.00 80.75 377 ARG A C 1
ATOM 2796 O O . ARG A 1 377 ? -30.635 -8.057 44.291 1.00 80.75 377 ARG A O 1
ATOM 2803 N N . VAL A 1 378 ? -28.923 -7.662 45.699 1.00 82.12 378 VAL A N 1
ATOM 2804 C CA . VAL A 1 378 ? -28.055 -7.073 44.672 1.00 82.12 378 VAL A CA 1
ATOM 2805 C C . VAL A 1 378 ? -27.602 -8.153 43.695 1.00 82.12 378 VAL A C 1
ATOM 2807 O O . VAL A 1 378 ? -27.666 -7.928 42.490 1.00 82.12 378 VAL A O 1
ATOM 2810 N N . GLU A 1 379 ? -27.204 -9.329 44.181 1.00 81.19 379 GLU A N 1
ATOM 2811 C CA . GLU A 1 379 ? -26.822 -10.453 43.324 1.00 81.19 379 GLU A CA 1
ATOM 2812 C C . GLU A 1 379 ? -27.990 -10.921 42.448 1.00 81.19 379 GLU A C 1
ATOM 2814 O O . GLU A 1 379 ? -27.818 -11.056 41.237 1.00 81.19 379 GLU A O 1
ATOM 2819 N N . ASP A 1 380 ? -29.191 -11.078 43.005 1.00 83.31 380 ASP A N 1
ATOM 2820 C CA . ASP A 1 380 ? -30.378 -11.450 42.229 1.00 83.31 380 ASP A CA 1
ATOM 2821 C C . ASP A 1 380 ? -30.718 -10.419 41.149 1.00 83.31 380 ASP A C 1
ATOM 2823 O O . ASP A 1 380 ? -31.067 -10.787 40.023 1.00 83.31 380 ASP A O 1
ATOM 2827 N N . ALA A 1 381 ? -30.579 -9.127 41.460 1.00 84.38 381 ALA A N 1
ATOM 2828 C CA . ALA A 1 381 ? -30.793 -8.052 40.499 1.00 84.38 381 ALA A CA 1
ATOM 2829 C C . ALA A 1 381 ? -29.721 -8.037 39.396 1.00 84.38 381 ALA A C 1
ATOM 2831 O O . ALA A 1 381 ? -30.050 -7.860 38.222 1.00 84.38 381 ALA A O 1
ATOM 2832 N N . LEU A 1 382 ? -28.449 -8.245 39.751 1.00 85.31 382 LEU A N 1
ATOM 2833 C CA . LEU A 1 382 ? -27.336 -8.285 38.798 1.00 85.31 382 LEU A CA 1
ATOM 2834 C C . LEU A 1 382 ? -27.393 -9.521 37.891 1.00 85.31 382 LEU A C 1
ATOM 2836 O O . LEU A 1 382 ? -27.040 -9.429 36.717 1.00 85.31 382 LEU A O 1
ATOM 2840 N N . TYR A 1 383 ? -27.874 -10.654 38.406 1.00 88.25 383 TYR A N 1
ATOM 2841 C CA . TYR A 1 383 ? -28.056 -11.896 37.651 1.00 88.25 383 TYR A CA 1
ATOM 2842 C C . TYR A 1 383 ? -29.458 -12.058 37.048 1.00 88.25 383 TYR A C 1
ATOM 2844 O O . TYR A 1 383 ? -29.818 -13.154 36.596 1.00 88.25 383 TYR A O 1
ATOM 2852 N N . ALA A 1 384 ? -30.266 -10.998 37.022 1.00 89.50 384 ALA A N 1
ATOM 2853 C CA . ALA A 1 384 ? -31.577 -11.034 36.394 1.00 89.50 384 ALA A CA 1
ATOM 2854 C C . ALA A 1 384 ? -31.447 -11.447 34.913 1.00 89.50 384 ALA A C 1
ATOM 2856 O O . ALA A 1 384 ? -30.745 -10.813 34.129 1.00 89.50 384 ALA A O 1
ATOM 2857 N 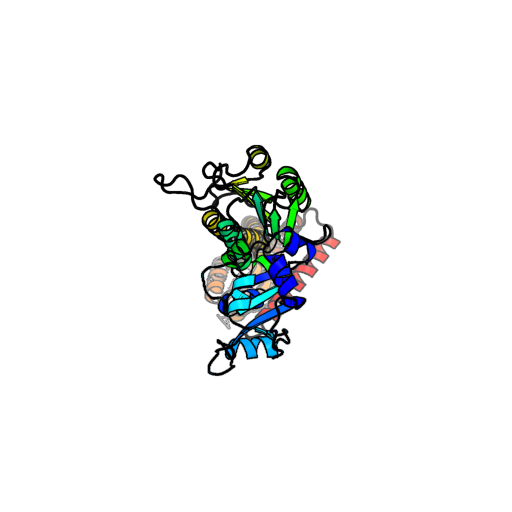N . GLY A 1 385 ? -32.121 -12.537 34.533 1.00 86.50 385 GLY A N 1
ATOM 2858 C CA . GLY A 1 385 ? -32.066 -13.099 33.177 1.00 86.50 385 GLY A CA 1
ATOM 2859 C C . GLY A 1 385 ? -30.957 -14.130 32.925 1.00 86.50 385 GLY A C 1
ATOM 2860 O O . GLY A 1 385 ? -30.959 -14.733 31.857 1.00 86.50 385 GLY A O 1
ATOM 2861 N N . PHE A 1 386 ? -30.064 -14.386 33.888 1.00 90.12 386 PHE A N 1
ATOM 2862 C CA . PHE A 1 386 ? -29.046 -15.440 33.790 1.00 90.12 386 PHE A CA 1
ATOM 2863 C C . PHE A 1 386 ? -29.595 -16.784 34.281 1.00 90.12 386 PHE A C 1
ATOM 2865 O O . PHE A 1 386 ? -30.160 -16.871 35.376 1.00 90.12 386 PHE A O 1
ATOM 2872 N N . SER A 1 387 ? -29.344 -17.854 33.527 1.00 91.50 387 SER A N 1
ATOM 2873 C CA . SER A 1 387 ? -29.515 -19.236 33.982 1.00 91.50 387 SER A CA 1
ATOM 2874 C C . SER A 1 387 ? -28.429 -19.646 34.985 1.00 91.50 387 SER A C 1
ATOM 2876 O O . SER A 1 387 ? -27.350 -19.057 35.034 1.00 91.50 387 SER A O 1
ATOM 2878 N N . ALA A 1 388 ? -28.677 -20.702 35.767 1.00 87.12 388 ALA A N 1
ATOM 2879 C CA . ALA A 1 388 ? -27.684 -21.230 36.708 1.00 87.12 388 ALA A CA 1
ATOM 2880 C C . ALA A 1 388 ? -26.368 -21.636 36.011 1.00 87.12 388 ALA A C 1
ATOM 2882 O O . ALA A 1 388 ? -25.288 -21.332 36.507 1.00 87.12 388 ALA A O 1
ATOM 2883 N N . ALA A 1 389 ? -26.455 -22.237 34.819 1.00 89.25 389 ALA A N 1
ATOM 2884 C CA . ALA A 1 389 ? -25.280 -22.626 34.040 1.00 89.25 389 ALA A CA 1
ATOM 2885 C C . ALA A 1 389 ? -24.450 -21.415 33.577 1.00 89.25 389 ALA A C 1
ATOM 2887 O O . ALA A 1 389 ? -23.222 -21.460 33.610 1.00 89.25 389 ALA A O 1
ATOM 2888 N N . GLU A 1 390 ? -25.104 -20.318 33.178 1.00 87.88 390 GLU A N 1
ATOM 2889 C CA . GLU A 1 390 ? -24.417 -19.081 32.783 1.00 87.88 390 GLU A CA 1
ATOM 2890 C C . GLU A 1 390 ? -23.726 -18.407 33.973 1.00 87.88 390 GLU A C 1
ATOM 2892 O O . GLU A 1 390 ? -22.617 -17.891 33.819 1.00 87.88 390 GLU A O 1
ATOM 2897 N N . ARG A 1 391 ? -24.341 -18.453 35.166 1.00 86.00 391 ARG A N 1
ATOM 2898 C CA . ARG A 1 391 ? -23.733 -17.953 36.412 1.00 86.00 391 ARG A CA 1
ATOM 2899 C C . ARG A 1 391 ? -22.458 -18.730 36.752 1.00 86.00 391 ARG A C 1
ATOM 2901 O O . ARG A 1 391 ? -21.404 -18.115 36.921 1.00 86.00 391 ARG A O 1
ATOM 2908 N N . ASP A 1 392 ? -22.529 -20.060 36.763 1.00 85.69 392 ASP A N 1
ATOM 2909 C CA . ASP A 1 392 ? -21.376 -20.929 37.043 1.00 85.69 392 ASP A CA 1
ATOM 2910 C C . ASP A 1 392 ? -20.253 -20.732 36.015 1.00 85.69 392 ASP A C 1
ATOM 2912 O O . ASP A 1 392 ? -19.070 -20.637 36.360 1.00 85.69 392 ASP A O 1
ATOM 2916 N N . GLN A 1 393 ? -20.615 -20.613 34.734 1.00 90.12 393 GLN A N 1
ATOM 2917 C CA . GLN A 1 393 ? -19.655 -20.373 33.664 1.00 90.12 393 GLN A CA 1
ATOM 2918 C C . GLN A 1 393 ? -18.955 -19.016 33.819 1.00 90.12 393 GLN A C 1
ATOM 2920 O O . GLN A 1 393 ? -17.731 -18.948 33.677 1.00 90.12 393 GLN A O 1
ATOM 2925 N N . LEU A 1 394 ? -19.694 -17.945 34.127 1.00 85.50 394 LEU A N 1
ATOM 2926 C CA . LEU A 1 394 ? -19.118 -16.620 34.356 1.00 85.50 394 LEU A CA 1
ATOM 2927 C C . LEU A 1 394 ? -18.133 -16.639 35.531 1.00 85.50 394 LEU A C 1
ATOM 2929 O O . LEU A 1 394 ? -17.009 -16.154 35.390 1.00 85.50 394 LEU A O 1
ATOM 2933 N N . GLN A 1 395 ? -18.515 -17.245 36.658 1.00 83.25 395 GLN A N 1
ATOM 2934 C CA . GLN A 1 395 ? -17.639 -17.376 37.826 1.00 83.25 395 GLN A CA 1
ATOM 2935 C C . GLN A 1 395 ? -16.362 -18.161 37.497 1.00 83.25 395 GLN A C 1
ATOM 2937 O O . GLN A 1 395 ? -15.259 -17.737 37.853 1.00 83.25 395 GLN A O 1
ATOM 2942 N N . GLY A 1 396 ? -16.485 -19.269 36.758 1.00 85.12 396 GLY A N 1
ATOM 2943 C CA . GLY A 1 396 ? -15.339 -20.059 36.310 1.00 85.12 396 GLY A CA 1
ATOM 2944 C C . GLY A 1 396 ? -14.393 -19.280 35.390 1.00 85.12 396 GLY A C 1
ATOM 2945 O O . GLY A 1 396 ? -13.171 -19.397 35.510 1.00 85.12 396 GLY A O 1
ATOM 2946 N N . LEU A 1 397 ? -14.933 -18.454 34.490 1.00 87.19 397 LEU A N 1
ATOM 2947 C CA . LEU A 1 397 ? -14.140 -17.593 33.608 1.00 87.19 397 LEU A CA 1
ATOM 2948 C C . LEU A 1 397 ? -13.412 -16.492 34.388 1.00 87.19 397 LEU A C 1
ATOM 2950 O O . LEU A 1 397 ? -12.214 -16.301 34.176 1.00 87.19 397 LEU A O 1
ATOM 2954 N N . LEU A 1 398 ? -14.099 -15.813 35.312 1.00 83.56 398 LEU A N 1
ATOM 2955 C CA . LEU A 1 398 ? -13.503 -14.772 36.156 1.00 83.56 398 LEU A CA 1
ATOM 2956 C C . LEU A 1 398 ? -12.360 -15.324 37.015 1.00 83.56 398 LEU A C 1
ATOM 2958 O O . LEU A 1 398 ? -11.284 -14.728 37.042 1.00 83.56 398 LEU A O 1
ATOM 2962 N N . ARG A 1 399 ? -12.545 -16.498 37.635 1.00 79.56 399 ARG A N 1
ATOM 2963 C CA . ARG A 1 399 ? -11.494 -17.152 38.430 1.00 79.56 399 ARG A CA 1
ATOM 2964 C C . ARG A 1 399 ? -10.256 -17.462 37.589 1.00 79.56 399 ARG A C 1
ATOM 2966 O O . ARG A 1 399 ? -9.150 -17.102 37.969 1.00 79.56 399 ARG A O 1
ATOM 2973 N N . ARG A 1 400 ? -10.432 -18.022 36.386 1.00 83.44 400 ARG A N 1
ATOM 2974 C CA . ARG A 1 400 ? -9.309 -18.292 35.467 1.00 83.44 400 ARG A CA 1
ATOM 2975 C C . ARG A 1 400 ? -8.555 -17.023 35.065 1.00 83.44 400 ARG A C 1
ATOM 2977 O O . ARG A 1 400 ? -7.339 -17.066 34.898 1.00 83.44 400 ARG A O 1
ATOM 2984 N N . VAL A 1 401 ? -9.260 -15.905 34.879 1.00 79.88 401 VAL A N 1
ATOM 2985 C CA . VAL A 1 401 ? -8.633 -14.604 34.597 1.00 79.88 401 VAL A CA 1
ATOM 2986 C C . VAL A 1 401 ? -7.803 -14.136 35.795 1.00 79.88 401 VAL A C 1
ATOM 2988 O O . VAL A 1 401 ? -6.659 -13.731 35.598 1.00 79.88 401 VAL A O 1
ATOM 2991 N N . GLN A 1 402 ? -8.339 -14.234 37.015 1.00 73.62 402 GLN A N 1
ATOM 2992 C CA . GLN A 1 402 ? -7.627 -13.878 38.248 1.00 73.62 402 GLN A CA 1
ATOM 2993 C C . GLN A 1 402 ? -6.375 -14.743 38.454 1.00 73.62 402 GLN A C 1
ATOM 2995 O O . GLN A 1 402 ? -5.293 -14.198 38.666 1.00 73.62 402 GLN A O 1
ATOM 3000 N N . ASP A 1 403 ? -6.484 -16.063 38.282 1.00 78.00 403 ASP A N 1
ATOM 3001 C CA . ASP A 1 403 ? -5.354 -16.995 38.389 1.00 78.00 403 ASP A CA 1
ATOM 3002 C C . ASP A 1 403 ? -4.249 -16.666 37.372 1.00 78.00 403 ASP A C 1
ATOM 3004 O O . ASP A 1 403 ? -3.057 -16.717 37.677 1.00 78.00 403 ASP A O 1
ATOM 3008 N N . ASN A 1 404 ? -4.622 -16.301 36.140 1.00 79.44 404 ASN A N 1
ATOM 3009 C CA . ASN A 1 404 ? -3.664 -15.875 35.120 1.00 79.44 404 ASN A CA 1
ATOM 3010 C C . ASN A 1 404 ? -2.973 -14.559 35.497 1.00 79.44 404 ASN A C 1
ATOM 3012 O O . ASN A 1 404 ? -1.760 -14.449 35.332 1.00 79.44 404 ASN A O 1
ATOM 3016 N N . ALA A 1 405 ? -3.729 -13.578 35.994 1.00 71.62 405 ALA A N 1
ATOM 3017 C CA . ALA A 1 405 ? -3.191 -12.283 36.397 1.00 71.62 405 ALA A CA 1
ATOM 3018 C C . ALA A 1 405 ? -2.208 -12.418 37.570 1.00 71.62 405 ALA A C 1
ATOM 3020 O O . ALA A 1 405 ? -1.121 -11.850 37.514 1.00 71.62 405 ALA A O 1
ATOM 3021 N N . LEU A 1 406 ? -2.545 -13.227 38.581 1.00 73.31 406 LEU A N 1
ATOM 3022 C CA . LEU A 1 406 ? -1.662 -13.524 39.712 1.00 73.31 406 LEU A CA 1
ATOM 3023 C C . LEU A 1 406 ? -0.361 -14.192 39.258 1.00 73.31 406 LEU A C 1
ATOM 3025 O O . LEU A 1 406 ? 0.713 -13.775 39.683 1.00 73.31 406 LEU A O 1
ATOM 3029 N N . ARG A 1 407 ? -0.439 -15.178 38.351 1.00 76.19 407 ARG A N 1
ATOM 3030 C CA . ARG A 1 407 ? 0.759 -15.826 37.789 1.00 76.19 407 ARG A CA 1
ATOM 3031 C C . ARG A 1 407 ? 1.665 -14.833 37.064 1.00 76.19 407 ARG A C 1
ATOM 3033 O O . ARG A 1 407 ? 2.870 -14.845 37.286 1.00 76.19 407 ARG A O 1
ATOM 3040 N N . LEU A 1 408 ? 1.092 -13.968 36.227 1.00 72.81 408 LEU A N 1
ATOM 3041 C CA . LEU A 1 408 ? 1.855 -12.959 35.487 1.00 72.81 408 LEU A CA 1
ATOM 3042 C C . LEU A 1 408 ? 2.477 -11.908 36.418 1.00 72.81 408 LEU A C 1
ATOM 3044 O O . LEU A 1 408 ? 3.623 -11.538 36.214 1.00 72.81 408 LEU A O 1
ATOM 3048 N N . ALA A 1 409 ? 1.768 -11.478 37.465 1.00 68.81 409 ALA A N 1
ATOM 3049 C CA . ALA A 1 409 ? 2.278 -10.506 38.436 1.00 68.81 409 ALA A CA 1
ATOM 3050 C C . ALA A 1 409 ? 3.382 -11.066 39.356 1.00 68.81 409 ALA A C 1
ATOM 3052 O O . ALA A 1 409 ? 4.170 -10.303 39.904 1.00 68.81 409 ALA A O 1
ATOM 3053 N N . GLN A 1 410 ? 3.431 -12.388 39.545 1.00 70.69 410 GLN A N 1
ATOM 3054 C CA . GLN A 1 410 ? 4.457 -13.077 40.338 1.00 70.69 410 GLN A CA 1
ATOM 3055 C C . GLN A 1 410 ? 5.687 -13.487 39.519 1.00 70.69 410 GLN A C 1
ATOM 3057 O O . GLN A 1 410 ? 6.653 -13.982 40.097 1.00 70.69 410 GLN A O 1
ATOM 3062 N N . THR A 1 411 ? 5.663 -13.305 38.196 1.00 51.81 411 THR A N 1
ATOM 3063 C CA . THR A 1 411 ? 6.841 -13.531 37.351 1.00 51.81 411 THR A CA 1
ATOM 3064 C C . THR A 1 411 ? 7.679 -12.248 37.403 1.00 51.81 411 THR A C 1
ATOM 3066 O O . THR A 1 411 ? 7.183 -11.219 36.947 1.00 51.81 411 THR A O 1
ATOM 3069 N N . PRO A 1 412 ? 8.885 -12.239 38.001 1.00 46.28 412 PRO A N 1
ATOM 3070 C CA . PRO A 1 412 ? 9.758 -11.071 37.926 1.00 46.28 412 PRO A CA 1
ATOM 3071 C C . PRO A 1 412 ? 10.108 -10.819 36.456 1.00 46.28 412 PRO A C 1
ATOM 3073 O O . PRO A 1 412 ? 10.256 -11.784 35.707 1.00 46.28 412 PRO A O 1
ATOM 3076 N N . ASP A 1 413 ? 10.219 -9.551 36.053 1.00 49.28 413 ASP A N 1
ATOM 3077 C CA . ASP A 1 413 ? 10.739 -9.175 34.734 1.00 49.28 413 ASP A CA 1
ATOM 3078 C C . ASP A 1 413 ? 12.112 -9.850 34.512 1.00 49.28 413 ASP A C 1
ATOM 3080 O O . ASP A 1 413 ? 13.077 -9.505 35.199 1.00 49.28 413 ASP A O 1
ATOM 3084 N N . ASP A 1 414 ? 12.176 -10.817 33.589 1.00 41.47 414 ASP A N 1
ATOM 3085 C CA . ASP A 1 414 ? 13.413 -11.391 33.027 1.00 41.47 414 ASP A CA 1
ATOM 3086 C C . ASP A 1 414 ? 13.885 -10.575 31.811 1.00 41.47 414 ASP A C 1
ATOM 3088 O O . ASP A 1 414 ? 13.049 -10.304 30.909 1.00 41.47 414 ASP A O 1
#

Solvent-accessible surface area (backbone atoms only — not comparable to full-atom values): 22516 Å² total; per-residue (Å²): 122,56,77,51,92,54,77,82,39,68,69,51,45,51,55,39,40,35,74,39,68,71,38,16,67,76,68,45,32,29,62,39,69,34,64,71,41,44,53,41,11,44,77,49,59,31,52,64,69,35,34,42,29,27,43,41,91,87,77,68,43,54,86,54,59,69,60,52,52,60,33,51,79,67,70,40,51,54,30,36,32,56,56,77,55,46,37,69,44,68,72,51,92,64,89,56,56,30,40,34,36,28,42,52,47,74,82,63,56,91,85,58,80,77,75,52,41,35,42,32,41,39,63,52,77,52,44,52,42,51,9,36,35,46,30,43,35,47,75,71,74,31,43,37,35,35,35,24,40,84,81,64,60,72,72,39,57,56,14,28,60,49,14,40,24,33,52,33,55,35,45,57,44,78,28,86,35,59,64,62,44,52,52,53,42,42,76,72,61,30,45,37,35,30,54,35,85,84,31,88,26,53,56,96,70,50,92,72,87,44,69,30,40,31,41,36,40,28,17,88,84,78,40,54,54,68,75,52,60,74,67,35,78,38,42,24,15,76,92,67,68,89,91,52,88,73,69,60,57,30,59,47,47,41,54,48,51,53,53,52,52,53,48,26,52,52,43,47,48,50,54,50,55,69,68,28,66,68,52,52,50,50,52,50,51,51,53,53,48,52,53,49,29,57,52,35,53,72,81,40,98,46,45,60,69,45,50,51,49,55,53,51,47,68,73,37,76,61,47,47,63,75,58,50,17,63,79,72,72,38,54,80,71,54,42,49,69,50,45,51,63,35,45,78,70,46,29,34,44,62,36,92,93,41,79,62,27,46,34,70,32,74,59,24,52,52,49,52,62,54,45,51,65,46,51,53,53,50,50,52,59,72,45,62,93,57,52,73,68,56,52,54,49,50,54,53,51,52,50,54,51,50,56,50,50,53,54,57,72,69,50,76,92,127

Secondary structure (DSSP, 8-state):
-EEE--TTSHHHHHHHHTTSHHHHHHHTEEEEESHHHHHHHHHTT--EEEEEEEB-TTT-SBS-HHHHHHHHHTT--EEEE-HHHHHHHH--SS--SEEEEEEPPPPPPTTSPP-SEEEEESS---HHHHHHHHHHHHHTT--EEEE-SSS--TTSHHHHHHTTTGGGG-EEEE-SSHHHHHHHHHHTT-EEEEE-TT-SEETTT----SS-EEEEE-BTTTBS-HHHHTT-SEEEE----TT-S---HHHHHHHHHHHHHHHHHHHHHHHHHHT-HHHHHHHHHHHHHHHHHHHHHHHSS--HHHHHHHHHHHHSSSEEHHHHHHHTT--HHHHHHHHHHHHHTTSEEEETTEEEEEEE-HHHHHHHHHHHHHHHHHHHHHTTT--HHHHHHHHHHHHHHHHHHHHHHTS---

Mean predicted aligned error: 13.32 Å

Radius of gyration: 35.9 Å; Cα contacts (8 Å, |Δi|>4): 647; chains: 1; bounding box: 76×52×107 Å

Foldseek 3Di:
DAEDEDCPPPVNVLLLLQQDPVSCVVVQKHKFFDLQLVVLLVVLPWAFQAKEFEADPVPRHGPDNVSVVVCVVVVHHYYYYHQVSVCSSVVDPDGTGMMTMTGAADAADPPDAADQEAEEEACAPDLLLLLLLLLLCVVLVHQHYEYADDPDDCRHNNSSVSVSNNNRRHNYDYHHHDVVVLVSVVVSVEQEEEEDQPWPAALLPDDDPLGHYYYYFYYPPPTDDPVSVVSHPGYHYHDDDPVDSDDRRSVVSSVNSVSVVVVSVVVVVVVCVVVDPVVVVVVVVVVLQVLLCVLLVVVHNAGPLLLVLLVVCVVVQKDFLVVSCVSSVHDSVVSCVSVVVCVVVQQWDADPVGNRIIGGDPVVVVSNVVSVVSVVVSVCVVCPPPDPVRVVVVVVVVVVVVVVVVVVVPDPDD

Nearest PDB structures (foldseek):
  5l0z-assembly1_B  TM=8.301E-01  e=1.244E-20  Sinorhizobium meliloti 1021
  3nk7-assembly1_B  TM=8.316E-01  e=5.832E-21  Streptomyces actuosus
  3nk6-assembly1_A  TM=8.173E-01  e=1.921E-19  Streptomyces actuosus
  1v2x-assembly1_A-2  TM=8.774E-01  e=2.007E-11  Thermus thermophilus
  7edc-assembly1_A-2  TM=8.301E-01  e=5.238E-10  Escherichia coli